Protein AF-A0A255TXW4-F1 (afdb_monomer_lite)

Secondary structure (DSSP, 8-state):
--------------PPPTT--GGGG------HHHHHHHHHHHHHTT-HHHHHHHHHHHHHHH-TT---TTS---HHHHHHHHHHHTTTSSHHHHHHHHHTPEEE----TT-TTTTT------SGGGTEEETTSGGGSPPPPHHHHHT-TT--------SEEEEEEE-TTS-EEEEEE-TTS-EEEEEES---TT-EEEEE-TTS--EEEEE-----PPPSEE---SEEEEEE--TT-HHHHHHHHHHTTSB-TTS-B-STT-EEEEES--SSSSS-HHHHHHHHHHHHHHHHHTT-EEEEE--HHHHHHHTT--TT--HHHHHHHHHHTS-TGGGGSTTBHHHHHHTT-BSEEEETTEEEESS---HHHHHTT--HHHHHHHHHHHTTS-HHHHHHH-HHHHHHTSTTSTTT--TTT--SGGG-PPPHHHHHHHHHHTT-SEEEE-SS-BSS-EEETTTTEEE--B-HHHHHHHT---EEEEETTEEEEEETTEEPP-

Sequence (498 aa):
MAQLFNFQLSIFTYQPQDGETAEYANIPLLRLSETYLNAEAAAKLGNNDNAIKYLDPIVRRANPQETVQGQDITVSTVSKQRQKELVGEGHRLYDAIRDGDYVYRRDKSGQKEISLTKHFVTQSQKTRFYWRYFRCALPIPQKATDSYENIEQIVKLSSDGPYIIYKPDETTQIISVDEKGNIKTELFERLLANYSFNVVSSDGKHRFPVTLHEIKRPDWNRDITAKTFVTSDPHSDFDSFVTMLQGNGVIDSNYKWTYGSNRLVVIGDIFDRGDDATQILWLLYKLEKEAEDAGGSADYLLGNHDIMVLYDNILYTENKYKLLIEKLNTRYCDLLARDTELGKWLSTRNSMMTIGRNLFVHAGISEEMARMQLSIPEINEEISKSLYIDKSELKVQNPLGYYLIASDGPLWYRGMVLNEEDYDPISEEGVTYVLDTYNADRIFVGHTIFDDITFLHNSRVIAVNVENLENRLKQKGRAALIENGTVYVVGNNGKIEN

Foldseek 3Di:
DDDDPPPPPVPPQPDADVPDDVVVSPDDDDDPLVLLVQLLVCQVVQNQVSNQVSVFVVQCVVPVVDGCPPHNDHNVNSLVVSCVVCPPVCVNLVVQQVVQHKDADDDDPPDPVCVVVPDPPLDPQVRIDTCVPVVVDDPCPVVNVVVDVDPDPPPAAAWDDQLWFQDPQRKIWTWIAYRRRDIDIDIGSHDDQQDKDWGAFRNRPDIAIFTHHDAAQDDQEAEADQKEWEFEQCAQVVVLVVLQCCLAQCAHPRLAGRPALEEYEYQANLHFPHGHSNVVLRSLSRHQVRNVVSNHGYAYAHALRNLCQQQQNCVRHDVSLVVVCVVVVHTSNVSLDCRISNVVNSLSHFQWHDHHQEIEHAAAAFLVNLVVLDASVRLRNLCSVSGNHHLVRCCVPPVPNSCCSDCNHRRHQHLPPDDDVSRVHADLVSLVSNSVSHVHQAYEYENDADCAFDAPSPNRYTYQYHPSVVCQVVQGFRIWMQGPNDIFGAGSNGGDDD

Radius of gyration: 28.26 Å; chains: 1; bounding box: 82×69×82 Å

pLDDT: mean 87.68, std 16.84, range [27.08, 98.94]

Structure (mmCIF, N/CA/C/O backbone):
data_AF-A0A255TXW4-F1
#
_entry.id   AF-A0A255TXW4-F1
#
loop_
_atom_site.group_PDB
_atom_site.id
_atom_site.type_symbol
_atom_site.label_atom_id
_atom_site.label_alt_id
_atom_site.label_comp_id
_atom_site.label_asym_id
_atom_site.label_entity_id
_atom_site.label_seq_id
_atom_site.pdbx_PDB_ins_code
_atom_site.Cartn_x
_atom_site.Cartn_y
_atom_site.Cartn_z
_atom_site.occupancy
_atom_site.B_iso_or_equiv
_atom_site.auth_seq_id
_atom_site.auth_comp_id
_atom_site.auth_asym_id
_atom_site.auth_atom_id
_atom_site.pdbx_PDB_model_num
ATOM 1 N N . MET A 1 1 ? 57.344 -7.700 9.733 1.00 36.69 1 MET A N 1
ATOM 2 C CA . MET A 1 1 ? 57.620 -7.833 11.179 1.00 36.69 1 MET A CA 1
ATOM 3 C C . MET A 1 1 ? 56.474 -7.214 11.962 1.00 36.69 1 MET A C 1
ATOM 5 O O . MET A 1 1 ? 56.509 -6.030 12.252 1.00 36.69 1 MET A O 1
ATOM 9 N N . ALA A 1 2 ? 55.447 -8.008 12.253 1.00 27.08 2 ALA A N 1
ATOM 10 C CA . ALA A 1 2 ? 54.410 -7.682 13.225 1.00 27.08 2 ALA A CA 1
ATOM 11 C C . ALA A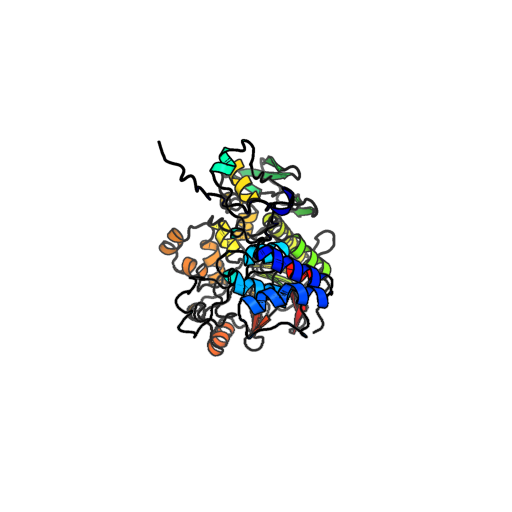 1 2 ? 54.227 -8.946 14.067 1.00 27.08 2 ALA A C 1
ATOM 13 O O . ALA A 1 2 ? 53.888 -10.004 13.539 1.00 27.08 2 ALA A O 1
ATOM 14 N N . GLN A 1 3 ? 54.617 -8.847 15.335 1.00 27.61 3 GLN A N 1
ATOM 15 C CA . GLN A 1 3 ? 54.605 -9.931 16.305 1.00 27.61 3 GLN A CA 1
ATOM 16 C C . GLN A 1 3 ? 53.163 -10.394 16.524 1.00 27.61 3 GLN A C 1
ATOM 18 O O . GLN A 1 3 ? 52.354 -9.688 17.121 1.00 27.61 3 GLN A O 1
ATOM 23 N N . LEU A 1 4 ? 52.853 -11.599 16.047 1.00 28.73 4 LEU A N 1
ATOM 24 C CA . LEU A 1 4 ? 51.771 -12.396 16.605 1.00 28.73 4 LEU A CA 1
ATOM 25 C C . LEU A 1 4 ? 52.115 -12.616 18.078 1.00 28.73 4 LEU A C 1
ATOM 27 O O . LEU A 1 4 ? 53.105 -13.280 18.392 1.00 28.73 4 LEU A O 1
ATOM 31 N N . PHE A 1 5 ? 51.324 -12.015 18.966 1.00 29.66 5 PHE A N 1
ATOM 32 C CA . PHE A 1 5 ? 51.287 -12.380 20.375 1.00 29.66 5 PHE A CA 1
ATOM 33 C C . PHE A 1 5 ? 50.925 -13.861 20.453 1.00 29.66 5 PHE A C 1
ATOM 35 O O . PHE A 1 5 ? 49.763 -14.255 20.389 1.00 29.66 5 PHE A O 1
ATOM 42 N N . ASN A 1 6 ? 51.965 -14.681 20.538 1.00 30.20 6 ASN A N 1
ATOM 43 C CA . ASN A 1 6 ? 51.882 -16.072 20.912 1.00 30.20 6 ASN A CA 1
ATOM 44 C C . ASN A 1 6 ? 51.414 -16.059 22.370 1.00 30.20 6 ASN A C 1
ATOM 46 O O . ASN A 1 6 ? 52.209 -15.816 23.279 1.00 30.20 6 ASN A O 1
ATOM 50 N N . PHE A 1 7 ? 50.112 -16.229 22.600 1.00 31.48 7 PHE A N 1
ATOM 51 C CA . PHE A 1 7 ? 49.614 -16.586 23.920 1.00 31.48 7 PHE A CA 1
ATOM 52 C C . PHE A 1 7 ? 50.204 -17.965 24.231 1.00 31.48 7 PHE A C 1
ATOM 54 O O . PHE A 1 7 ? 49.632 -19.000 23.898 1.00 31.48 7 PHE A O 1
ATOM 61 N N . GLN A 1 8 ? 51.384 -17.978 24.853 1.00 32.28 8 GLN A N 1
ATOM 62 C CA . GLN A 1 8 ? 51.808 -19.087 25.687 1.00 32.28 8 GLN A CA 1
ATOM 63 C C . GLN A 1 8 ? 50.798 -19.163 26.834 1.00 32.28 8 GLN A C 1
ATOM 65 O O . GLN A 1 8 ? 51.032 -18.671 27.933 1.00 32.28 8 GLN A O 1
ATOM 70 N N . LEU A 1 9 ? 49.669 -19.828 26.594 1.00 36.00 9 LEU A N 1
ATOM 71 C CA . LEU A 1 9 ? 49.148 -20.716 27.616 1.00 36.00 9 LEU A CA 1
ATOM 72 C C . LEU A 1 9 ? 50.249 -21.757 27.798 1.00 36.00 9 LEU A C 1
ATOM 74 O O . LEU A 1 9 ? 50.308 -22.761 27.095 1.00 36.00 9 LEU A O 1
ATOM 78 N N . SER A 1 10 ? 51.203 -21.448 28.680 1.00 37.84 10 SER A N 1
ATOM 79 C CA . SER A 1 10 ? 52.028 -22.450 29.325 1.00 37.84 10 SER A CA 1
ATOM 80 C C . SER A 1 10 ? 51.050 -23.349 30.059 1.00 37.84 10 SER A C 1
ATOM 82 O O . SER A 1 10 ? 50.602 -23.077 31.172 1.00 37.84 10 SER A O 1
ATOM 84 N N . ILE A 1 11 ? 50.641 -24.366 29.323 1.00 42.19 11 ILE A N 1
ATOM 85 C CA . ILE A 1 11 ? 49.924 -25.527 29.762 1.00 42.19 11 ILE A CA 1
ATOM 86 C C . ILE A 1 11 ? 50.764 -26.133 30.898 1.00 42.19 11 ILE A C 1
ATOM 88 O O . ILE A 1 11 ? 51.678 -26.919 30.678 1.00 42.19 11 ILE A O 1
ATOM 92 N N . PHE A 1 12 ? 50.459 -25.756 32.138 1.00 43.59 12 PHE A N 1
ATOM 93 C CA . PHE A 1 12 ? 50.483 -26.716 33.231 1.00 43.59 12 PHE A CA 1
ATOM 94 C C . PHE A 1 12 ? 49.255 -27.613 33.014 1.00 43.59 12 PHE A C 1
ATOM 96 O O . PHE A 1 12 ? 48.267 -27.506 33.736 1.00 43.59 12 PHE A O 1
ATOM 103 N N . THR A 1 13 ? 49.247 -28.431 31.952 1.00 50.12 13 THR A N 1
ATOM 104 C CA . THR A 1 13 ? 48.293 -29.542 31.882 1.00 50.12 13 THR A CA 1
ATOM 105 C C . THR A 1 13 ? 48.599 -30.401 33.085 1.00 50.12 13 THR A C 1
ATOM 107 O O . THR A 1 13 ? 49.767 -30.685 33.364 1.00 50.12 13 THR A O 1
ATOM 110 N N . TYR A 1 14 ? 47.549 -30.790 33.795 1.00 55.84 14 TYR A N 1
ATOM 111 C CA . TYR A 1 14 ? 47.625 -31.803 34.829 1.00 55.84 14 TYR A CA 1
ATOM 112 C C . TYR A 1 14 ? 48.397 -33.004 34.262 1.00 55.84 14 TYR A C 1
ATOM 114 O O . TYR A 1 14 ? 47.951 -33.630 33.303 1.00 55.84 14 TYR A O 1
ATOM 122 N N . GLN A 1 15 ? 49.612 -33.241 34.757 1.00 58.78 15 GLN A N 1
ATOM 123 C CA . GLN A 1 15 ? 50.387 -34.412 34.363 1.00 58.78 15 GLN A CA 1
ATOM 124 C C . GLN A 1 15 ? 49.793 -35.608 35.115 1.00 58.78 15 GLN A C 1
ATOM 126 O O . GLN A 1 15 ? 49.524 -35.462 36.315 1.00 58.78 15 GLN A O 1
ATOM 131 N N . PRO A 1 16 ? 49.570 -36.751 34.442 1.00 59.38 16 PRO A N 1
ATOM 132 C CA . PRO A 1 16 ? 49.060 -37.939 35.113 1.00 59.38 16 PRO A CA 1
ATOM 133 C C . PRO A 1 16 ? 50.020 -38.312 36.250 1.00 59.38 16 PRO A C 1
ATOM 135 O O . PRO A 1 16 ? 51.240 -38.282 36.067 1.00 59.38 16 PRO A O 1
ATOM 138 N N . GLN A 1 17 ? 49.481 -38.573 37.440 1.00 72.06 17 GLN A N 1
ATOM 139 C CA . GLN A 1 17 ? 50.279 -38.971 38.604 1.00 72.06 17 GLN A CA 1
ATOM 140 C C . GLN A 1 17 ? 50.752 -40.428 38.464 1.00 72.06 17 GLN A C 1
ATOM 142 O O . GLN A 1 17 ? 50.270 -41.168 37.603 1.00 72.06 17 GLN A O 1
ATOM 147 N N . ASP A 1 18 ? 51.693 -40.863 39.310 1.00 63.53 18 ASP A N 1
ATOM 148 C CA . ASP A 1 18 ? 52.187 -42.247 39.303 1.00 63.53 18 ASP A CA 1
ATOM 149 C C . ASP A 1 18 ? 51.024 -43.249 39.442 1.00 63.53 18 ASP A C 1
ATOM 151 O O . ASP A 1 18 ? 50.382 -43.347 40.489 1.00 63.53 18 ASP A O 1
ATOM 155 N N . GLY A 1 19 ? 50.760 -43.999 38.366 1.00 68.38 19 GLY A N 1
ATOM 156 C CA . GLY A 1 19 ? 49.663 -44.970 38.263 1.00 68.38 19 GLY A CA 1
ATOM 157 C C . GLY A 1 19 ? 48.497 -44.562 37.352 1.00 68.38 19 GLY A C 1
ATOM 158 O O . GLY A 1 19 ? 47.619 -45.388 37.111 1.00 68.38 19 GLY A O 1
ATOM 159 N N . GLU A 1 20 ? 48.486 -43.343 36.807 1.00 67.00 20 GLU A N 1
ATOM 160 C CA . GLU A 1 20 ? 47.440 -42.849 35.900 1.00 67.00 20 GLU A CA 1
ATOM 161 C C . GLU A 1 20 ? 47.859 -42.943 34.418 1.00 67.00 20 GLU A C 1
ATOM 163 O O . GLU A 1 20 ? 49.026 -42.779 34.061 1.00 67.00 20 GLU A O 1
ATOM 168 N N . THR A 1 21 ? 46.904 -43.212 33.519 1.00 65.44 21 THR A N 1
ATOM 169 C CA . THR A 1 21 ? 47.137 -43.206 32.060 1.00 65.44 21 THR A CA 1
ATOM 170 C C . THR A 1 21 ? 46.981 -41.796 31.476 1.00 65.44 21 THR A C 1
ATOM 172 O O . THR A 1 21 ? 46.364 -40.921 32.080 1.00 65.44 21 THR A O 1
ATOM 175 N N . ALA A 1 22 ? 47.487 -41.562 30.259 1.00 60.81 22 ALA A N 1
ATOM 176 C CA . ALA A 1 22 ? 47.369 -40.267 29.571 1.00 60.81 22 ALA A CA 1
ATOM 177 C C . ALA A 1 22 ? 45.911 -39.792 29.363 1.00 60.81 22 ALA A C 1
ATOM 179 O O . ALA A 1 22 ? 45.672 -38.601 29.181 1.00 60.81 22 ALA A O 1
ATOM 180 N N . GLU A 1 23 ? 44.930 -40.696 29.423 1.00 58.81 23 GLU A N 1
ATOM 181 C CA . GLU A 1 23 ? 43.502 -40.361 29.355 1.00 58.81 23 GLU A CA 1
ATOM 182 C C . GLU A 1 23 ? 43.019 -39.603 30.601 1.00 58.81 23 GLU A C 1
ATOM 184 O O . GLU A 1 23 ? 42.156 -38.737 30.478 1.00 58.81 23 GLU A O 1
ATOM 189 N N . TYR A 1 24 ? 43.627 -39.833 31.772 1.00 55.81 24 TYR A N 1
ATOM 190 C CA . TYR A 1 24 ? 43.325 -39.097 33.010 1.00 55.81 24 TYR A CA 1
ATOM 191 C C . TYR A 1 24 ? 43.844 -37.651 32.992 1.00 55.81 24 TYR A C 1
ATOM 193 O O . TYR A 1 24 ? 43.362 -36.809 33.747 1.00 55.81 24 TYR A O 1
ATOM 201 N N . ALA A 1 25 ? 44.783 -37.337 32.094 1.00 58.38 25 ALA A N 1
ATOM 202 C CA . ALA A 1 25 ? 45.282 -35.980 31.867 1.00 58.38 25 ALA A CA 1
ATOM 203 C C . ALA A 1 25 ? 44.405 -35.166 30.893 1.00 58.38 25 ALA A C 1
ATOM 205 O O . ALA A 1 25 ? 44.522 -33.941 30.821 1.00 58.38 25 ALA A O 1
ATOM 206 N N . ASN A 1 26 ? 43.499 -35.829 30.163 1.00 60.69 26 ASN A N 1
ATOM 207 C CA . ASN A 1 26 ? 42.550 -35.198 29.251 1.00 60.69 26 ASN A CA 1
ATOM 208 C C . ASN A 1 26 ? 41.251 -34.880 29.990 1.00 60.69 26 ASN A C 1
ATOM 210 O O . ASN A 1 26 ? 40.254 -35.584 29.851 1.00 60.69 26 ASN A O 1
ATOM 214 N N . ILE A 1 27 ? 41.251 -33.811 30.785 1.00 62.88 27 ILE A N 1
ATOM 215 C CA . ILE A 1 27 ? 40.039 -33.365 31.478 1.00 62.88 27 ILE A CA 1
ATOM 216 C C . ILE A 1 27 ? 39.063 -32.798 30.430 1.00 62.88 27 ILE A C 1
ATOM 218 O O . ILE A 1 27 ? 39.373 -31.770 29.820 1.00 62.88 27 ILE A O 1
ATOM 222 N N . PRO A 1 28 ? 37.885 -33.412 30.202 1.00 60.56 28 PRO A N 1
ATOM 223 C CA . PRO A 1 28 ? 36.882 -32.830 29.326 1.00 60.56 28 PRO A CA 1
ATOM 224 C C . PRO A 1 28 ? 36.339 -31.556 29.978 1.00 60.56 28 PRO A C 1
ATOM 226 O O . PRO A 1 28 ? 35.651 -31.594 30.998 1.00 60.56 28 PRO A O 1
ATOM 229 N N . LEU A 1 29 ? 36.671 -30.410 29.388 1.00 64.50 29 LEU A N 1
ATOM 230 C CA . LEU A 1 29 ? 36.154 -29.114 29.805 1.00 64.50 29 LEU A CA 1
ATOM 231 C C . LEU A 1 29 ? 34.926 -28.783 28.960 1.00 64.50 29 LEU A C 1
ATOM 233 O O . LEU A 1 29 ? 35.041 -28.541 27.761 1.00 64.50 29 LEU A O 1
ATOM 237 N N . LEU A 1 30 ? 33.757 -28.754 29.594 1.00 68.75 30 LEU A N 1
ATOM 238 C CA . LEU A 1 30 ? 32.554 -28.184 28.995 1.00 68.75 30 LEU A CA 1
ATOM 239 C C . LEU A 1 30 ? 32.512 -26.693 29.291 1.00 68.75 30 LEU A C 1
ATOM 241 O O . LEU A 1 30 ? 32.741 -26.266 30.429 1.00 68.75 30 LEU A O 1
ATOM 245 N N . ARG A 1 31 ? 32.193 -25.889 28.277 1.00 80.06 31 ARG A N 1
ATOM 246 C CA . ARG A 1 31 ? 31.960 -24.465 28.509 1.00 80.06 31 ARG A CA 1
ATOM 247 C C . ARG A 1 31 ? 30.691 -24.315 29.323 1.00 80.06 31 ARG A C 1
ATOM 249 O O . ARG A 1 31 ? 29.711 -25.028 29.129 1.00 80.06 31 ARG A O 1
ATOM 256 N N . LEU A 1 32 ? 30.673 -23.318 30.196 1.00 82.06 32 LEU A N 1
ATOM 257 C CA . LEU A 1 32 ? 29.493 -23.007 30.993 1.00 82.06 32 LEU A CA 1
ATOM 258 C C . LEU A 1 32 ? 28.242 -22.800 30.121 1.00 82.06 32 LEU A C 1
ATOM 260 O O . LEU A 1 32 ? 27.153 -23.259 30.462 1.00 82.06 32 LEU A O 1
ATOM 264 N N . SER A 1 33 ? 28.418 -22.163 28.961 1.00 83.19 33 SER A N 1
ATOM 265 C CA . SER A 1 33 ? 27.365 -21.969 27.970 1.00 83.19 33 SER A CA 1
ATOM 266 C C . SER A 1 33 ? 26.881 -23.275 27.323 1.00 83.19 33 SER A C 1
ATOM 268 O O . SER A 1 33 ? 25.769 -23.311 26.815 1.00 83.19 33 SER A O 1
ATOM 270 N N . GLU A 1 34 ? 27.620 -24.374 27.369 1.00 82.38 34 GLU A N 1
ATOM 271 C CA . GLU A 1 34 ? 27.142 -25.685 26.909 1.00 82.38 34 GLU A CA 1
ATOM 272 C C . GLU A 1 34 ? 26.386 -26.410 28.030 1.00 82.38 34 GLU A C 1
ATOM 274 O O . GLU A 1 34 ? 25.360 -27.041 27.781 1.00 82.38 34 GLU A O 1
ATOM 279 N N . THR A 1 35 ? 26.799 -26.236 29.289 1.00 86.06 35 THR A N 1
ATOM 280 C CA . THR A 1 35 ? 26.125 -26.849 30.447 1.00 86.06 35 THR A CA 1
ATOM 281 C C . THR A 1 35 ? 24.671 -26.386 30.594 1.00 86.06 35 THR A C 1
ATOM 283 O O . THR A 1 35 ? 23.790 -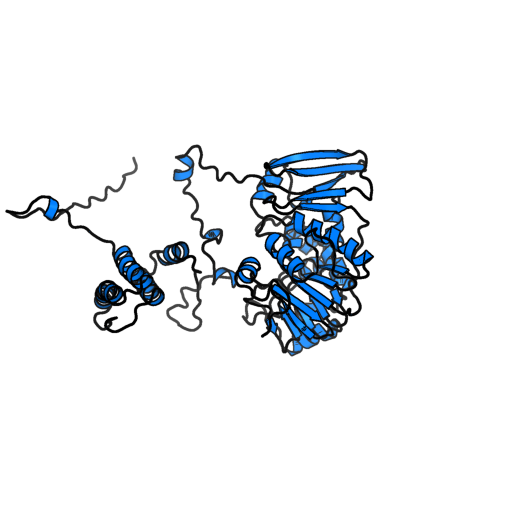27.197 30.872 1.00 86.06 35 THR A O 1
ATOM 286 N N . TYR A 1 36 ? 24.384 -25.107 30.328 1.00 90.56 36 TYR A N 1
ATOM 287 C CA . TYR A 1 36 ? 23.003 -24.602 30.268 1.00 90.56 36 TYR A CA 1
ATOM 288 C C . TYR A 1 36 ? 22.169 -25.260 29.155 1.00 90.56 36 TYR A C 1
ATOM 290 O O . TYR A 1 36 ? 20.969 -25.458 29.338 1.00 90.56 36 TYR A O 1
ATOM 298 N N . LEU A 1 37 ? 22.776 -25.627 28.020 1.00 90.00 37 LEU A N 1
ATOM 299 C CA . LEU A 1 37 ? 22.059 -26.286 26.921 1.00 90.00 37 LEU A CA 1
ATOM 300 C C . LEU A 1 37 ? 21.667 -27.724 27.278 1.00 90.00 37 LEU A C 1
ATOM 302 O O . LEU A 1 37 ? 20.634 -28.195 26.811 1.00 90.00 37 LEU A O 1
ATOM 306 N N . ASN A 1 38 ? 22.416 -28.393 28.161 1.00 90.56 38 ASN A N 1
ATOM 307 C CA . ASN A 1 38 ? 22.012 -29.694 28.705 1.00 90.56 38 ASN A CA 1
ATOM 308 C C . ASN A 1 38 ? 20.742 -29.579 29.564 1.00 90.56 38 ASN A C 1
ATOM 310 O O . ASN A 1 38 ? 19.831 -30.397 29.429 1.00 90.56 38 ASN A O 1
ATOM 314 N N . ALA A 1 39 ? 20.648 -28.543 30.409 1.00 92.12 39 ALA A N 1
ATOM 315 C CA . ALA A 1 39 ? 19.436 -28.261 31.182 1.00 92.12 39 ALA A CA 1
ATOM 316 C C . ALA A 1 39 ? 18.245 -27.930 30.270 1.00 92.12 39 ALA A C 1
ATOM 318 O O . ALA A 1 39 ? 17.132 -28.401 30.490 1.00 92.12 39 ALA A O 1
ATOM 319 N N . GLU A 1 40 ? 18.485 -27.156 29.213 1.00 92.50 40 GLU A N 1
ATOM 320 C CA . GLU A 1 40 ? 17.456 -26.801 28.241 1.00 92.50 40 GLU A CA 1
ATOM 321 C C . GLU A 1 40 ? 16.962 -28.009 27.436 1.00 92.50 40 GLU A C 1
ATOM 323 O O . GLU A 1 40 ? 15.758 -28.169 27.247 1.00 92.50 40 GLU A O 1
ATOM 328 N N . ALA A 1 41 ? 17.870 -28.879 26.987 1.00 92.00 41 ALA A N 1
ATOM 329 C CA . ALA A 1 41 ? 17.518 -30.108 26.287 1.00 92.00 41 ALA A CA 1
ATOM 330 C C . ALA A 1 41 ? 16.655 -31.020 27.172 1.00 92.00 41 ALA A C 1
ATOM 332 O O . ALA A 1 41 ? 15.644 -31.544 26.709 1.00 92.00 41 ALA A O 1
ATOM 333 N N . ALA A 1 42 ? 17.000 -31.153 28.457 1.00 92.50 42 ALA A N 1
ATOM 334 C CA . ALA A 1 42 ? 16.186 -31.891 29.419 1.00 92.50 42 ALA A CA 1
ATOM 335 C C . ALA A 1 42 ? 14.786 -31.272 29.589 1.00 92.50 42 ALA A C 1
ATOM 337 O O . ALA A 1 42 ? 13.795 -32.001 29.547 1.00 92.50 42 ALA A O 1
ATOM 338 N N . ALA A 1 43 ? 14.690 -29.940 29.683 1.00 92.00 43 ALA A N 1
ATOM 339 C CA . ALA A 1 43 ? 13.411 -29.230 29.749 1.00 92.00 43 ALA A CA 1
ATOM 340 C C . ALA A 1 43 ? 12.561 -29.421 28.475 1.00 92.00 43 ALA A C 1
ATOM 342 O O . ALA A 1 43 ? 11.363 -29.674 28.568 1.00 92.00 43 ALA A O 1
ATOM 343 N N . LYS A 1 44 ? 13.170 -29.375 27.279 1.00 90.31 44 LYS A N 1
ATOM 344 C CA . LYS A 1 44 ? 12.493 -29.640 25.989 1.00 90.31 44 LYS A CA 1
ATOM 345 C C . LYS A 1 44 ? 11.922 -31.057 25.900 1.00 90.31 44 LYS A C 1
ATOM 347 O O . LYS A 1 44 ? 10.895 -31.261 25.263 1.00 90.31 44 LYS A O 1
ATOM 352 N N . LEU A 1 45 ? 12.576 -32.023 26.543 1.00 94.50 45 LEU A N 1
ATOM 353 C CA . LEU A 1 45 ? 12.133 -33.417 26.619 1.00 94.50 45 LEU A CA 1
ATOM 354 C C . LEU A 1 45 ? 11.129 -33.676 27.757 1.00 94.50 45 LEU A C 1
ATOM 356 O O . LEU A 1 45 ? 10.739 -34.824 27.963 1.00 94.50 45 LEU A O 1
ATOM 360 N N . GLY A 1 46 ? 10.735 -32.649 28.520 1.00 91.88 46 GLY A N 1
ATOM 361 C CA . GLY A 1 46 ? 9.851 -32.792 29.681 1.00 91.88 46 GLY A CA 1
ATOM 362 C C . GLY A 1 46 ? 10.488 -33.530 30.866 1.00 91.88 46 GLY A C 1
ATOM 363 O O . GLY A 1 46 ? 9.780 -34.011 31.746 1.00 91.88 46 GLY A O 1
ATOM 364 N N . ASN A 1 47 ? 11.820 -33.654 30.902 1.00 95.19 47 ASN A N 1
ATOM 365 C CA . ASN A 1 47 ? 12.545 -34.341 31.969 1.00 95.19 47 ASN A CA 1
ATOM 366 C C . ASN A 1 47 ? 13.005 -33.339 33.037 1.00 95.19 47 ASN A C 1
ATOM 368 O O . ASN A 1 47 ? 14.151 -32.874 33.029 1.00 95.19 47 ASN A O 1
ATOM 372 N N . ASN A 1 48 ? 12.092 -33.009 33.951 1.00 94.75 48 ASN A N 1
ATOM 373 C CA . ASN A 1 48 ? 12.330 -31.993 34.972 1.00 94.75 48 ASN A CA 1
ATOM 374 C C . ASN A 1 48 ? 13.476 -32.360 35.933 1.00 94.75 48 ASN A C 1
ATOM 376 O O . ASN A 1 48 ? 14.305 -31.512 36.258 1.00 94.75 48 ASN A O 1
ATOM 380 N N . ASP A 1 49 ? 13.589 -33.631 36.324 1.00 94.69 49 ASP A N 1
ATOM 381 C CA . ASP A 1 49 ? 14.634 -34.097 37.245 1.00 94.69 49 ASP A CA 1
ATOM 382 C C . ASP A 1 49 ? 16.041 -33.839 36.686 1.00 94.69 49 ASP A C 1
ATOM 384 O O . ASP A 1 49 ? 16.920 -33.323 37.383 1.00 94.69 49 ASP A O 1
ATOM 388 N N . ASN A 1 50 ? 16.257 -34.135 35.399 1.00 94.94 50 ASN A N 1
ATOM 389 C CA . ASN A 1 50 ? 17.529 -33.838 34.742 1.00 94.94 50 ASN A CA 1
ATOM 390 C C . ASN A 1 50 ? 17.725 -32.335 34.508 1.00 94.94 50 ASN A C 1
ATOM 392 O O . ASN A 1 50 ? 18.847 -31.846 34.633 1.00 94.94 50 ASN A O 1
ATOM 396 N N . ALA A 1 51 ? 16.661 -31.585 34.214 1.00 95.12 51 ALA A N 1
ATOM 397 C CA . ALA A 1 51 ? 16.754 -30.136 34.065 1.00 95.12 51 ALA A CA 1
ATOM 398 C C . ALA A 1 51 ? 17.221 -29.465 35.373 1.00 95.12 51 ALA A C 1
ATOM 400 O O . ALA A 1 51 ? 18.159 -28.666 35.345 1.00 95.12 51 ALA A O 1
ATOM 401 N N . ILE A 1 52 ? 16.659 -29.859 36.524 1.00 95.50 52 ILE A N 1
ATOM 402 C CA . ILE A 1 52 ? 17.106 -29.419 37.857 1.00 95.50 52 ILE A CA 1
ATOM 403 C C . ILE A 1 52 ? 18.550 -29.857 38.107 1.00 95.50 52 ILE A C 1
ATOM 405 O O . ILE A 1 52 ? 19.378 -29.034 38.498 1.00 95.50 52 ILE A O 1
ATOM 409 N N . LYS A 1 53 ? 18.875 -31.131 37.848 1.00 94.56 53 LYS A N 1
ATOM 410 C CA . LYS A 1 53 ? 20.226 -31.684 38.039 1.00 94.56 53 LYS A CA 1
ATOM 411 C C . LYS A 1 53 ? 21.297 -30.869 37.314 1.00 94.56 53 LYS A C 1
ATOM 413 O O . LYS A 1 53 ? 22.390 -30.698 37.850 1.00 94.56 53 LYS A O 1
ATOM 418 N N . TYR A 1 54 ? 21.005 -30.388 36.107 1.00 93.50 54 TYR A N 1
ATOM 419 C CA . TYR A 1 54 ? 21.951 -29.604 35.316 1.00 93.50 54 TYR A CA 1
ATOM 420 C C . TYR A 1 54 ? 21.941 -28.110 35.658 1.00 93.50 54 TYR A C 1
ATOM 422 O O . TYR A 1 54 ? 22.997 -27.485 35.614 1.00 93.50 54 TYR A O 1
ATOM 430 N N . LEU A 1 55 ? 20.789 -27.531 36.010 1.00 93.94 55 LEU A N 1
ATOM 431 C CA . LEU A 1 55 ? 20.656 -26.089 36.241 1.00 93.94 55 LEU A CA 1
ATOM 432 C C . LEU A 1 55 ? 21.003 -25.661 37.676 1.00 93.94 55 LEU A C 1
ATOM 434 O O . LEU A 1 55 ? 21.662 -24.638 37.864 1.00 93.94 55 LEU A O 1
ATOM 438 N N . ASP A 1 56 ? 20.584 -26.424 38.687 1.00 94.19 56 ASP A N 1
ATOM 439 C CA . ASP A 1 56 ? 20.726 -26.054 40.104 1.00 94.19 56 ASP A CA 1
ATOM 440 C C . ASP A 1 56 ? 22.177 -25.831 40.550 1.00 94.19 56 ASP A C 1
ATOM 442 O O . ASP A 1 56 ? 22.435 -24.811 41.195 1.00 94.19 56 ASP A O 1
ATOM 446 N N . PRO A 1 57 ? 23.160 -26.670 40.159 1.00 91.75 57 PRO A N 1
ATOM 447 C CA . PRO A 1 57 ? 24.558 -26.412 40.497 1.00 91.75 57 PRO A CA 1
ATOM 448 C C . PRO A 1 57 ? 25.057 -25.075 39.942 1.00 91.75 57 PRO A C 1
ATOM 450 O O . PRO A 1 57 ? 25.847 -24.390 40.589 1.00 91.75 57 PRO A O 1
ATOM 453 N N . ILE A 1 58 ? 24.580 -24.685 38.756 1.00 90.81 58 ILE A N 1
ATOM 454 C CA . ILE A 1 58 ? 24.990 -23.442 38.107 1.00 90.81 58 ILE A CA 1
ATOM 455 C C . ILE A 1 58 ? 24.388 -22.237 38.833 1.00 90.81 58 ILE A C 1
ATOM 457 O O . ILE A 1 58 ? 25.112 -21.290 39.147 1.00 90.81 58 ILE A O 1
ATOM 461 N N . VAL A 1 59 ? 23.090 -22.304 39.150 1.00 90.81 59 VAL A N 1
ATOM 462 C CA . VAL A 1 59 ? 22.367 -21.256 39.885 1.00 90.81 59 VAL A CA 1
ATOM 463 C C . VAL A 1 59 ? 22.972 -21.054 41.273 1.00 90.81 59 VAL A C 1
ATOM 465 O O . VAL A 1 59 ? 23.301 -19.925 41.628 1.00 90.81 59 VAL A O 1
ATOM 468 N N . ARG A 1 60 ? 23.215 -22.138 42.021 1.00 90.50 60 ARG A N 1
ATOM 469 C CA . ARG A 1 60 ? 23.825 -22.084 43.360 1.00 90.50 60 ARG A CA 1
ATOM 470 C C . ARG A 1 60 ? 25.258 -21.569 43.338 1.00 90.50 60 ARG A C 1
ATOM 472 O O . ARG A 1 60 ? 25.681 -20.880 44.260 1.00 90.50 60 ARG A O 1
ATOM 479 N N . ARG A 1 61 ? 26.023 -21.882 42.290 1.00 89.75 61 ARG A N 1
ATOM 480 C CA . ARG A 1 61 ? 27.370 -21.328 42.105 1.00 89.75 61 ARG A CA 1
ATOM 481 C C . ARG A 1 61 ? 27.317 -19.817 41.849 1.00 89.75 61 ARG A C 1
ATOM 483 O O . ARG A 1 61 ? 28.147 -19.099 42.394 1.00 89.75 61 ARG A O 1
ATOM 490 N N . ALA A 1 62 ? 26.367 -19.340 41.041 1.00 85.19 62 ALA A N 1
ATOM 491 C CA . ALA A 1 62 ? 26.199 -17.912 40.763 1.00 85.19 62 ALA A CA 1
ATOM 492 C C . ALA A 1 62 ? 25.668 -17.134 41.983 1.00 85.19 62 ALA A C 1
ATOM 494 O O . ALA A 1 62 ? 26.111 -16.019 42.249 1.00 85.19 62 ALA A O 1
ATOM 495 N N . ASN A 1 63 ? 24.748 -17.729 42.748 1.00 87.62 63 ASN A N 1
ATOM 496 C CA . ASN A 1 63 ? 24.266 -17.205 44.022 1.00 87.62 63 ASN 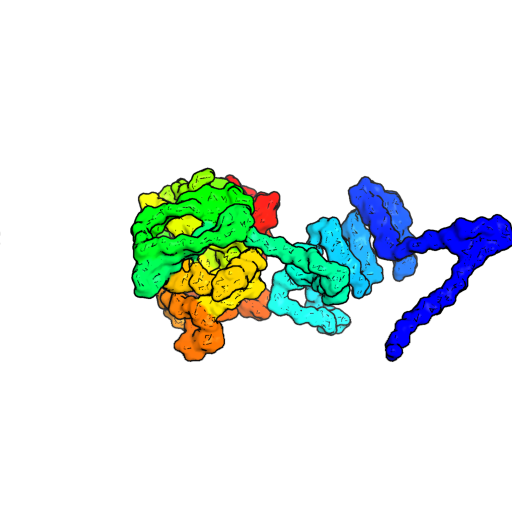A CA 1
ATOM 497 C C . ASN A 1 63 ? 23.964 -18.359 45.001 1.00 87.62 63 ASN A C 1
ATOM 499 O O . ASN A 1 63 ? 22.945 -19.034 44.841 1.00 87.62 63 ASN A O 1
ATOM 503 N N . PRO A 1 64 ? 24.779 -18.558 46.055 1.00 91.88 64 PRO A N 1
ATOM 504 C CA . PRO A 1 64 ? 24.608 -19.666 47.002 1.00 91.88 64 PRO A CA 1
ATOM 505 C C . PRO A 1 64 ? 23.274 -19.703 47.759 1.00 91.88 64 PRO A C 1
ATOM 507 O O . PRO A 1 64 ? 22.947 -20.740 48.335 1.00 91.88 64 PRO A O 1
ATOM 510 N N . GLN A 1 65 ? 22.528 -18.592 47.781 1.00 91.06 65 GLN A N 1
ATOM 511 C CA . GLN A 1 65 ? 21.220 -18.482 48.437 1.00 91.06 65 GLN A CA 1
ATOM 512 C C . GLN A 1 65 ? 20.043 -18.868 47.525 1.00 91.06 65 GLN A C 1
ATOM 514 O O . GLN A 1 65 ? 18.926 -19.022 48.008 1.00 91.06 65 GLN A O 1
ATOM 519 N N . GLU A 1 66 ? 20.275 -19.027 46.221 1.00 89.81 66 GLU A N 1
ATOM 520 C CA . GLU A 1 66 ? 19.245 -19.366 45.236 1.00 89.81 66 GLU A CA 1
ATOM 521 C C . GLU A 1 66 ? 19.293 -20.854 44.895 1.00 89.81 66 GLU A C 1
ATOM 523 O O . GLU A 1 66 ? 20.364 -21.448 44.826 1.00 89.81 66 GLU A O 1
ATOM 528 N N . THR A 1 67 ? 18.142 -21.469 44.633 1.00 92.94 67 THR A N 1
ATOM 529 C CA . THR A 1 67 ? 18.050 -22.867 44.191 1.00 92.94 67 THR A CA 1
ATOM 530 C C . THR A 1 67 ? 16.854 -23.050 43.270 1.00 92.94 67 THR A C 1
ATOM 532 O O . THR A 1 67 ? 15.849 -22.351 43.398 1.00 92.94 67 THR A O 1
ATOM 535 N N . VAL A 1 68 ? 16.962 -23.993 42.335 1.00 92.38 68 VAL A N 1
ATOM 536 C CA . VAL A 1 68 ? 15.850 -24.413 41.468 1.00 92.38 68 VAL A CA 1
ATOM 537 C C . VAL A 1 68 ? 15.312 -25.798 41.841 1.00 92.38 68 VAL A C 1
ATOM 539 O O . VAL A 1 68 ? 14.466 -26.344 41.136 1.00 92.38 68 VAL A O 1
ATOM 542 N N . GLN A 1 69 ? 15.775 -26.374 42.956 1.00 92.50 69 GLN A N 1
ATOM 543 C CA . GLN A 1 69 ? 15.237 -27.624 43.495 1.00 92.50 69 GLN A CA 1
ATOM 544 C C . GLN A 1 69 ? 13.735 -27.489 43.783 1.00 92.50 69 GLN A C 1
ATOM 546 O O . GLN A 1 69 ? 13.288 -26.493 44.352 1.00 92.50 69 GLN A O 1
ATOM 551 N N . GLY A 1 70 ? 12.956 -28.502 43.393 1.00 88.69 70 GLY A N 1
ATOM 552 C CA . GLY A 1 70 ? 11.502 -28.531 43.588 1.00 88.69 70 GLY A CA 1
ATOM 553 C C . GLY A 1 70 ? 10.699 -27.590 42.679 1.00 88.69 70 GLY A C 1
ATOM 554 O O . GLY A 1 70 ? 9.492 -27.467 42.872 1.00 88.69 70 GLY A O 1
ATOM 555 N N . GLN A 1 71 ? 11.337 -26.931 41.705 1.00 90.81 71 GLN A N 1
ATOM 556 C CA . GLN A 1 71 ? 10.659 -26.106 40.702 1.00 90.81 71 GLN A CA 1
ATOM 557 C C . GLN A 1 71 ? 10.386 -26.900 39.419 1.00 90.81 71 GLN A C 1
ATOM 559 O O . GLN A 1 71 ? 11.090 -27.859 39.109 1.00 90.81 71 GLN A O 1
ATOM 564 N N . ASP A 1 72 ? 9.387 -26.470 38.650 1.00 92.81 72 ASP A N 1
ATOM 565 C CA . ASP A 1 72 ? 9.158 -26.968 37.293 1.00 92.81 72 ASP A CA 1
ATOM 566 C C . ASP A 1 72 ? 9.992 -26.153 36.287 1.00 92.81 72 ASP A C 1
ATOM 568 O O . ASP A 1 72 ? 9.800 -24.944 36.102 1.00 92.81 72 ASP A O 1
ATOM 572 N N . ILE A 1 73 ? 10.997 -26.792 35.692 1.00 93.81 73 ILE A N 1
ATOM 573 C CA . ILE A 1 73 ? 12.008 -26.156 34.852 1.00 93.81 73 ILE A CA 1
ATOM 574 C C . ILE A 1 73 ? 11.560 -26.185 33.397 1.00 93.81 73 ILE A C 1
ATOM 576 O O . ILE A 1 73 ? 11.699 -27.173 32.680 1.00 93.81 73 ILE A O 1
ATOM 580 N N . THR A 1 74 ? 11.092 -25.032 32.931 1.00 91.50 74 THR A N 1
ATOM 581 C CA . THR A 1 74 ? 10.751 -24.811 31.524 1.00 91.50 74 THR A CA 1
ATOM 582 C C . THR A 1 74 ? 11.954 -24.318 30.715 1.00 91.50 74 THR A C 1
ATOM 584 O O . THR A 1 74 ? 12.927 -23.788 31.260 1.00 91.50 74 THR A O 1
ATOM 587 N N . VAL A 1 75 ? 11.858 -24.388 29.382 1.00 88.19 75 VAL A N 1
ATOM 588 C CA . VAL A 1 75 ? 12.831 -23.765 28.460 1.00 88.19 75 VAL A CA 1
ATOM 589 C C . VAL A 1 75 ? 13.001 -22.268 28.754 1.00 88.19 75 VAL A C 1
ATOM 591 O O . VAL A 1 75 ? 14.118 -21.755 28.743 1.00 88.19 75 VAL A O 1
ATOM 594 N N . SER A 1 76 ? 11.912 -21.572 29.103 1.00 84.81 76 SER A N 1
ATOM 595 C CA . SER A 1 76 ? 11.948 -20.155 29.486 1.00 84.81 76 SER A CA 1
ATOM 596 C C . SER A 1 76 ? 12.747 -19.925 30.774 1.00 84.81 76 SER A C 1
ATOM 598 O O . SER A 1 76 ? 13.543 -18.985 30.853 1.00 84.81 76 SER A O 1
ATOM 600 N N . THR A 1 77 ? 12.602 -20.816 31.762 1.00 88.44 77 THR A N 1
ATOM 601 C CA . THR A 1 77 ? 13.373 -20.779 33.013 1.00 88.44 77 THR A CA 1
ATOM 602 C C . THR A 1 77 ? 14.871 -20.885 32.731 1.00 88.44 77 THR A C 1
ATOM 604 O O . THR A 1 77 ? 15.647 -20.050 33.207 1.00 88.44 77 THR A O 1
ATOM 607 N N . VAL A 1 78 ? 15.279 -21.861 31.912 1.00 90.88 78 VAL A N 1
ATOM 608 C CA . VAL A 1 78 ? 16.689 -22.065 31.540 1.00 90.88 78 VAL A CA 1
ATOM 609 C C . VAL A 1 78 ? 17.224 -20.870 30.748 1.00 90.88 78 VAL A C 1
ATOM 611 O O . VAL A 1 78 ? 18.278 -20.332 31.092 1.00 90.88 78 VAL A O 1
ATOM 614 N N . SER A 1 79 ? 16.473 -20.397 29.748 1.00 86.75 79 SER A N 1
ATOM 615 C CA . SER A 1 79 ? 16.833 -19.239 28.920 1.00 86.75 79 SER A CA 1
ATOM 616 C C . SER A 1 79 ? 17.058 -17.977 29.762 1.00 86.75 79 SER A C 1
ATOM 618 O O . SER A 1 79 ? 18.047 -17.265 29.583 1.00 86.75 79 SER A O 1
ATOM 620 N N . LYS A 1 80 ? 16.206 -17.733 30.766 1.00 86.88 80 LYS A N 1
ATOM 621 C CA . LYS A 1 80 ? 16.348 -16.591 31.678 1.00 86.88 80 LYS A CA 1
ATOM 622 C C . LYS A 1 80 ? 17.605 -16.680 32.543 1.00 86.88 80 LYS A C 1
ATOM 624 O O . LYS A 1 80 ? 18.259 -15.661 32.754 1.00 86.88 80 LYS A O 1
ATOM 629 N N . GLN A 1 81 ? 17.950 -17.861 33.058 1.00 88.94 81 GLN A N 1
ATOM 630 C CA . GLN A 1 81 ? 19.179 -18.033 33.845 1.00 88.94 81 GLN A CA 1
ATOM 631 C C . GLN A 1 81 ? 20.426 -17.886 32.967 1.00 88.94 81 GLN A C 1
ATOM 633 O O . GLN A 1 81 ? 21.344 -17.151 33.320 1.00 88.94 81 GLN A O 1
ATOM 638 N N . ARG A 1 82 ? 20.404 -18.473 31.767 1.00 89.31 82 ARG A N 1
ATOM 639 C CA . ARG A 1 82 ? 21.455 -18.310 30.760 1.00 89.31 82 ARG A CA 1
ATOM 640 C C . ARG A 1 82 ? 21.673 -16.844 30.378 1.00 89.31 82 ARG A C 1
ATOM 642 O O . ARG A 1 82 ? 22.814 -16.408 30.280 1.00 89.31 82 ARG A O 1
ATOM 649 N N . GLN A 1 83 ? 20.595 -16.076 30.207 1.00 84.56 83 GLN A N 1
ATOM 650 C CA . GLN A 1 83 ? 20.668 -14.646 29.897 1.00 84.56 83 GLN A CA 1
ATOM 651 C C . GLN A 1 83 ? 21.331 -13.838 31.020 1.00 84.56 83 GLN A C 1
ATOM 653 O O . GLN A 1 83 ? 22.076 -12.906 30.728 1.00 84.56 83 GLN A O 1
ATOM 658 N N . LYS A 1 84 ? 21.046 -14.170 32.286 1.00 83.44 84 LYS A N 1
ATOM 659 C CA . LYS A 1 84 ? 21.672 -13.511 33.441 1.00 83.44 84 LYS A CA 1
ATOM 660 C C . LYS A 1 84 ? 23.164 -13.815 33.515 1.00 83.44 84 LYS A C 1
ATOM 662 O O . LYS A 1 84 ? 23.947 -12.905 33.749 1.00 83.44 84 LYS A O 1
ATOM 667 N N . GLU A 1 85 ? 23.529 -15.079 33.326 1.00 85.38 85 GLU A N 1
ATOM 668 C CA . GLU A 1 85 ? 24.913 -15.536 33.443 1.00 85.38 85 GLU A CA 1
ATOM 669 C C . GLU A 1 85 ? 25.800 -14.996 32.319 1.00 85.38 85 GLU A C 1
ATOM 671 O O . GLU A 1 85 ? 26.893 -14.513 32.575 1.00 85.38 85 GLU A O 1
ATOM 676 N N . LEU A 1 86 ? 25.323 -15.069 31.074 1.00 85.06 86 LEU A N 1
ATOM 677 C CA . LEU A 1 86 ? 26.114 -14.783 29.872 1.00 85.06 86 LEU A CA 1
ATOM 678 C C . LEU A 1 86 ? 25.816 -13.386 29.311 1.00 85.06 86 LEU A C 1
ATOM 680 O O . LEU A 1 86 ? 25.847 -13.151 28.095 1.00 85.06 86 LEU A O 1
ATOM 684 N N . VAL A 1 87 ? 25.443 -12.455 30.190 1.00 81.50 87 VAL A N 1
ATOM 685 C CA . VAL A 1 87 ? 25.137 -11.079 29.802 1.00 81.50 87 VAL A CA 1
ATOM 686 C C . VAL A 1 87 ? 26.374 -10.429 29.172 1.00 81.50 87 VAL A C 1
ATOM 688 O O . VAL A 1 87 ? 27.477 -10.508 29.697 1.00 81.50 87 VAL A O 1
ATOM 691 N N . GLY A 1 88 ? 26.197 -9.792 28.012 1.00 75.00 88 GLY A N 1
ATOM 692 C CA . GLY A 1 88 ? 27.291 -9.143 27.275 1.00 75.00 88 GLY A CA 1
ATOM 693 C C . GLY A 1 88 ? 28.105 -10.063 26.357 1.00 75.00 88 GLY A C 1
ATOM 694 O O . GLY A 1 88 ? 28.829 -9.557 25.506 1.00 75.00 88 GLY A O 1
ATOM 695 N N . GLU A 1 89 ? 27.929 -11.384 26.430 1.00 77.69 89 GLU A N 1
ATOM 696 C CA . GLU A 1 89 ? 28.674 -12.346 25.595 1.00 77.69 89 GLU A CA 1
ATOM 697 C C . GLU A 1 89 ? 27.999 -12.648 24.242 1.00 77.69 89 GLU A C 1
ATOM 699 O O . GLU A 1 89 ? 28.496 -13.429 23.435 1.00 77.69 89 GLU A O 1
ATOM 704 N N . GLY A 1 90 ? 26.837 -12.047 23.968 1.00 73.75 90 GLY A N 1
ATOM 705 C CA . GLY A 1 90 ? 26.122 -12.194 22.692 1.00 73.75 90 GLY A CA 1
ATOM 706 C C . GLY A 1 90 ? 25.320 -13.494 22.529 1.00 73.75 90 GLY A C 1
ATOM 707 O O . GLY A 1 90 ? 24.614 -13.646 21.534 1.00 73.75 90 GLY A O 1
ATOM 708 N N . HIS A 1 91 ? 25.342 -14.401 23.511 1.00 82.12 91 HIS A N 1
ATOM 709 C CA . HIS A 1 91 ? 24.662 -15.703 23.444 1.00 82.12 91 HIS A CA 1
ATOM 710 C C . HIS A 1 91 ? 23.144 -15.622 23.205 1.00 82.12 91 HIS A C 1
ATOM 712 O O . HIS A 1 91 ? 22.610 -16.425 22.444 1.00 82.12 91 HIS A O 1
ATOM 718 N N . ARG A 1 92 ? 22.455 -14.605 23.747 1.00 79.00 92 ARG A N 1
ATOM 719 C CA . ARG A 1 92 ? 20.992 -14.460 23.599 1.00 79.00 92 ARG A CA 1
ATOM 720 C C . ARG A 1 92 ? 20.532 -14.347 22.141 1.00 79.00 92 ARG A C 1
ATOM 722 O O . ARG A 1 92 ? 19.431 -14.801 21.832 1.00 79.00 92 ARG A O 1
ATOM 729 N N . LEU A 1 93 ? 21.347 -13.747 21.266 1.00 74.69 93 LEU A N 1
ATOM 730 C CA . LEU A 1 93 ? 21.046 -13.668 19.834 1.00 74.69 93 LEU A CA 1
ATOM 731 C C . LEU A 1 93 ? 21.047 -15.067 19.205 1.00 74.69 93 LEU A C 1
ATOM 733 O O . LEU A 1 93 ? 20.118 -15.412 18.486 1.00 74.69 93 LEU A O 1
ATOM 737 N N . TYR A 1 94 ? 22.055 -15.884 19.516 1.00 77.62 94 TYR A N 1
ATOM 738 C CA . TYR A 1 94 ? 22.164 -17.255 19.013 1.00 77.62 94 TYR A CA 1
ATOM 739 C C . TYR A 1 94 ? 21.064 -18.168 19.555 1.00 77.62 94 TYR A C 1
ATOM 741 O O . TYR A 1 94 ? 20.528 -18.979 18.803 1.00 77.62 94 TYR A O 1
ATOM 749 N N . ASP A 1 95 ? 20.686 -18.001 20.824 1.00 80.00 95 ASP A N 1
ATOM 750 C CA . ASP A 1 95 ? 19.554 -18.726 21.405 1.00 80.00 95 ASP A CA 1
ATOM 751 C C . ASP A 1 95 ? 18.256 -18.373 20.649 1.00 80.00 95 ASP A C 1
ATOM 753 O O . ASP A 1 95 ? 17.519 -19.265 20.238 1.00 80.00 95 ASP A O 1
ATOM 757 N N . ALA A 1 96 ? 18.028 -17.082 20.360 1.00 76.88 96 ALA A N 1
ATOM 758 C CA . ALA A 1 96 ? 16.872 -16.633 19.581 1.00 76.88 96 ALA A CA 1
ATOM 759 C C . ALA A 1 96 ? 16.856 -17.204 18.152 1.00 76.88 96 ALA A C 1
ATOM 761 O O . ALA A 1 96 ? 15.818 -17.663 17.688 1.00 76.88 96 ALA A O 1
ATOM 762 N N . ILE A 1 97 ? 18.009 -17.224 17.473 1.00 73.31 97 ILE A N 1
ATOM 763 C CA . ILE A 1 97 ? 18.149 -17.815 16.132 1.00 73.31 97 ILE A CA 1
ATOM 764 C C . ILE A 1 97 ? 17.790 -19.305 16.156 1.00 73.31 97 ILE A C 1
ATOM 766 O O . ILE A 1 97 ? 16.990 -19.761 15.343 1.00 73.31 97 ILE A O 1
ATOM 770 N N . ARG A 1 98 ? 18.380 -20.069 17.082 1.00 79.44 98 ARG A N 1
ATOM 771 C CA . ARG A 1 98 ? 18.210 -21.527 17.153 1.00 79.44 98 ARG A CA 1
ATOM 772 C C . ARG A 1 98 ? 16.772 -21.928 17.474 1.00 79.44 98 ARG A C 1
ATOM 774 O O . ARG A 1 98 ? 16.302 -22.934 16.953 1.00 79.44 98 ARG A O 1
ATOM 781 N N . ASP A 1 99 ? 16.101 -21.159 18.325 1.00 73.69 99 ASP A N 1
ATOM 782 C CA . ASP A 1 99 ? 14.744 -21.463 18.779 1.00 73.69 99 ASP A CA 1
ATOM 783 C C . ASP A 1 99 ? 13.655 -20.768 17.941 1.00 73.69 99 ASP A C 1
ATOM 785 O O . ASP A 1 99 ? 12.470 -20.944 18.217 1.00 73.69 99 ASP A O 1
ATOM 789 N N . GLY A 1 100 ? 14.030 -20.002 16.906 1.00 71.81 100 GLY A N 1
ATOM 790 C CA . GLY A 1 100 ? 13.078 -19.238 16.094 1.00 71.81 100 GLY A CA 1
ATOM 791 C C . GLY A 1 100 ? 12.328 -18.172 16.902 1.00 71.81 100 GLY A C 1
ATOM 792 O O . GLY A 1 100 ? 11.170 -17.885 16.61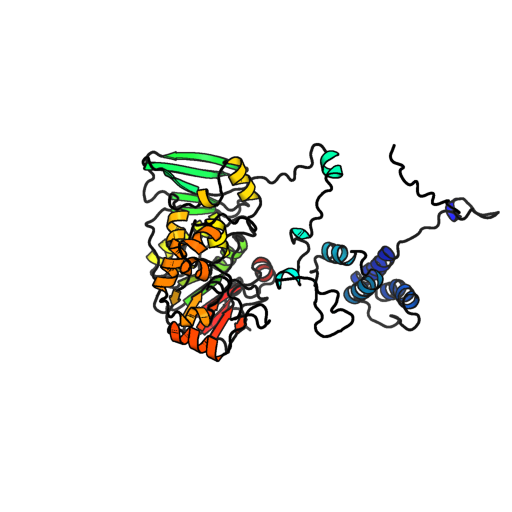8 1.00 71.81 100 GLY A O 1
ATOM 793 N N . ASP A 1 101 ? 12.970 -17.618 17.929 1.00 70.38 101 ASP A N 1
ATOM 794 C CA . ASP A 1 101 ? 12.389 -16.664 18.874 1.00 70.38 101 ASP A CA 1
ATOM 795 C C . ASP A 1 101 ? 12.744 -15.212 18.498 1.00 70.38 101 ASP A C 1
ATOM 797 O O . ASP A 1 101 ? 13.681 -14.937 17.739 1.00 70.38 101 ASP A O 1
ATOM 801 N N . TYR A 1 102 ? 11.993 -14.258 19.042 1.00 71.81 102 TYR A N 1
ATOM 802 C CA . TYR A 1 102 ? 12.258 -12.832 18.870 1.00 71.81 102 TYR A CA 1
ATOM 803 C C . TYR A 1 102 ? 13.301 -12.350 19.881 1.00 71.81 102 TYR A C 1
ATOM 805 O O . TYR A 1 102 ? 13.329 -12.753 21.048 1.00 71.81 102 TYR A O 1
ATOM 813 N N . VAL A 1 103 ? 14.138 -11.401 19.459 1.00 71.88 103 VAL A N 1
ATOM 814 C CA . VAL A 1 103 ? 14.985 -10.646 20.382 1.00 71.88 103 VAL A CA 1
ATOM 815 C C . VAL A 1 103 ? 14.246 -9.380 20.792 1.00 71.88 103 VAL A C 1
ATOM 817 O O . VAL A 1 103 ? 13.958 -8.512 19.967 1.00 71.88 103 VAL A O 1
ATOM 820 N N . TYR A 1 104 ? 13.978 -9.267 22.091 1.00 68.56 104 TYR A N 1
ATOM 821 C CA . TYR A 1 104 ? 13.372 -8.083 22.685 1.00 68.56 104 TYR A C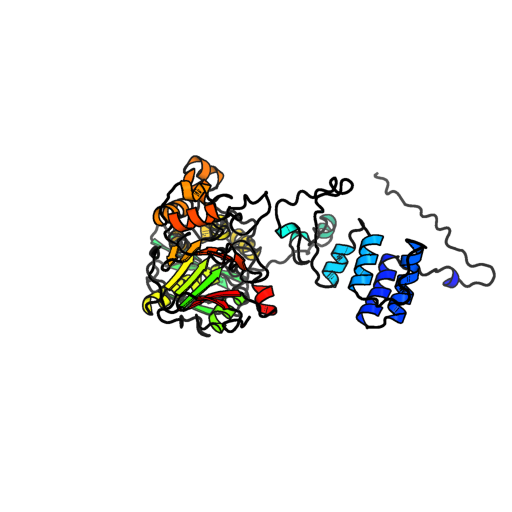A 1
ATOM 822 C C . TYR A 1 104 ? 14.449 -7.186 23.297 1.00 68.56 104 TYR A C 1
ATOM 824 O O . TYR A 1 104 ? 15.174 -7.601 24.205 1.00 68.56 104 TYR A O 1
ATOM 832 N N . ARG A 1 105 ? 14.521 -5.935 22.847 1.00 65.94 105 ARG A N 1
ATOM 833 C CA . ARG A 1 105 ? 15.235 -4.847 23.519 1.00 65.94 105 ARG A CA 1
ATOM 834 C C . ARG A 1 105 ? 14.203 -4.002 24.249 1.00 65.94 105 ARG A C 1
ATOM 836 O O . ARG A 1 105 ? 13.443 -3.276 23.623 1.00 65.94 105 ARG A O 1
ATOM 843 N N . ARG A 1 106 ? 14.144 -4.147 25.571 1.00 59.38 106 ARG A N 1
ATOM 844 C CA . ARG A 1 106 ? 13.246 -3.360 26.420 1.00 59.38 106 ARG A CA 1
ATOM 845 C C . ARG A 1 106 ? 14.039 -2.232 27.052 1.00 59.38 106 ARG A C 1
ATOM 847 O O . ARG A 1 106 ? 14.929 -2.506 27.856 1.00 59.38 106 ARG A O 1
ATOM 854 N N . ASP A 1 107 ? 13.682 -0.997 26.730 1.00 54.16 107 ASP A N 1
ATOM 855 C CA . ASP A 1 107 ? 14.138 0.143 27.510 1.00 54.16 107 ASP A CA 1
ATOM 856 C C . ASP A 1 107 ? 13.395 0.144 28.849 1.00 54.16 107 ASP A C 1
ATOM 858 O O . ASP A 1 107 ? 12.178 -0.033 28.912 1.00 54.16 107 ASP A O 1
ATOM 862 N N . LYS A 1 108 ? 14.130 0.301 29.950 1.00 51.12 108 LYS A N 1
ATOM 863 C CA . LYS A 1 108 ? 13.528 0.548 31.262 1.00 51.12 108 LYS A CA 1
ATOM 864 C C . LYS A 1 108 ? 13.573 2.043 31.544 1.00 51.12 108 LYS A C 1
ATOM 866 O O . LYS A 1 108 ? 14.630 2.575 31.882 1.00 51.12 108 LYS A O 1
ATOM 871 N N . SER A 1 109 ? 12.431 2.716 31.453 1.00 47.00 109 SER A N 1
ATOM 872 C CA . SER A 1 109 ? 12.277 4.065 31.997 1.00 47.00 109 SER A CA 1
ATOM 873 C C . SER A 1 109 ? 12.224 4.002 33.534 1.00 47.00 109 SER A C 1
ATOM 875 O O . SER A 1 109 ? 11.611 3.111 34.120 1.00 47.00 109 SER A O 1
ATOM 877 N N . GLY A 1 110 ? 12.926 4.915 34.215 1.00 52.53 110 GLY A N 1
ATOM 878 C CA . GLY A 1 110 ? 12.783 5.125 35.665 1.00 52.53 110 GLY A CA 1
ATOM 879 C C . GLY A 1 110 ? 13.764 4.410 36.611 1.00 52.53 110 GLY A C 1
ATOM 880 O O . GLY A 1 110 ? 13.688 4.642 37.815 1.00 52.53 110 GLY A O 1
ATOM 881 N N . GLN A 1 111 ? 14.720 3.602 36.132 1.00 50.66 111 GLN A N 1
ATOM 882 C CA . GLN A 1 111 ? 15.795 3.050 36.983 1.00 50.66 111 GLN A CA 1
ATOM 883 C C . GLN A 1 111 ? 17.133 3.757 36.699 1.00 50.66 111 GLN A C 1
ATOM 885 O O . GLN A 1 111 ? 17.747 3.549 35.654 1.00 50.66 111 GLN A O 1
ATOM 890 N N . LYS A 1 112 ? 17.578 4.598 37.650 1.00 49.91 112 LYS A N 1
ATOM 891 C CA . LYS A 1 112 ? 18.769 5.481 37.571 1.00 49.91 112 LYS A CA 1
ATOM 892 C C . LYS A 1 112 ? 20.081 4.771 37.200 1.00 49.91 112 LYS A C 1
ATOM 894 O O . LYS A 1 112 ? 20.998 5.411 36.701 1.00 49.91 112 LYS A O 1
ATOM 899 N N . GLU A 1 113 ? 20.172 3.469 37.449 1.00 51.97 113 GLU A N 1
ATOM 900 C CA . GLU A 1 113 ? 21.383 2.669 37.219 1.00 51.97 113 GLU A CA 1
ATOM 901 C C . GLU A 1 113 ? 21.471 2.106 35.789 1.00 51.97 113 GLU A C 1
ATOM 903 O O . GLU A 1 113 ? 22.553 1.760 35.329 1.00 51.97 113 GLU A O 1
ATOM 908 N N . ILE A 1 114 ? 20.351 2.071 35.056 1.00 51.00 114 ILE A N 1
ATOM 909 C CA . ILE A 1 114 ? 20.246 1.519 33.690 1.00 51.00 114 ILE A CA 1
ATOM 910 C C . ILE A 1 114 ? 19.940 2.618 32.657 1.00 51.00 114 ILE A C 1
ATOM 912 O O . ILE A 1 114 ? 20.003 2.395 31.453 1.00 51.00 114 ILE A O 1
ATOM 916 N N . SER A 1 115 ? 19.669 3.849 33.105 1.00 47.06 115 SER A N 1
ATOM 917 C CA . SER A 1 115 ? 19.433 5.011 32.236 1.00 47.06 115 SER A CA 1
ATOM 918 C C . SER A 1 115 ? 20.660 5.456 31.428 1.00 47.06 115 SER A C 1
ATOM 920 O O . SER A 1 115 ? 20.533 6.312 30.557 1.00 47.06 115 SER A O 1
ATOM 922 N N . LEU A 1 116 ? 21.843 4.896 31.707 1.00 47.94 116 LEU A N 1
ATOM 923 C CA . LEU A 1 116 ? 23.070 5.111 30.930 1.00 47.94 116 LEU A CA 1
ATOM 924 C C . LEU A 1 116 ? 23.184 4.166 29.726 1.00 47.94 116 LEU A C 1
ATOM 926 O O . LEU A 1 116 ? 23.896 4.481 28.778 1.00 47.94 116 LEU A O 1
ATOM 930 N N . THR A 1 117 ? 22.448 3.050 29.713 1.00 48.47 117 THR A N 1
ATOM 931 C CA . THR A 1 117 ? 22.302 2.182 28.535 1.00 48.47 117 THR A CA 1
ATOM 932 C C . THR A 1 117 ? 21.054 2.559 27.742 1.00 48.47 117 THR A C 1
ATOM 934 O O . THR A 1 117 ? 20.327 1.683 27.279 1.00 48.47 117 THR A O 1
ATOM 937 N N . LYS A 1 118 ? 20.769 3.862 27.600 1.00 48.53 118 LYS A N 1
ATOM 938 C CA . LYS A 1 118 ? 19.806 4.325 26.597 1.00 48.53 118 LYS A CA 1
ATOM 939 C C . LYS A 1 118 ? 20.337 3.884 25.243 1.00 48.53 118 LYS A C 1
ATOM 941 O O . LYS A 1 118 ? 21.310 4.436 24.730 1.00 48.53 118 LYS A O 1
ATOM 946 N N . HIS A 1 119 ? 19.732 2.853 24.678 1.00 51.03 119 HIS A N 1
ATOM 947 C CA . HIS A 1 119 ? 19.985 2.533 23.295 1.00 51.03 119 HIS A CA 1
ATOM 948 C C . HIS A 1 119 ? 19.283 3.625 22.480 1.00 51.03 119 HIS A C 1
ATOM 950 O O . HIS A 1 119 ? 18.095 3.862 22.666 1.00 51.03 119 HIS A O 1
ATOM 956 N N . PHE A 1 120 ? 20.006 4.330 21.605 1.00 46.16 120 PHE A N 1
ATOM 957 C CA . PHE A 1 120 ? 19.405 5.272 20.653 1.00 46.16 120 PHE A CA 1
ATOM 958 C C . PHE A 1 120 ? 18.600 4.478 19.620 1.00 46.16 120 PHE A C 1
ATOM 960 O O . PHE A 1 120 ? 19.052 4.198 18.508 1.00 46.16 120 PHE A O 1
ATOM 967 N N . VAL A 1 121 ? 17.431 4.011 20.034 1.00 48.72 121 VAL A N 1
ATOM 968 C CA . VAL A 1 121 ? 16.550 3.172 19.243 1.00 48.72 121 VAL A CA 1
ATOM 969 C C . VAL A 1 121 ? 15.355 4.025 18.874 1.00 48.72 121 VAL A C 1
ATOM 971 O O . VAL A 1 121 ? 14.299 3.949 19.475 1.00 48.72 121 VAL A O 1
ATOM 974 N N . THR A 1 122 ? 15.552 4.859 17.861 1.00 42.34 122 THR A N 1
ATOM 975 C CA . THR A 1 122 ? 14.590 5.859 17.375 1.00 42.34 122 THR A CA 1
ATOM 976 C C . THR A 1 122 ? 13.306 5.288 16.750 1.00 42.34 122 THR A C 1
ATOM 978 O O . THR A 1 122 ? 12.584 6.027 16.103 1.00 42.34 122 THR A O 1
ATOM 981 N N . GLN A 1 123 ? 13.037 3.979 16.856 1.00 49.16 123 GLN A N 1
ATOM 982 C CA . GLN A 1 123 ? 11.904 3.306 16.202 1.00 49.16 123 GLN A CA 1
ATOM 983 C C . GLN A 1 123 ? 11.501 2.037 16.965 1.00 49.16 123 GLN A C 1
ATOM 985 O O . GLN A 1 123 ? 12.349 1.179 17.233 1.00 49.16 123 GLN A O 1
ATOM 990 N N . SER A 1 124 ? 10.200 1.863 17.218 1.00 46.91 124 SER A N 1
ATOM 991 C CA . SER A 1 124 ? 9.612 0.674 17.864 1.00 46.91 124 SER A CA 1
ATOM 992 C C . SER A 1 124 ? 9.976 -0.648 17.164 1.00 46.91 124 SER A C 1
ATOM 994 O O . SER A 1 124 ? 10.177 -1.665 17.817 1.00 46.91 124 SER A O 1
ATOM 996 N N . GLN A 1 125 ? 10.212 -0.639 15.849 1.00 46.34 125 GLN A N 1
ATOM 997 C CA . GLN A 1 125 ? 10.646 -1.816 15.073 1.00 46.34 125 GLN A CA 1
ATOM 998 C C . GLN A 1 125 ? 12.009 -2.397 15.497 1.00 46.34 125 GLN A C 1
ATOM 1000 O O . GLN A 1 125 ? 12.361 -3.517 15.142 1.00 46.34 125 GLN A O 1
ATOM 1005 N N . LYS A 1 126 ? 12.813 -1.648 16.256 1.00 52.34 126 LYS A N 1
ATOM 1006 C CA . LYS A 1 126 ? 14.135 -2.081 16.732 1.00 52.34 126 LYS A CA 1
ATOM 1007 C C . LYS A 1 126 ? 14.107 -2.578 18.188 1.00 52.34 126 LYS A C 1
ATOM 1009 O O . LYS A 1 126 ? 15.148 -3.009 18.694 1.00 52.34 126 LYS A O 1
ATOM 1014 N N . THR A 1 127 ? 12.945 -2.540 18.853 1.00 55.66 127 THR A N 1
ATOM 1015 C CA . THR A 1 127 ? 12.726 -3.112 20.197 1.00 55.66 127 THR A CA 1
ATOM 1016 C C . THR A 1 127 ? 12.294 -4.580 20.141 1.00 55.66 127 THR A C 1
ATOM 1018 O O . THR A 1 127 ? 12.457 -5.303 21.123 1.00 55.66 127 THR A O 1
ATOM 1021 N N . ARG A 1 128 ? 11.820 -5.054 18.981 1.00 61.91 128 ARG A N 1
ATOM 1022 C CA . ARG A 1 128 ? 11.456 -6.449 18.697 1.00 61.91 128 ARG A CA 1
ATOM 1023 C C . ARG A 1 128 ? 11.916 -6.806 17.285 1.00 61.91 128 ARG A C 1
ATOM 1025 O O . ARG A 1 128 ? 11.360 -6.287 16.328 1.00 61.91 128 ARG A O 1
ATOM 1032 N N . PHE A 1 129 ? 12.900 -7.691 17.141 1.00 64.31 129 PHE A N 1
ATOM 1033 C CA . PHE A 1 129 ? 13.326 -8.170 15.821 1.00 64.31 129 PHE A CA 1
ATOM 1034 C C . PHE A 1 129 ? 13.452 -9.694 15.784 1.00 64.31 129 PHE A C 1
ATOM 1036 O O . PHE A 1 129 ? 13.920 -10.324 16.735 1.00 64.31 129 PHE A O 1
ATOM 1043 N N . TYR A 1 130 ? 12.993 -10.272 14.675 1.00 66.19 130 TYR A N 1
ATOM 1044 C CA . TYR A 1 130 ? 13.099 -11.696 14.373 1.00 66.19 130 TYR A CA 1
ATOM 1045 C C . TYR A 1 130 ? 14.492 -12.018 13.822 1.00 66.19 130 TYR A C 1
ATOM 1047 O O . TYR A 1 130 ? 15.150 -11.149 13.252 1.00 66.19 130 TYR A O 1
ATOM 1055 N N . TRP A 1 131 ? 14.958 -13.261 13.945 1.00 62.41 131 TRP A N 1
ATOM 1056 C CA . TRP A 1 131 ? 16.323 -13.630 13.544 1.00 62.41 131 TRP A CA 1
ATOM 1057 C C . TRP A 1 131 ? 16.626 -13.438 12.047 1.00 62.41 131 TRP A C 1
ATOM 1059 O O . TRP A 1 131 ? 17.791 -13.316 11.672 1.00 62.41 131 TRP A O 1
ATOM 1069 N N . ARG A 1 132 ? 15.593 -13.363 11.195 1.00 58.91 132 ARG A N 1
ATOM 1070 C CA . ARG A 1 132 ? 15.720 -13.030 9.762 1.00 58.91 132 ARG A CA 1
ATOM 1071 C C . ARG A 1 132 ? 15.884 -11.531 9.491 1.00 58.91 132 ARG A C 1
ATOM 1073 O O . ARG A 1 132 ? 15.996 -11.139 8.336 1.00 58.91 132 ARG A O 1
ATOM 1080 N N . TYR A 1 133 ? 15.890 -10.686 10.522 1.00 65.31 133 TYR A N 1
ATOM 1081 C CA . TYR A 1 133 ? 16.144 -9.257 10.376 1.00 65.31 133 TYR A CA 1
ATOM 1082 C C . TYR A 1 133 ? 17.499 -9.046 9.696 1.00 65.31 133 TYR A C 1
ATOM 1084 O O . TYR A 1 133 ? 18.512 -9.571 10.150 1.00 65.31 133 TYR A O 1
ATOM 1092 N N . PHE A 1 134 ? 17.537 -8.273 8.610 1.00 61.22 134 PHE A N 1
ATOM 1093 C CA . PHE A 1 134 ? 18.711 -8.168 7.732 1.00 61.22 134 PHE A CA 1
ATOM 1094 C C . PHE A 1 134 ? 20.001 -7.714 8.443 1.00 61.22 134 PHE A C 1
ATOM 1096 O O . PHE A 1 134 ? 21.098 -7.997 7.974 1.00 61.22 134 PHE A O 1
ATOM 1103 N N . ARG A 1 135 ? 19.896 -7.054 9.608 1.00 57.41 135 ARG A N 1
ATOM 1104 C CA . ARG A 1 135 ? 21.051 -6.665 10.443 1.00 57.41 135 ARG A CA 1
ATOM 1105 C C . ARG A 1 135 ? 21.535 -7.750 11.416 1.00 57.41 135 ARG A C 1
ATOM 1107 O O . ARG A 1 135 ? 22.507 -7.521 12.127 1.00 57.41 135 ARG A O 1
ATOM 1114 N N . CYS A 1 136 ? 20.849 -8.889 11.501 1.00 57.34 136 CYS A N 1
ATOM 1115 C CA . CYS A 1 136 ? 21.288 -10.071 12.250 1.00 57.34 136 CYS A CA 1
ATOM 1116 C C . CYS A 1 136 ? 22.248 -10.949 11.438 1.00 57.34 136 CYS A C 1
ATOM 1118 O O . CYS A 1 136 ? 22.943 -11.779 12.023 1.00 57.34 136 CYS A O 1
ATOM 1120 N N . ALA A 1 137 ? 22.328 -10.748 10.119 1.00 57.75 137 ALA A N 1
ATOM 1121 C CA . ALA A 1 137 ? 23.392 -11.314 9.308 1.00 57.75 137 ALA A CA 1
ATOM 1122 C C . ALA A 1 137 ? 24.711 -10.620 9.676 1.00 57.75 137 ALA A C 1
ATOM 1124 O O . ALA A 1 137 ? 24.874 -9.415 9.471 1.00 57.75 137 ALA A O 1
ATOM 1125 N N . LEU A 1 138 ? 25.649 -11.371 10.257 1.00 55.12 138 LEU A N 1
ATOM 1126 C CA . LEU A 1 138 ? 27.005 -10.870 10.447 1.00 55.12 138 LEU A CA 1
ATOM 1127 C C . LEU A 1 138 ? 27.618 -10.638 9.059 1.00 55.12 138 LEU A C 1
ATOM 1129 O O . LEU A 1 138 ? 27.521 -11.535 8.216 1.00 55.12 138 LEU A O 1
ATOM 1133 N N . PRO A 1 139 ? 28.245 -9.476 8.802 1.00 57.25 139 PRO A N 1
ATOM 1134 C CA . PRO A 1 139 ? 28.988 -9.293 7.568 1.00 57.25 139 PRO A CA 1
ATOM 1135 C C . PRO A 1 139 ? 30.041 -10.396 7.492 1.00 57.25 139 PRO A C 1
ATOM 1137 O O . PRO A 1 139 ? 30.753 -10.652 8.468 1.00 57.25 139 PRO A O 1
ATOM 1140 N N . ILE A 1 140 ? 30.124 -11.067 6.347 1.00 57.06 140 ILE A N 1
ATOM 1141 C CA . ILE A 1 140 ? 31.208 -12.011 6.095 1.00 57.06 140 ILE A CA 1
ATOM 1142 C C . ILE A 1 140 ? 32.499 -11.181 6.152 1.00 57.06 140 ILE A C 1
ATOM 1144 O O . ILE A 1 140 ? 32.601 -10.193 5.422 1.00 57.06 140 ILE A O 1
ATOM 1148 N N . PRO A 1 141 ? 33.459 -11.489 7.046 1.00 59.78 141 PRO A N 1
ATOM 1149 C CA . PRO A 1 141 ? 34.690 -10.715 7.137 1.00 59.78 141 PRO A CA 1
ATOM 1150 C C . PRO A 1 141 ? 35.370 -10.649 5.770 1.00 59.78 141 PRO A C 1
ATOM 1152 O O . PRO A 1 141 ? 35.471 -11.681 5.116 1.00 59.78 141 PRO A O 1
ATOM 1155 N N . GLN A 1 142 ? 35.903 -9.488 5.372 1.00 56.09 142 GLN A N 1
ATOM 1156 C CA . GLN A 1 142 ? 36.556 -9.331 4.062 1.00 56.09 142 GLN A CA 1
ATOM 1157 C C . GLN A 1 142 ? 37.630 -10.409 3.830 1.00 56.09 142 GLN A C 1
ATOM 1159 O O . GLN A 1 142 ? 37.694 -11.038 2.790 1.00 56.09 142 GLN A O 1
ATOM 1164 N N . LYS A 1 143 ? 38.396 -10.760 4.868 1.00 63.25 143 LYS A N 1
ATOM 1165 C CA . LYS A 1 143 ? 39.389 -11.844 4.806 1.00 63.25 143 LYS A CA 1
ATOM 1166 C C . LYS A 1 143 ? 38.784 -13.228 4.501 1.00 63.25 143 LYS A C 1
ATOM 1168 O O . LYS A 1 143 ? 39.468 -14.084 3.948 1.00 63.25 143 LYS A O 1
ATOM 1173 N N . ALA A 1 144 ? 37.534 -13.466 4.896 1.00 55.72 144 ALA A N 1
ATOM 1174 C CA . ALA A 1 144 ? 36.768 -14.671 4.588 1.00 55.72 144 ALA A CA 1
ATOM 1175 C C . ALA A 1 144 ? 36.103 -14.608 3.201 1.00 55.72 144 ALA A C 1
ATOM 1177 O O . ALA A 1 144 ? 35.919 -15.651 2.602 1.00 55.72 144 ALA A O 1
ATOM 1178 N N . THR A 1 145 ? 35.790 -13.435 2.647 1.00 54.28 145 THR A N 1
ATOM 1179 C CA . THR A 1 145 ? 35.420 -13.327 1.221 1.00 54.28 145 THR A CA 1
ATOM 1180 C C . THR A 1 145 ? 36.647 -13.443 0.313 1.00 54.28 145 THR A C 1
ATOM 1182 O O . THR A 1 145 ? 36.599 -14.134 -0.692 1.00 54.28 145 THR A O 1
ATOM 1185 N N . ASP A 1 146 ? 37.785 -12.871 0.709 1.00 61.75 146 ASP A N 1
ATOM 1186 C CA . ASP A 1 146 ? 39.035 -12.878 -0.066 1.00 61.75 146 ASP A CA 1
ATOM 1187 C C . ASP A 1 146 ? 39.693 -14.268 -0.138 1.00 61.75 146 ASP A C 1
ATOM 1189 O O . ASP A 1 146 ? 40.505 -14.531 -1.020 1.00 61.75 146 ASP A O 1
ATOM 1193 N N . SER A 1 147 ? 39.388 -15.159 0.815 1.00 57.12 147 SER A N 1
ATOM 1194 C CA . SER A 1 147 ? 39.948 -16.522 0.880 1.00 57.12 147 SER A CA 1
ATOM 1195 C C . SER A 1 147 ? 39.111 -17.575 0.157 1.00 57.12 147 SER A C 1
ATOM 1197 O O . SER A 1 147 ? 39.569 -18.705 -0.004 1.00 57.12 147 SER A O 1
ATOM 1199 N N . TYR A 1 148 ? 37.914 -17.215 -0.302 1.00 54.62 148 TYR A N 1
ATOM 1200 C CA . TYR A 1 148 ? 37.064 -18.080 -1.102 1.00 54.62 148 TYR A CA 1
ATOM 1201 C C . TYR A 1 148 ? 36.752 -17.348 -2.405 1.00 54.62 148 TYR A C 1
ATOM 1203 O O . TYR A 1 148 ? 35.864 -16.504 -2.436 1.00 54.62 148 TYR A O 1
ATOM 1211 N N . GLU A 1 149 ? 37.430 -17.716 -3.496 1.00 50.75 149 GLU A N 1
ATOM 1212 C CA . GLU A 1 149 ? 37.238 -17.134 -4.841 1.00 50.75 149 GLU A CA 1
ATOM 1213 C C . GLU A 1 149 ? 35.781 -17.193 -5.362 1.00 50.75 149 GLU A C 1
ATOM 1215 O O . GLU A 1 149 ? 35.494 -16.618 -6.403 1.00 50.75 149 GLU A O 1
ATOM 1220 N N . ASN A 1 150 ? 34.854 -17.859 -4.654 1.00 48.56 150 ASN A N 1
ATOM 1221 C CA . ASN A 1 150 ? 33.482 -18.126 -5.094 1.00 48.56 150 ASN A CA 1
ATOM 1222 C C . ASN A 1 150 ? 32.388 -17.909 -4.021 1.00 48.56 150 ASN A C 1
ATOM 1224 O O . ASN A 1 150 ? 31.312 -18.497 -4.142 1.00 48.56 150 ASN A O 1
ATOM 1228 N N . ILE A 1 151 ? 32.598 -17.108 -2.964 1.00 45.16 151 ILE A N 1
ATOM 1229 C CA . ILE A 1 151 ? 31.452 -16.660 -2.136 1.00 45.16 151 ILE A CA 1
ATOM 1230 C C . ILE A 1 151 ? 30.791 -15.471 -2.840 1.00 45.16 151 ILE A C 1
ATOM 1232 O O . ILE A 1 151 ? 30.914 -14.322 -2.431 1.00 45.16 151 ILE A O 1
ATOM 1236 N N . GLU A 1 152 ? 30.075 -15.758 -3.922 1.00 48.72 152 GLU A N 1
ATOM 1237 C CA . GLU A 1 152 ? 29.017 -14.876 -4.392 1.00 48.72 152 GLU A CA 1
ATOM 1238 C C . GLU A 1 152 ? 27.745 -15.273 -3.645 1.00 48.72 152 GLU A C 1
ATOM 1240 O O . GLU A 1 152 ? 27.285 -16.416 -3.719 1.00 48.72 152 GLU A O 1
ATOM 1245 N N . GLN A 1 153 ? 27.139 -14.335 -2.920 1.00 46.09 153 GLN A N 1
ATOM 1246 C CA . GLN A 1 153 ? 25.718 -14.460 -2.634 1.00 46.09 153 GLN A CA 1
ATOM 1247 C C . GLN A 1 153 ? 25.034 -14.331 -3.998 1.00 46.09 153 GLN A C 1
ATOM 1249 O O . GLN A 1 153 ? 24.835 -13.218 -4.476 1.00 46.09 153 GLN A O 1
ATOM 1254 N N . ILE A 1 154 ? 24.778 -15.457 -4.67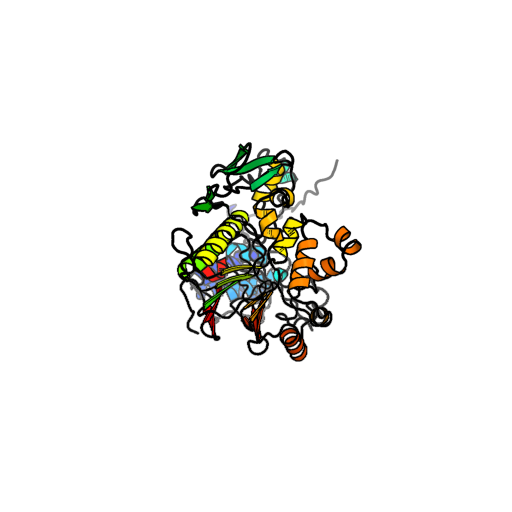6 1.00 56.09 154 ILE A N 1
ATOM 1255 C CA . ILE A 1 154 ? 24.169 -15.456 -6.010 1.00 56.09 154 ILE A CA 1
ATOM 1256 C C . ILE A 1 154 ? 22.706 -15.043 -5.840 1.00 56.09 154 ILE A C 1
ATOM 1258 O O . ILE A 1 154 ? 21.800 -15.877 -5.809 1.00 56.09 154 ILE A O 1
ATOM 1262 N N . VAL A 1 155 ? 22.470 -13.742 -5.689 1.00 65.94 155 VAL A N 1
ATOM 1263 C CA . VAL A 1 155 ? 21.161 -13.155 -5.928 1.00 65.94 155 VAL A CA 1
ATOM 1264 C C . VAL A 1 155 ? 20.880 -13.437 -7.396 1.00 65.94 155 VAL A C 1
ATOM 1266 O O . VAL A 1 155 ? 21.626 -13.020 -8.282 1.00 65.94 155 VAL A O 1
ATOM 1269 N N . LYS A 1 156 ? 19.858 -14.246 -7.654 1.00 84.75 156 LYS A N 1
ATOM 1270 C CA . LYS A 1 156 ? 19.386 -14.504 -9.009 1.00 84.75 156 LYS A CA 1
ATOM 1271 C C . LYS A 1 156 ? 18.176 -13.635 -9.249 1.00 84.75 156 LYS A C 1
ATOM 1273 O O . LYS A 1 156 ? 17.361 -13.438 -8.352 1.00 84.75 156 LYS A O 1
ATOM 1278 N N . LEU A 1 157 ? 18.065 -13.152 -10.476 1.00 92.50 157 LEU A N 1
ATOM 1279 C CA . LEU A 1 157 ? 16.798 -12.623 -10.926 1.00 92.50 157 LEU A CA 1
ATOM 1280 C C . LEU A 1 157 ? 15.754 -13.741 -10.911 1.00 92.50 157 LEU A C 1
ATOM 1282 O O . LEU A 1 157 ? 16.043 -14.886 -11.267 1.00 92.50 157 LEU A O 1
ATOM 1286 N N . SER A 1 158 ? 14.554 -13.376 -10.497 1.00 94.44 158 SER A N 1
ATOM 1287 C CA . SER A 1 158 ? 13.350 -14.185 -10.595 1.00 94.44 158 SER A CA 1
ATOM 1288 C C . SER A 1 158 ? 12.363 -13.498 -11.537 1.00 94.44 158 SER A C 1
ATOM 1290 O O . SER A 1 158 ? 12.646 -12.407 -12.035 1.00 94.44 158 SER A O 1
ATOM 1292 N N . SER A 1 159 ? 11.220 -14.134 -11.792 1.00 97.12 159 SER A N 1
ATOM 1293 C CA . SER A 1 159 ? 10.192 -13.558 -12.659 1.00 97.12 159 SER A CA 1
ATOM 1294 C C . SER A 1 159 ? 9.795 -12.149 -12.198 1.00 97.12 159 SER A C 1
ATOM 1296 O O . SER A 1 159 ? 9.597 -11.905 -11.003 1.00 97.12 159 SER A O 1
ATOM 1298 N N . ASP A 1 160 ? 9.696 -11.216 -13.145 1.00 97.94 160 ASP A N 1
ATOM 1299 C CA . ASP A 1 160 ? 9.358 -9.821 -12.864 1.00 97.94 160 ASP A CA 1
ATOM 1300 C C . ASP A 1 160 ? 8.836 -9.075 -14.098 1.00 97.94 160 ASP A C 1
ATOM 1302 O O . ASP A 1 160 ? 9.062 -9.479 -15.245 1.00 97.94 160 ASP A O 1
ATOM 1306 N N . GLY A 1 161 ? 8.161 -7.952 -13.860 1.00 96.44 161 GLY A N 1
ATOM 1307 C CA . GLY A 1 161 ? 7.542 -7.146 -14.905 1.00 96.44 161 GLY A CA 1
ATOM 1308 C C . GLY A 1 161 ? 6.142 -7.638 -15.325 1.00 96.44 161 GLY A C 1
ATOM 1309 O O . GLY A 1 161 ? 5.469 -8.348 -14.574 1.00 96.44 161 GLY A O 1
ATOM 1310 N N . PRO A 1 162 ? 5.683 -7.256 -16.532 1.00 98.25 162 PRO A N 1
ATOM 1311 C CA . PRO A 1 162 ? 6.399 -6.398 -17.472 1.00 98.25 162 PRO A CA 1
ATOM 1312 C C . PRO A 1 162 ? 6.459 -4.936 -17.011 1.00 98.25 162 PRO A C 1
ATOM 1314 O O . PRO A 1 162 ? 5.538 -4.437 -16.367 1.00 98.25 162 PRO A O 1
ATOM 1317 N N . TYR A 1 163 ? 7.523 -4.245 -17.409 1.00 98.62 163 TYR A N 1
ATOM 1318 C CA . TYR A 1 163 ? 7.648 -2.790 -17.391 1.00 98.62 163 TYR A CA 1
ATOM 1319 C C . TYR A 1 163 ? 7.395 -2.281 -18.811 1.00 98.62 163 TYR A C 1
ATOM 1321 O O . TYR A 1 163 ? 8.171 -2.579 -19.721 1.00 98.62 163 TYR A O 1
ATOM 1329 N N . ILE A 1 164 ? 6.287 -1.567 -19.012 1.00 98.50 164 ILE A N 1
ATOM 1330 C CA . ILE A 1 164 ? 5.863 -1.045 -20.319 1.00 98.50 164 ILE A CA 1
ATOM 1331 C C . ILE A 1 164 ? 6.235 0.435 -20.380 1.00 98.50 164 ILE A C 1
ATOM 1333 O O . ILE A 1 164 ? 5.667 1.234 -19.641 1.00 98.50 164 ILE A O 1
ATOM 1337 N N . ILE A 1 165 ? 7.185 0.785 -21.245 1.00 98.12 165 ILE A N 1
ATOM 1338 C CA . ILE A 1 165 ? 7.810 2.108 -21.341 1.00 98.12 165 ILE A CA 1
ATOM 1339 C C . ILE A 1 165 ? 7.480 2.718 -22.705 1.00 98.12 165 ILE A C 1
ATOM 1341 O O . ILE A 1 165 ? 7.827 2.154 -23.745 1.00 98.12 165 ILE A O 1
ATOM 1345 N N . TYR A 1 166 ? 6.847 3.886 -22.710 1.00 96.94 166 TYR A N 1
ATOM 1346 C CA . TYR A 1 166 ? 6.516 4.649 -23.910 1.00 96.94 166 TYR A CA 1
ATOM 1347 C C . TYR A 1 166 ? 7.646 5.619 -24.240 1.00 96.94 166 TYR A C 1
ATOM 1349 O O . TYR A 1 166 ? 7.985 6.488 -23.440 1.00 96.94 166 TYR A O 1
ATOM 1357 N N . LYS A 1 167 ? 8.240 5.483 -25.422 1.00 95.06 167 LYS A N 1
ATOM 1358 C CA . LYS A 1 167 ? 9.361 6.318 -25.851 1.00 95.06 167 LYS A CA 1
ATOM 1359 C C . LYS A 1 167 ? 8.874 7.599 -26.545 1.00 95.06 167 LYS A C 1
ATOM 1361 O O . LYS A 1 167 ? 7.763 7.633 -27.075 1.00 95.06 167 LYS A O 1
ATOM 1366 N N . PRO A 1 168 ? 9.705 8.661 -26.587 1.00 93.44 168 PRO A N 1
ATOM 1367 C CA . PRO A 1 168 ? 9.357 9.913 -27.268 1.00 93.44 168 PRO A CA 1
ATOM 1368 C C . PRO A 1 168 ? 9.120 9.783 -28.779 1.00 93.44 168 PRO A C 1
ATOM 1370 O O . PRO A 1 168 ? 8.473 10.645 -29.363 1.00 93.44 168 PRO A O 1
ATOM 1373 N N . ASP A 1 169 ? 9.646 8.733 -29.412 1.00 93.00 169 ASP A N 1
ATOM 1374 C CA . ASP A 1 169 ? 9.474 8.420 -30.836 1.00 93.00 169 ASP A CA 1
ATOM 1375 C C . ASP A 1 169 ? 8.224 7.563 -31.121 1.00 93.00 169 ASP A C 1
ATOM 1377 O O . ASP A 1 169 ? 8.128 6.945 -32.176 1.00 93.00 169 ASP A O 1
ATOM 1381 N N . GLU A 1 170 ? 7.281 7.525 -30.172 1.00 89.50 170 GLU A N 1
ATOM 1382 C CA . GLU A 1 170 ? 6.034 6.743 -30.185 1.00 89.50 170 GLU A CA 1
ATOM 1383 C C . GLU A 1 170 ? 6.210 5.218 -30.088 1.00 89.50 170 GLU A C 1
ATOM 1385 O O . GLU A 1 170 ? 5.219 4.501 -29.909 1.00 89.50 170 GLU A O 1
ATOM 1390 N N . THR A 1 171 ? 7.448 4.712 -30.099 1.00 96.12 171 THR A N 1
ATOM 1391 C CA . THR A 1 171 ? 7.710 3.287 -29.882 1.00 96.12 171 THR A CA 1
ATOM 1392 C C . THR A 1 171 ? 7.437 2.883 -28.434 1.00 96.12 171 THR A C 1
ATOM 1394 O O . THR A 1 171 ? 7.467 3.688 -27.499 1.00 96.12 171 THR A O 1
ATOM 1397 N N . THR A 1 172 ? 7.143 1.603 -28.219 1.00 97.75 172 THR A N 1
ATOM 1398 C CA . THR A 1 172 ? 6.936 1.035 -26.881 1.00 97.75 172 THR A CA 1
ATOM 1399 C C . THR A 1 172 ? 7.976 -0.041 -26.607 1.00 97.75 172 THR A C 1
ATOM 1401 O O . THR A 1 172 ? 8.140 -0.973 -27.392 1.00 97.75 172 THR A O 1
ATOM 1404 N N . GLN A 1 173 ? 8.664 0.074 -25.474 1.00 97.62 173 GLN A N 1
ATOM 1405 C CA . GLN A 1 173 ? 9.605 -0.918 -24.973 1.00 97.62 173 GLN A CA 1
ATOM 1406 C C . GLN A 1 173 ? 8.960 -1.699 -23.829 1.00 97.62 173 GLN A C 1
ATOM 1408 O O . GLN A 1 173 ? 8.482 -1.103 -22.868 1.00 97.62 173 GLN A O 1
ATOM 1413 N N . ILE A 1 174 ? 8.984 -3.026 -23.909 1.00 98.31 174 ILE A N 1
ATOM 1414 C CA . ILE A 1 174 ? 8.543 -3.907 -22.828 1.00 98.31 174 ILE A CA 1
ATOM 1415 C C . ILE A 1 174 ? 9.757 -4.643 -22.275 1.00 98.31 174 ILE A C 1
ATOM 1417 O O . ILE A 1 174 ? 10.449 -5.338 -23.018 1.00 98.31 174 ILE A O 1
ATOM 1421 N N . ILE A 1 175 ? 10.008 -4.495 -20.976 1.00 98.50 175 ILE A N 1
ATOM 1422 C CA . ILE A 1 175 ? 11.053 -5.226 -20.253 1.00 98.50 175 ILE A CA 1
ATOM 1423 C C . ILE A 1 175 ? 10.380 -6.226 -19.318 1.00 98.50 175 ILE A C 1
ATOM 1425 O O . ILE A 1 175 ? 9.494 -5.863 -18.551 1.00 98.50 175 ILE A O 1
ATOM 1429 N N . SER A 1 176 ? 10.800 -7.485 -19.355 1.00 98.12 176 SER A N 1
ATOM 1430 C CA . SER A 1 176 ? 10.342 -8.518 -18.422 1.00 98.12 176 SER A CA 1
ATOM 1431 C C . SER A 1 176 ? 11.492 -9.427 -18.019 1.00 98.12 176 SER A C 1
ATOM 1433 O O . SER A 1 176 ? 12.505 -9.516 -18.715 1.00 98.12 176 SER A O 1
ATOM 1435 N N . VAL A 1 177 ? 11.334 -10.115 -16.897 1.00 98.25 177 VAL A N 1
ATOM 1436 C CA . VAL A 1 177 ? 12.240 -11.176 -16.471 1.00 98.25 177 VAL A CA 1
ATOM 1437 C C . VAL A 1 177 ? 11.460 -12.480 -16.461 1.00 98.25 177 VAL A C 1
ATOM 1439 O O . VAL A 1 177 ? 10.388 -12.555 -15.867 1.00 98.25 177 VAL A O 1
ATOM 1442 N N . ASP A 1 178 ? 11.967 -13.504 -17.145 1.00 96.19 178 ASP A N 1
ATOM 1443 C CA . ASP A 1 178 ? 11.316 -14.814 -17.153 1.00 96.19 178 ASP A CA 1
ATOM 1444 C C . ASP A 1 178 ? 11.591 -15.625 -15.872 1.00 96.19 178 ASP A C 1
ATOM 1446 O O . ASP A 1 178 ? 12.447 -15.286 -15.058 1.00 96.19 178 ASP A O 1
ATOM 1450 N N . GLU A 1 179 ? 10.886 -16.745 -15.697 1.00 94.44 179 GLU A N 1
ATOM 1451 C CA . GLU A 1 179 ? 11.025 -17.639 -14.531 1.00 94.44 179 GLU A CA 1
ATOM 1452 C C . GLU A 1 179 ? 12.436 -18.236 -14.365 1.00 94.44 179 GLU A C 1
ATOM 1454 O O . GLU A 1 179 ? 12.760 -18.791 -13.317 1.00 94.44 179 GLU A O 1
ATOM 1459 N N . LYS A 1 180 ? 13.293 -18.139 -15.391 1.00 93.81 180 LYS A N 1
ATOM 1460 C CA . LYS A 1 180 ? 14.698 -18.565 -15.334 1.00 93.81 180 LYS A CA 1
ATOM 1461 C C . LYS A 1 180 ? 15.644 -17.407 -14.993 1.00 93.81 180 LYS A C 1
ATOM 1463 O O . LYS A 1 180 ? 16.852 -17.632 -14.927 1.00 93.81 180 LYS A O 1
ATOM 1468 N N . GLY A 1 181 ? 15.122 -16.197 -14.791 1.00 94.19 181 GLY A N 1
ATOM 1469 C CA . GLY A 1 181 ? 15.891 -14.994 -14.494 1.00 94.19 181 GLY A CA 1
ATOM 1470 C C . GLY A 1 181 ? 16.485 -14.308 -15.727 1.00 94.19 181 GLY A C 1
ATOM 1471 O O . GLY A 1 181 ? 17.380 -13.475 -15.579 1.00 94.19 181 GLY A O 1
ATOM 1472 N N . ASN A 1 182 ? 16.040 -14.649 -16.944 1.00 96.25 182 ASN A N 1
ATOM 1473 C CA . ASN A 1 182 ? 16.521 -13.978 -18.151 1.00 96.25 182 ASN A CA 1
ATOM 1474 C C . ASN A 1 182 ? 15.726 -12.698 -18.393 1.00 96.25 182 ASN A C 1
ATOM 1476 O O . ASN A 1 182 ? 14.498 -12.735 -18.488 1.00 96.25 182 ASN A O 1
ATOM 1480 N N . ILE A 1 183 ? 16.439 -11.589 -18.570 1.00 97.94 183 ILE A N 1
ATOM 1481 C CA . ILE A 1 183 ? 15.851 -10.319 -18.996 1.00 97.94 183 ILE A CA 1
ATOM 1482 C C . ILE A 1 183 ? 15.495 -10.419 -20.482 1.00 97.94 183 ILE A C 1
ATOM 1484 O O . ILE A 1 183 ? 16.335 -10.778 -21.311 1.00 97.94 183 ILE A O 1
ATOM 1488 N N . LYS A 1 184 ? 14.256 -10.073 -20.818 1.00 97.81 184 LYS A N 1
ATOM 1489 C CA . LYS A 1 184 ? 13.754 -9.939 -22.183 1.00 97.81 184 LYS A CA 1
ATOM 1490 C C . LYS A 1 184 ? 13.323 -8.503 -22.419 1.00 97.81 184 LYS A C 1
ATOM 1492 O O . LYS A 1 184 ? 12.609 -7.927 -21.601 1.00 97.81 184 LYS A O 1
ATOM 1497 N N . THR A 1 185 ? 13.730 -7.972 -23.563 1.00 97.62 185 THR A N 1
ATOM 1498 C CA . THR A 1 185 ? 13.365 -6.635 -24.022 1.00 97.62 185 THR A CA 1
ATOM 1499 C C . THR A 1 185 ? 12.741 -6.755 -25.401 1.00 97.62 185 THR A C 1
ATOM 1501 O O . THR A 1 185 ? 13.385 -7.242 -26.329 1.00 97.62 185 THR A O 1
ATOM 1504 N N . GLU A 1 186 ? 11.504 -6.298 -25.531 1.00 96.94 186 GLU A N 1
ATOM 1505 C CA . GLU A 1 186 ? 10.751 -6.286 -26.782 1.00 96.94 186 GLU A CA 1
ATOM 1506 C C . GLU A 1 186 ? 10.447 -4.839 -27.179 1.00 96.94 186 GLU A C 1
ATOM 1508 O O . GLU A 1 186 ? 10.174 -3.995 -26.324 1.00 96.94 186 GLU A O 1
ATOM 1513 N N . LEU A 1 187 ? 10.525 -4.546 -28.478 1.00 96.75 187 LEU A N 1
ATOM 1514 C CA . LEU A 1 187 ? 10.240 -3.230 -29.045 1.00 96.75 187 LEU A CA 1
ATOM 1515 C C . LEU A 1 187 ? 9.059 -3.341 -30.003 1.00 96.75 187 LEU A C 1
ATOM 1517 O O . LEU A 1 187 ? 9.044 -4.202 -30.882 1.00 96.75 187 LEU A O 1
ATOM 1521 N N . PHE A 1 188 ? 8.098 -2.442 -29.842 1.00 96.06 188 PHE A N 1
ATOM 1522 C CA . PHE A 1 188 ? 6.902 -2.345 -30.665 1.00 96.06 188 PHE A CA 1
ATOM 1523 C C . PHE A 1 188 ? 6.847 -0.959 -31.302 1.00 96.06 188 PHE A C 1
ATOM 1525 O O . PHE A 1 188 ? 7.093 0.036 -30.621 1.00 96.06 188 PHE A O 1
ATOM 1532 N N . GLU A 1 189 ? 6.470 -0.882 -32.581 1.00 93.56 189 GLU A N 1
ATOM 1533 C CA . GLU A 1 189 ? 6.207 0.410 -33.238 1.00 93.56 189 GLU A CA 1
ATOM 1534 C C . GLU A 1 189 ? 5.093 1.170 -32.517 1.00 93.56 189 GLU A C 1
ATOM 1536 O O . GLU A 1 189 ? 5.204 2.367 -32.290 1.00 93.56 189 GLU A O 1
ATOM 1541 N N . ARG A 1 190 ? 4.031 0.457 -32.121 1.00 88.56 190 ARG A N 1
ATOM 1542 C CA . ARG A 1 190 ? 2.937 0.980 -31.306 1.00 88.56 190 ARG A CA 1
ATOM 1543 C C . ARG A 1 190 ? 2.207 -0.164 -30.615 1.00 88.56 190 ARG A C 1
ATOM 1545 O O . ARG A 1 190 ? 1.879 -1.164 -31.254 1.00 88.56 190 ARG A O 1
ATOM 1552 N N . LEU A 1 191 ? 1.908 -0.004 -29.330 1.00 91.19 191 LEU A N 1
ATOM 1553 C CA . LEU A 1 191 ? 1.103 -0.966 -28.584 1.00 91.19 191 LEU A CA 1
ATOM 1554 C C . LEU A 1 191 ? -0.399 -0.710 -28.799 1.00 91.19 191 LEU A C 1
ATOM 1556 O O . LEU A 1 191 ? -0.847 0.438 -28.851 1.00 91.19 191 LEU A O 1
ATOM 1560 N N . LEU A 1 192 ? -1.191 -1.777 -28.932 1.00 90.50 192 LEU A N 1
ATOM 1561 C CA . LEU A 1 192 ? -2.651 -1.663 -28.986 1.00 90.50 192 LEU A CA 1
ATOM 1562 C C . LEU A 1 192 ? -3.200 -1.276 -27.607 1.00 90.50 192 LEU A C 1
ATOM 1564 O O . LEU A 1 192 ? -2.720 -1.766 -26.589 1.00 90.50 192 LEU A O 1
ATOM 1568 N N . ALA A 1 193 ? -4.252 -0.453 -27.575 1.00 88.06 193 ALA A N 1
ATOM 1569 C CA . ALA A 1 193 ? -4.865 0.003 -26.322 1.00 88.06 193 ALA A CA 1
ATOM 1570 C C . ALA A 1 193 ? -5.435 -1.143 -25.464 1.00 88.06 193 ALA A C 1
ATOM 1572 O O . ALA A 1 193 ? -5.552 -0.999 -24.258 1.00 88.06 193 ALA A O 1
ATOM 1573 N N . ASN A 1 194 ? -5.771 -2.277 -26.083 1.00 91.38 194 ASN A N 1
ATOM 1574 C CA . ASN A 1 194 ? -6.261 -3.492 -25.433 1.00 91.38 194 ASN A CA 1
ATOM 1575 C C . ASN A 1 194 ? -5.212 -4.617 -25.435 1.00 91.38 194 ASN A C 1
ATOM 1577 O O . ASN A 1 194 ? -5.568 -5.795 -25.479 1.00 91.38 194 ASN A O 1
ATOM 1581 N N . TYR A 1 195 ? -3.922 -4.275 -25.466 1.00 97.00 195 TYR A N 1
ATOM 1582 C CA . TYR A 1 195 ? -2.854 -5.263 -25.387 1.00 97.00 195 TYR A CA 1
ATOM 1583 C C . TYR A 1 195 ? -2.964 -6.068 -24.086 1.00 97.00 195 TYR A C 1
ATOM 1585 O O . TYR A 1 195 ? -3.138 -5.498 -23.007 1.00 97.00 195 TYR A O 1
ATOM 1593 N N . SER A 1 196 ? -2.855 -7.392 -24.199 1.00 97.69 196 SER A N 1
ATOM 1594 C CA . SER A 1 196 ? -2.935 -8.312 -23.065 1.00 97.69 196 SER A CA 1
ATOM 1595 C C . SER A 1 196 ? -1.633 -9.081 -22.886 1.00 97.69 196 SER A C 1
ATOM 1597 O O . SER A 1 196 ? -1.008 -9.508 -23.856 1.00 97.69 196 SER A O 1
ATOM 1599 N N . PHE A 1 197 ? -1.253 -9.316 -21.636 1.00 98.00 197 PHE A N 1
ATOM 1600 C CA . PHE A 1 197 ? -0.046 -10.050 -21.258 1.00 98.00 197 PHE A CA 1
ATOM 1601 C C . PHE A 1 197 ? -0.286 -10.847 -19.975 1.00 98.00 197 PHE A C 1
ATOM 1603 O O . PHE A 1 197 ? -1.252 -10.609 -19.255 1.00 98.00 197 PHE A O 1
ATOM 1610 N N . ASN A 1 198 ? 0.586 -11.815 -19.690 1.00 97.81 198 ASN A N 1
ATOM 1611 C CA . ASN A 1 198 ? 0.547 -12.554 -18.431 1.00 97.81 198 ASN A CA 1
ATOM 1612 C C . ASN A 1 198 ? 1.568 -11.984 -17.453 1.00 97.81 198 ASN A C 1
ATOM 1614 O O . ASN A 1 198 ? 2.724 -11.773 -17.816 1.00 97.81 198 ASN A O 1
ATOM 1618 N N . VAL A 1 199 ? 1.139 -11.820 -16.210 1.00 98.50 199 VAL A N 1
ATOM 1619 C CA . VAL A 1 199 ? 1.979 -11.455 -15.072 1.00 98.50 199 VAL A CA 1
ATOM 1620 C C . VAL A 1 199 ? 2.249 -12.710 -14.255 1.00 98.50 199 VAL A C 1
ATOM 1622 O O . VAL A 1 199 ? 1.359 -13.550 -14.107 1.00 98.50 199 VAL A O 1
ATOM 1625 N N . VAL A 1 200 ? 3.483 -12.864 -13.776 1.00 98.38 200 VAL A N 1
ATOM 1626 C CA . VAL A 1 200 ? 3.949 -14.055 -13.053 1.00 98.38 200 VAL A CA 1
ATOM 1627 C C . VAL A 1 200 ? 4.693 -13.628 -11.788 1.00 98.38 200 VAL A C 1
ATOM 1629 O O . VAL A 1 200 ? 5.555 -12.746 -11.866 1.00 98.38 200 VAL A O 1
ATOM 1632 N N . SER A 1 201 ? 4.359 -14.240 -10.646 1.00 98.12 201 SER A N 1
ATOM 1633 C CA . SER A 1 201 ? 5.054 -14.008 -9.368 1.00 98.12 201 SER A CA 1
ATOM 1634 C C . SER A 1 201 ? 6.509 -14.447 -9.413 1.00 98.12 201 SER A C 1
ATOM 1636 O O . SER A 1 201 ? 6.884 -15.330 -10.182 1.00 98.12 201 SER A O 1
ATOM 1638 N N . SER A 1 202 ? 7.319 -13.852 -8.546 1.00 96.62 202 SER A N 1
ATOM 1639 C CA . SER A 1 202 ? 8.737 -14.129 -8.338 1.00 96.62 202 SER A CA 1
ATOM 1640 C C . SER A 1 202 ? 9.010 -15.630 -8.215 1.00 96.62 202 SER A C 1
ATOM 1642 O O . SER A 1 202 ? 9.940 -16.155 -8.825 1.00 96.62 202 SER A O 1
ATOM 1644 N N . ASP A 1 203 ? 8.153 -16.353 -7.493 1.00 94.69 203 ASP A N 1
ATOM 1645 C CA . ASP A 1 203 ? 8.262 -17.799 -7.285 1.00 94.69 203 ASP A CA 1
ATOM 1646 C C . ASP A 1 203 ? 7.591 -18.667 -8.370 1.00 94.69 203 ASP A C 1
ATOM 1648 O O . ASP A 1 203 ? 7.595 -19.895 -8.265 1.00 94.69 203 ASP A O 1
ATOM 1652 N N . GLY A 1 204 ? 6.996 -18.049 -9.393 1.00 96.00 204 GLY A N 1
ATOM 1653 C CA . GLY A 1 204 ? 6.307 -18.712 -10.500 1.00 96.00 204 GLY A CA 1
ATOM 1654 C C . GLY A 1 204 ? 4.953 -19.342 -10.151 1.00 96.00 204 GLY A C 1
ATOM 1655 O O . GLY A 1 204 ? 4.306 -19.905 -11.038 1.00 96.00 204 GLY A O 1
ATOM 1656 N N . LYS A 1 205 ? 4.492 -19.274 -8.892 1.00 96.12 205 LYS A N 1
ATOM 1657 C CA . LYS A 1 205 ? 3.251 -19.943 -8.457 1.00 96.12 205 LYS A CA 1
ATOM 1658 C C . LYS A 1 205 ? 1.989 -19.247 -8.944 1.00 96.12 205 LYS A C 1
ATOM 1660 O O . LYS A 1 205 ? 0.977 -19.910 -9.177 1.00 96.12 205 LYS A O 1
ATOM 1665 N N . HIS A 1 206 ? 2.035 -17.929 -9.086 1.00 98.00 206 HIS A N 1
ATOM 1666 C CA . HIS A 1 206 ? 0.895 -17.132 -9.496 1.00 98.00 206 HIS A CA 1
ATOM 1667 C C . HIS A 1 206 ? 1.062 -16.670 -10.936 1.00 98.00 206 HIS A C 1
ATOM 1669 O O . HIS A 1 206 ? 2.123 -16.189 -11.329 1.00 98.00 206 HIS A O 1
ATOM 1675 N N . ARG A 1 207 ? -0.009 -16.804 -11.722 1.00 98.06 207 ARG A N 1
ATOM 1676 C CA . ARG A 1 207 ? -0.070 -16.341 -13.107 1.00 98.06 207 ARG A CA 1
ATOM 1677 C C . ARG A 1 207 ? -1.463 -15.833 -13.423 1.00 98.06 207 ARG A C 1
ATOM 1679 O O . ARG A 1 207 ? -2.433 -16.562 -13.227 1.00 98.06 207 ARG A O 1
ATOM 1686 N N . PHE A 1 208 ? -1.549 -14.624 -13.961 1.00 98.56 208 PHE A N 1
ATOM 1687 C CA . PHE A 1 208 ? -2.823 -14.031 -14.352 1.00 98.56 208 PHE A CA 1
ATOM 1688 C C . PHE A 1 208 ? -2.674 -13.112 -15.569 1.00 98.56 208 PHE A C 1
ATOM 1690 O O . PHE A 1 208 ? -1.627 -12.479 -15.737 1.00 98.56 208 PHE A O 1
ATOM 1697 N N . PRO A 1 209 ? -3.702 -13.038 -16.432 1.00 98.25 209 PRO A N 1
ATOM 1698 C CA . PRO A 1 209 ? -3.700 -12.133 -17.567 1.00 98.25 209 PRO A CA 1
ATOM 1699 C C . PRO A 1 209 ? -4.092 -10.721 -17.130 1.00 98.25 209 PRO A C 1
ATOM 1701 O O . PRO A 1 209 ? -5.022 -10.546 -16.345 1.00 98.25 209 PRO A O 1
ATOM 1704 N N . VAL A 1 210 ? -3.444 -9.718 -17.707 1.00 98.75 210 VAL A N 1
ATOM 1705 C CA . VAL A 1 210 ? -3.793 -8.299 -17.590 1.00 98.75 210 VAL A CA 1
ATOM 1706 C C . VAL A 1 210 ? -4.046 -7.762 -18.988 1.00 98.75 210 VAL A C 1
ATOM 1708 O O . VAL A 1 210 ? -3.388 -8.179 -19.939 1.00 98.75 210 VAL A O 1
ATOM 1711 N N . THR A 1 211 ? -5.021 -6.867 -19.119 1.00 98.50 211 THR A N 1
ATOM 1712 C CA . THR A 1 211 ? -5.296 -6.136 -20.360 1.00 98.50 211 THR A CA 1
ATOM 1713 C C . THR A 1 211 ? -5.215 -4.655 -20.058 1.00 98.50 211 THR A C 1
ATOM 1715 O O . THR A 1 211 ? -5.777 -4.215 -19.056 1.00 98.50 211 THR A O 1
ATOM 1718 N N . LEU A 1 212 ? -4.509 -3.915 -20.908 1.00 98.44 212 LEU A N 1
ATOM 1719 C CA . LEU A 1 212 ? -4.418 -2.467 -20.779 1.00 98.44 212 LEU A CA 1
ATOM 1720 C C . LEU A 1 212 ? -5.795 -1.815 -20.910 1.00 98.44 212 LEU A C 1
ATOM 1722 O O . LEU A 1 212 ? -6.664 -2.287 -21.650 1.00 98.44 212 LEU A O 1
ATOM 1726 N N . HIS A 1 213 ? -5.984 -0.730 -20.172 1.00 97.56 213 HIS A N 1
ATOM 1727 C CA . HIS A 1 213 ? -7.183 0.088 -20.218 1.00 97.56 213 HIS A CA 1
ATOM 1728 C C . HIS A 1 213 ? -6.841 1.565 -20.004 1.00 97.56 213 HIS A C 1
ATOM 1730 O O . HIS A 1 213 ? -5.709 1.940 -19.711 1.00 97.56 213 HIS A O 1
ATOM 1736 N N . GLU A 1 214 ? -7.837 2.432 -20.172 1.00 96.88 214 GLU A N 1
ATOM 1737 C CA . GLU A 1 214 ? -7.666 3.864 -19.947 1.00 96.88 214 GLU A CA 1
ATOM 1738 C C . GLU A 1 214 ? -7.306 4.154 -18.483 1.00 96.88 214 GLU A C 1
ATOM 1740 O O . GLU A 1 214 ? -7.953 3.651 -17.562 1.00 96.88 214 GLU A O 1
ATOM 1745 N N . ILE A 1 215 ? -6.282 4.984 -18.278 1.00 97.56 215 ILE A N 1
ATOM 1746 C CA . ILE A 1 215 ? -5.842 5.428 -16.956 1.00 97.56 215 ILE A CA 1
ATOM 1747 C C . ILE A 1 215 ? -6.511 6.764 -16.635 1.00 97.56 215 ILE A C 1
ATOM 1749 O O . ILE A 1 215 ? -6.290 7.765 -17.317 1.00 97.56 215 ILE A O 1
ATOM 1753 N N . LYS A 1 216 ? -7.266 6.792 -15.536 1.00 96.12 216 LYS A N 1
ATOM 1754 C CA . LYS A 1 216 ? -7.846 8.006 -14.951 1.00 96.12 216 LYS A CA 1
ATOM 1755 C C . LYS A 1 216 ? -7.673 7.997 -13.434 1.00 96.12 216 LYS A C 1
ATOM 1757 O O . LYS A 1 216 ? -7.620 6.929 -12.823 1.00 96.12 216 LYS A O 1
ATOM 1762 N N . ARG A 1 217 ? -7.606 9.184 -12.823 1.00 97.19 217 ARG A N 1
ATOM 1763 C CA . ARG A 1 217 ? -7.657 9.317 -11.359 1.00 97.19 217 ARG A CA 1
ATOM 1764 C C . ARG A 1 217 ? -9.012 8.794 -10.863 1.00 97.19 217 ARG A C 1
ATOM 1766 O O . ARG A 1 217 ? -10.033 9.283 -11.347 1.00 97.19 217 ARG A O 1
ATOM 1773 N N . PRO A 1 218 ? -9.046 7.831 -9.924 1.00 96.94 218 PRO A N 1
ATOM 1774 C CA . PRO A 1 218 ? -10.290 7.403 -9.297 1.00 96.94 218 PRO A CA 1
ATOM 1775 C C . PRO A 1 218 ? -10.902 8.527 -8.457 1.00 96.94 218 PRO A C 1
ATOM 1777 O O . PRO A 1 218 ? -10.177 9.348 -7.889 1.00 96.94 218 PRO A O 1
ATOM 1780 N N . ASP A 1 219 ? -12.227 8.533 -8.315 1.00 97.75 219 ASP A N 1
ATOM 1781 C CA . ASP A 1 219 ? -12.904 9.489 -7.437 1.00 97.75 219 ASP A CA 1
ATOM 1782 C C . ASP A 1 219 ? -12.396 9.365 -5.994 1.00 97.75 219 ASP A C 1
ATOM 1784 O O . ASP A 1 219 ? -12.242 8.271 -5.447 1.00 97.75 219 ASP A O 1
ATOM 1788 N N . TRP A 1 220 ? -12.141 10.509 -5.362 1.00 98.19 220 TRP A N 1
ATOM 1789 C CA . TRP A 1 220 ? -11.704 10.585 -3.967 1.00 98.19 220 TRP A CA 1
ATOM 1790 C C . TRP A 1 220 ? -12.872 10.424 -2.985 1.00 98.19 220 TRP A C 1
ATOM 1792 O O . TRP A 1 220 ? -12.640 10.190 -1.804 1.00 98.19 220 TRP A O 1
ATOM 1802 N N . ASN A 1 221 ? -14.116 10.564 -3.445 1.00 98.00 221 ASN A N 1
ATOM 1803 C CA . ASN A 1 221 ? -15.327 10.351 -2.664 1.00 98.00 221 ASN A CA 1
ATOM 1804 C C . ASN A 1 221 ? -16.235 9.338 -3.352 1.00 98.00 221 ASN A C 1
ATOM 1806 O O . ASN A 1 221 ? -16.413 9.342 -4.567 1.00 98.00 221 ASN A O 1
ATOM 1810 N N . ARG A 1 222 ? -16.844 8.458 -2.564 1.00 96.06 222 ARG A N 1
ATOM 1811 C CA . ARG A 1 222 ? -17.796 7.476 -3.079 1.00 96.06 222 ARG A CA 1
ATOM 1812 C C . ARG A 1 222 ? -18.903 7.195 -2.057 1.00 96.06 222 ARG A C 1
ATOM 1814 O O . ARG A 1 222 ? -18.664 7.230 -0.852 1.00 96.06 222 ARG A O 1
ATOM 1821 N N . ASP A 1 223 ? -20.099 6.827 -2.512 1.00 94.06 223 ASP A N 1
ATOM 1822 C CA . ASP A 1 223 ? -21.248 6.518 -1.628 1.00 94.06 223 ASP A CA 1
ATOM 1823 C C . ASP A 1 223 ? -21.069 5.219 -0.840 1.00 94.06 223 ASP A C 1
ATOM 1825 O O . ASP A 1 223 ? -20.214 4.435 -1.181 1.00 94.06 223 ASP A O 1
ATOM 1829 N N . ILE A 1 224 ? -21.837 4.890 0.193 1.00 91.88 224 ILE A N 1
ATOM 1830 C CA . ILE A 1 224 ? -21.687 3.561 0.823 1.00 91.88 224 ILE A CA 1
ATOM 1831 C C . ILE A 1 224 ? -22.209 2.431 -0.096 1.00 91.88 224 ILE A C 1
ATOM 1833 O O . ILE A 1 224 ? -23.131 2.640 -0.881 1.00 91.88 224 ILE A O 1
ATOM 1837 N N . THR A 1 225 ? -21.642 1.225 0.005 1.00 92.75 225 THR A N 1
ATOM 1838 C CA . THR A 1 225 ? -22.185 0.002 -0.626 1.00 92.75 225 THR A CA 1
ATOM 1839 C C . THR A 1 225 ? -22.477 -1.050 0.443 1.00 92.75 225 THR A C 1
ATOM 1841 O O . THR A 1 225 ? -22.220 -0.817 1.625 1.00 92.75 225 THR A O 1
ATOM 1844 N N . ALA A 1 226 ? -23.022 -2.207 0.054 1.00 94.44 226 ALA A N 1
ATOM 1845 C CA . ALA A 1 226 ? -23.305 -3.280 1.006 1.00 94.44 226 ALA A CA 1
ATOM 1846 C C . ALA A 1 226 ? -22.038 -3.731 1.748 1.00 94.44 226 ALA A C 1
ATOM 1848 O O . ALA A 1 226 ? -22.097 -3.958 2.959 1.00 94.44 226 ALA A O 1
ATOM 1849 N N . LYS A 1 227 ? -20.901 -3.826 1.038 1.00 97.75 227 LYS A N 1
ATOM 1850 C CA . LYS A 1 227 ? -19.618 -4.227 1.617 1.00 97.75 227 LYS A CA 1
ATOM 1851 C C . LYS A 1 227 ? -18.438 -3.390 1.117 1.00 97.75 227 LYS A C 1
ATOM 1853 O O . LYS A 1 227 ? -18.263 -3.202 -0.083 1.00 97.75 227 LYS A O 1
ATOM 1858 N N . THR A 1 228 ? -17.552 -3.017 2.034 1.00 98.50 228 THR A N 1
ATOM 1859 C CA . THR A 1 228 ? -16.216 -2.485 1.726 1.00 98.50 228 THR A CA 1
ATOM 1860 C C . THR A 1 228 ? -15.170 -3.337 2.436 1.00 98.50 228 THR A C 1
ATOM 1862 O O . THR A 1 228 ? -15.153 -3.400 3.663 1.00 98.50 228 THR A O 1
ATOM 1865 N N . PHE A 1 229 ? -14.314 -4.007 1.672 1.00 98.69 229 PHE A N 1
ATOM 1866 C CA . PHE A 1 229 ? -13.162 -4.757 2.162 1.00 98.69 229 PHE A CA 1
ATOM 1867 C C . PHE A 1 229 ? -11.945 -3.831 2.225 1.00 98.69 229 PHE A C 1
ATOM 1869 O O . PHE A 1 229 ? -11.647 -3.156 1.244 1.00 98.69 229 PHE A O 1
ATOM 1876 N N . VAL A 1 230 ? -11.258 -3.777 3.362 1.00 98.75 230 VAL A N 1
ATOM 1877 C CA . VAL A 1 230 ? -10.192 -2.805 3.639 1.00 98.75 230 VAL A CA 1
ATOM 1878 C C . VAL A 1 230 ? -8.952 -3.539 4.135 1.00 98.75 230 VAL A C 1
ATOM 1880 O O . VAL A 1 230 ? -9.017 -4.271 5.119 1.00 98.75 230 VAL A O 1
ATOM 1883 N N . THR A 1 231 ? -7.818 -3.329 3.478 1.00 98.62 231 THR A N 1
ATOM 1884 C CA . THR A 1 231 ? -6.515 -3.906 3.844 1.00 98.62 231 THR A CA 1
ATOM 1885 C C . THR A 1 231 ? -5.398 -2.897 3.573 1.00 98.62 231 THR A C 1
ATOM 1887 O O . THR A 1 231 ? -5.655 -1.854 2.972 1.00 98.62 231 THR A O 1
ATOM 1890 N N . SER A 1 232 ? -4.170 -3.164 4.008 1.00 98.50 232 SER A N 1
ATOM 1891 C CA . SER A 1 232 ? -3.037 -2.252 3.833 1.00 98.50 232 SER A CA 1
ATOM 1892 C C . SER A 1 232 ? -1.692 -2.981 3.841 1.00 98.50 232 SER A C 1
ATOM 1894 O O . SER A 1 232 ? -1.620 -4.159 4.196 1.00 98.50 232 SER A O 1
ATOM 1896 N N . ASP A 1 233 ? -0.640 -2.261 3.442 1.00 98.56 233 ASP A N 1
ATOM 1897 C CA . ASP A 1 233 ? 0.770 -2.627 3.621 1.00 98.56 233 ASP A CA 1
ATOM 1898 C C . ASP A 1 233 ? 1.129 -4.059 3.178 1.00 98.56 233 ASP A C 1
ATOM 1900 O O . ASP A 1 233 ? 1.769 -4.804 3.934 1.00 98.56 233 ASP A O 1
ATOM 1904 N N . PRO A 1 234 ? 0.733 -4.509 1.971 1.00 97.69 234 PRO A N 1
ATOM 1905 C CA . PRO A 1 234 ? 1.069 -5.858 1.551 1.00 97.69 234 PRO A CA 1
ATOM 1906 C C . PRO A 1 234 ? 2.581 -6.048 1.367 1.00 97.69 234 PRO A C 1
ATOM 1908 O O . PRO A 1 234 ? 3.017 -7.194 1.376 1.00 97.69 234 PRO A O 1
ATOM 1911 N N . HIS A 1 235 ? 3.377 -4.974 1.219 1.00 97.81 235 HIS A N 1
ATOM 1912 C CA . HIS A 1 235 ? 4.846 -5.013 1.196 1.00 97.81 235 HIS A CA 1
ATOM 1913 C C . HIS A 1 235 ? 5.400 -6.131 0.310 1.00 97.81 235 HIS A C 1
ATOM 1915 O O . HIS A 1 235 ? 6.217 -6.959 0.717 1.00 97.81 235 HIS A O 1
ATOM 1921 N N . SER A 1 236 ? 4.893 -6.179 -0.923 1.00 97.88 236 SER A N 1
ATOM 1922 C CA . SER A 1 236 ? 5.321 -7.141 -1.935 1.00 97.88 236 SER A CA 1
ATOM 1923 C C . SER A 1 236 ? 5.124 -8.624 -1.547 1.00 97.88 236 SER A C 1
ATOM 1925 O O . SER A 1 236 ? 5.682 -9.496 -2.211 1.00 97.88 236 SER A O 1
ATOM 1927 N N . ASP A 1 237 ? 4.320 -8.935 -0.519 1.00 96.88 237 ASP A N 1
ATOM 1928 C CA . ASP A 1 237 ? 3.893 -10.292 -0.143 1.00 96.88 237 ASP A CA 1
ATOM 1929 C C . ASP A 1 237 ? 2.621 -10.684 -0.915 1.00 96.88 237 ASP A C 1
ATOM 1931 O O . ASP A 1 237 ? 1.486 -10.624 -0.423 1.00 96.88 237 ASP A O 1
ATOM 1935 N N . PHE A 1 238 ? 2.820 -11.065 -2.178 1.00 97.94 238 PHE A N 1
ATOM 1936 C CA . PHE A 1 238 ? 1.733 -11.382 -3.103 1.00 97.94 238 PHE A CA 1
ATOM 1937 C C . PHE A 1 238 ? 0.914 -12.608 -2.677 1.00 97.94 238 PHE A C 1
ATOM 1939 O O . PHE A 1 238 ? -0.309 -12.599 -2.815 1.00 97.94 238 PHE A O 1
ATOM 1946 N N . ASP A 1 239 ? 1.549 -13.640 -2.115 1.00 96.62 239 ASP A N 1
ATOM 1947 C CA . ASP A 1 239 ? 0.858 -14.857 -1.665 1.00 96.62 239 ASP A CA 1
ATOM 1948 C C . ASP A 1 239 ? -0.080 -14.550 -0.488 1.00 96.62 239 ASP A C 1
ATOM 1950 O O . ASP A 1 239 ? -1.260 -14.927 -0.495 1.00 96.62 239 ASP A O 1
ATOM 1954 N N . SER A 1 240 ? 0.386 -13.788 0.507 1.00 96.69 240 SER A N 1
ATOM 1955 C CA . SER A 1 240 ? -0.493 -13.302 1.571 1.00 96.69 240 SER A CA 1
ATOM 1956 C C . SER A 1 240 ? -1.625 -12.450 0.998 1.00 96.69 240 SER A C 1
ATOM 1958 O O . SER A 1 240 ? -2.792 -12.711 1.314 1.00 96.69 240 SER A O 1
ATOM 1960 N N . PHE A 1 241 ? -1.322 -11.483 0.134 1.00 98.31 241 PHE A N 1
ATOM 1961 C CA . PHE A 1 241 ? -2.328 -10.593 -0.441 1.00 98.31 241 PHE A CA 1
ATOM 1962 C C . PHE A 1 241 ? -3.429 -11.361 -1.194 1.00 98.31 241 PHE A C 1
ATOM 1964 O O . PHE A 1 241 ? -4.612 -11.234 -0.873 1.00 98.31 241 PHE A O 1
ATOM 1971 N N . VAL A 1 242 ? -3.058 -12.235 -2.130 1.00 98.25 242 VAL A N 1
ATOM 1972 C CA . VAL A 1 242 ? -4.012 -12.996 -2.949 1.00 98.25 242 VAL A CA 1
ATOM 1973 C C . VAL A 1 242 ? -4.830 -13.973 -2.120 1.00 98.25 242 VAL A C 1
ATOM 1975 O O . VAL A 1 242 ? -6.048 -14.030 -2.287 1.00 98.25 242 VAL A O 1
ATOM 1978 N N . THR A 1 243 ? -4.203 -14.725 -1.212 1.00 97.50 243 THR A N 1
ATOM 1979 C CA . THR A 1 243 ? -4.940 -15.716 -0.410 1.00 97.50 243 THR A CA 1
ATOM 1980 C C . THR A 1 243 ? -5.996 -15.071 0.484 1.00 97.50 243 THR A C 1
ATOM 1982 O O . THR A 1 243 ? -7.072 -15.638 0.661 1.00 97.50 243 THR A O 1
ATOM 1985 N N . MET A 1 244 ? -5.737 -13.863 0.992 1.00 97.69 244 MET A N 1
ATOM 1986 C CA . MET A 1 244 ? -6.733 -13.077 1.723 1.00 97.69 244 MET A CA 1
ATOM 1987 C C . MET A 1 244 ? -7.900 -12.659 0.824 1.00 97.69 244 MET A C 1
ATOM 1989 O O . MET A 1 244 ? -9.055 -12.832 1.215 1.00 97.69 244 MET A O 1
ATOM 1993 N N . LEU A 1 245 ? -7.626 -12.126 -0.372 1.00 98.62 245 LEU A N 1
ATOM 1994 C CA . LEU A 1 245 ? -8.683 -11.701 -1.295 1.00 98.62 245 LEU A CA 1
ATOM 1995 C C . LEU A 1 245 ? -9.539 -12.885 -1.769 1.00 98.62 245 LEU A C 1
ATOM 1997 O O . LEU A 1 245 ? -10.764 -12.772 -1.822 1.00 98.62 245 LEU A O 1
ATOM 2001 N N . GLN A 1 246 ? -8.915 -14.028 -2.066 1.00 98.38 246 GLN A N 1
ATOM 2002 C CA . GLN A 1 246 ? -9.603 -15.249 -2.493 1.00 98.38 246 GLN A CA 1
ATOM 2003 C C . GLN A 1 246 ? -10.473 -15.840 -1.387 1.00 98.38 246 GLN A C 1
ATOM 2005 O O . GLN A 1 246 ? -11.652 -16.114 -1.606 1.00 98.38 246 GLN A O 1
ATOM 2010 N N . GLY A 1 247 ? -9.924 -15.999 -0.181 1.00 97.31 247 GLY A N 1
ATOM 2011 C CA . GLY A 1 247 ? -10.663 -16.584 0.937 1.00 97.31 247 GLY A CA 1
ATOM 2012 C C . GLY A 1 247 ? -11.822 -15.715 1.441 1.00 97.31 247 GLY A C 1
ATOM 2013 O O . GLY A 1 247 ? -12.724 -16.220 2.106 1.00 97.31 247 GLY A O 1
ATOM 2014 N N . ASN A 1 248 ? -11.853 -14.431 1.064 1.00 97.75 248 ASN A N 1
ATOM 2015 C CA . ASN A 1 248 ? -12.957 -13.509 1.341 1.00 97.75 248 ASN A CA 1
ATOM 2016 C C . ASN A 1 248 ? -13.859 -13.232 0.120 1.00 97.75 248 ASN A C 1
ATOM 2018 O O . ASN A 1 248 ? -14.761 -12.397 0.203 1.00 97.75 248 ASN A O 1
ATOM 2022 N N . GLY A 1 249 ? -13.649 -13.927 -1.005 1.00 97.94 249 GLY A N 1
ATOM 2023 C CA . GLY A 1 249 ? -14.490 -13.815 -2.203 1.00 97.94 249 GLY A CA 1
ATOM 2024 C C . GLY A 1 249 ? -14.395 -12.470 -2.927 1.00 97.94 249 GLY A C 1
ATOM 2025 O O . GLY A 1 249 ? -15.323 -12.096 -3.641 1.00 97.94 249 GLY A O 1
ATOM 2026 N N . VAL A 1 250 ? -13.303 -11.722 -2.733 1.00 98.69 250 VAL A N 1
ATOM 2027 C CA . VAL A 1 250 ? -13.044 -10.486 -3.490 1.00 98.69 250 VAL A CA 1
ATOM 2028 C C . VAL A 1 250 ? -12.618 -10.833 -4.918 1.00 98.69 250 VAL A C 1
ATOM 2030 O O . VAL A 1 250 ? -13.075 -10.218 -5.886 1.00 98.69 250 VAL A O 1
ATOM 2033 N N . ILE A 1 251 ? -11.782 -11.867 -5.050 1.00 98.81 251 ILE A N 1
ATOM 2034 C CA . ILE A 1 251 ? -11.340 -12.426 -6.330 1.00 98.81 251 ILE A CA 1
ATOM 2035 C C . ILE A 1 251 ? -11.524 -13.947 -6.361 1.00 98.81 251 ILE A C 1
ATOM 2037 O O . ILE A 1 251 ? -11.507 -14.595 -5.317 1.00 98.81 251 ILE A O 1
ATOM 2041 N N . ASP A 1 252 ? -11.673 -14.525 -7.553 1.00 98.56 252 ASP A N 1
ATOM 2042 C CA . ASP A 1 252 ? -11.702 -15.981 -7.731 1.00 98.56 252 ASP A CA 1
ATOM 2043 C C . ASP A 1 252 ? -10.291 -16.605 -7.831 1.00 98.56 252 ASP A C 1
ATOM 2045 O O . ASP A 1 252 ? -9.253 -15.936 -7.755 1.00 98.56 252 ASP A O 1
ATOM 2049 N N . SER A 1 253 ? -10.240 -17.925 -8.035 1.00 97.56 253 SER A N 1
ATOM 2050 C CA . SER A 1 253 ? -8.990 -18.668 -8.252 1.00 97.56 253 SER A CA 1
ATOM 2051 C C . SER A 1 253 ? -8.262 -18.307 -9.555 1.00 97.56 253 SER A C 1
ATOM 2053 O O . SER A 1 253 ? -7.094 -18.657 -9.709 1.00 97.56 253 SER A O 1
ATOM 2055 N N . ASN A 1 254 ? -8.921 -17.592 -10.474 1.00 97.81 254 ASN A N 1
ATOM 2056 C CA . ASN A 1 254 ? -8.356 -17.068 -11.717 1.00 97.81 254 ASN A CA 1
ATOM 2057 C C . ASN A 1 254 ? -8.010 -15.572 -11.616 1.00 97.81 254 ASN A C 1
ATOM 2059 O O . ASN A 1 254 ? -7.775 -14.935 -12.646 1.00 97.81 254 ASN A O 1
ATOM 2063 N N . TYR A 1 255 ? -7.960 -15.014 -10.400 1.00 98.62 255 TYR A N 1
ATOM 2064 C CA . TYR A 1 255 ? -7.641 -13.609 -10.130 1.00 98.62 255 TYR A CA 1
ATOM 2065 C C . TYR A 1 255 ? -8.635 -12.627 -10.768 1.00 98.62 255 TYR A C 1
ATOM 2067 O O . TYR A 1 255 ? -8.270 -11.500 -11.111 1.00 98.62 255 TYR A O 1
ATOM 2075 N N . LYS A 1 256 ? -9.886 -13.047 -10.982 1.00 98.75 256 LYS A N 1
ATOM 2076 C CA . LYS A 1 256 ? -10.960 -12.192 -11.498 1.00 98.75 256 LYS A CA 1
ATOM 2077 C C . LYS A 1 256 ? -11.768 -11.601 -10.363 1.00 98.75 256 LYS A C 1
ATOM 2079 O O . LYS A 1 256 ? -12.055 -12.292 -9.387 1.00 98.75 256 LYS A O 1
ATOM 2084 N N . TRP A 1 257 ? -12.182 -10.351 -10.527 1.00 98.88 257 TRP A N 1
ATOM 2085 C CA . TRP A 1 257 ? -13.126 -9.708 -9.624 1.00 98.88 257 TRP A CA 1
ATOM 2086 C C . TRP A 1 257 ? -14.412 -10.530 -9.479 1.00 98.88 257 TRP A C 1
ATOM 2088 O O . TRP A 1 257 ? -15.076 -10.859 -10.463 1.00 98.88 257 TRP A O 1
ATOM 2098 N N . THR A 1 258 ? -14.781 -10.846 -8.238 1.00 98.62 258 THR A N 1
ATOM 2099 C CA . THR A 1 258 ? -16.041 -11.541 -7.909 1.00 98.62 258 THR A CA 1
ATOM 2100 C C . THR A 1 258 ? -16.836 -10.844 -6.812 1.00 98.62 258 THR A C 1
ATOM 2102 O O . THR A 1 258 ? -17.888 -11.326 -6.396 1.00 98.62 258 THR A O 1
ATOM 2105 N N . TYR A 1 259 ? -16.402 -9.648 -6.410 1.00 98.25 259 TYR A N 1
ATOM 2106 C CA . TYR A 1 259 ? -17.026 -8.889 -5.334 1.00 98.25 259 TYR A CA 1
ATOM 2107 C C . TYR A 1 259 ? -18.236 -8.047 -5.783 1.00 98.25 259 TYR A C 1
ATOM 2109 O O . TYR A 1 259 ? -18.756 -7.249 -5.008 1.00 98.25 259 TYR A O 1
ATOM 2117 N N . GLY A 1 260 ? -18.742 -8.232 -7.008 1.00 98.00 260 GLY A N 1
ATOM 2118 C CA . GLY A 1 260 ? -19.932 -7.539 -7.518 1.00 98.00 260 GLY A CA 1
ATOM 2119 C C . GLY A 1 260 ? -19.794 -6.015 -7.464 1.00 98.00 260 GLY A C 1
ATOM 2120 O O . GLY A 1 260 ? -18.737 -5.480 -7.782 1.00 98.00 260 GLY A O 1
ATOM 2121 N N . SER A 1 261 ? -20.839 -5.321 -7.009 1.00 97.56 261 SER A N 1
ATOM 2122 C CA . SER A 1 261 ? -20.843 -3.859 -6.849 1.00 97.56 261 SER A CA 1
ATOM 2123 C C . SER A 1 261 ? -20.239 -3.371 -5.521 1.00 97.56 261 SER A C 1
ATOM 2125 O O . SER A 1 261 ? -20.478 -2.238 -5.103 1.00 97.56 261 SER A O 1
ATOM 2127 N N . ASN A 1 262 ? -19.544 -4.246 -4.792 1.00 98.12 262 ASN A N 1
ATOM 2128 C CA . ASN A 1 262 ? -18.900 -3.905 -3.525 1.00 98.12 262 ASN A CA 1
ATOM 2129 C C . ASN A 1 262 ? -17.524 -3.280 -3.774 1.00 98.12 262 ASN A C 1
ATOM 2131 O O . ASN A 1 262 ? -17.125 -3.036 -4.913 1.00 98.12 262 ASN A O 1
ATOM 2135 N N . ARG A 1 263 ? -16.797 -2.987 -2.695 1.00 98.12 263 ARG A N 1
ATOM 2136 C CA . ARG A 1 263 ? -15.547 -2.229 -2.783 1.00 98.12 263 ARG A CA 1
ATOM 2137 C C . ARG A 1 263 ? -14.381 -2.904 -2.105 1.00 98.12 263 ARG A C 1
ATOM 2139 O O . ARG A 1 263 ? -14.548 -3.500 -1.045 1.00 98.12 263 ARG A O 1
ATOM 2146 N N . LEU A 1 264 ? -13.209 -2.749 -2.701 1.00 98.81 264 LEU A N 1
ATOM 2147 C CA . LEU A 1 264 ? -11.910 -3.054 -2.121 1.00 98.81 264 LEU A CA 1
ATOM 2148 C C . LEU A 1 264 ? -11.148 -1.738 -1.934 1.00 98.81 264 LEU A C 1
ATOM 2150 O O . LEU A 1 264 ? -11.076 -0.943 -2.864 1.00 98.81 264 LEU A O 1
ATOM 2154 N N . VAL A 1 265 ? -10.564 -1.532 -0.756 1.00 98.88 265 VAL A N 1
ATOM 2155 C CA . VAL A 1 265 ? -9.630 -0.439 -0.471 1.00 98.88 265 VAL A CA 1
ATOM 2156 C C . VAL A 1 265 ? -8.311 -1.038 0.007 1.00 98.88 265 VAL A C 1
ATOM 2158 O O . VAL A 1 265 ? -8.286 -1.765 1.003 1.00 98.88 265 VAL A O 1
ATOM 2161 N N . VAL A 1 266 ? -7.222 -0.728 -0.695 1.00 98.94 266 VAL A N 1
ATOM 2162 C CA . VAL A 1 266 ? -5.848 -1.076 -0.306 1.00 98.94 266 VAL A CA 1
ATOM 2163 C C . VAL A 1 266 ? -5.118 0.198 0.104 1.00 98.94 266 VAL A C 1
ATOM 2165 O O . VAL A 1 266 ? -4.905 1.089 -0.720 1.00 98.94 266 VAL A O 1
ATOM 2168 N N . ILE A 1 267 ? -4.755 0.300 1.380 1.00 98.81 267 ILE A N 1
ATOM 2169 C CA . ILE A 1 267 ? -4.196 1.514 1.976 1.00 98.81 267 ILE A CA 1
ATOM 2170 C C . ILE A 1 267 ? -2.654 1.496 1.956 1.00 98.81 267 ILE A C 1
ATOM 2172 O O . ILE A 1 267 ? -2.011 1.337 2.991 1.00 98.81 267 ILE A O 1
ATOM 2176 N N . GLY A 1 268 ? -2.058 1.728 0.787 1.00 98.06 268 GLY A N 1
ATOM 2177 C CA . GLY A 1 268 ? -0.625 2.013 0.644 1.00 98.06 268 GLY A CA 1
ATOM 2178 C C . GLY A 1 268 ? 0.331 0.852 0.887 1.00 98.06 268 GLY A C 1
ATOM 2179 O O . GLY A 1 268 ? -0.067 -0.255 1.254 1.00 98.06 268 GLY A O 1
ATOM 2180 N N . ASP A 1 269 ? 1.608 1.162 0.673 1.00 98.56 269 ASP A N 1
ATOM 2181 C CA . ASP A 1 269 ? 2.777 0.342 0.990 1.00 98.56 269 ASP A CA 1
ATOM 2182 C C . ASP A 1 269 ? 2.774 -1.020 0.281 1.00 98.56 269 ASP A C 1
ATOM 2184 O O . ASP A 1 269 ? 2.974 -2.087 0.869 1.00 98.56 269 ASP A O 1
ATOM 2188 N N . ILE A 1 270 ? 2.571 -0.976 -1.038 1.00 98.62 270 ILE A N 1
ATOM 2189 C CA . ILE A 1 270 ? 2.766 -2.146 -1.901 1.00 98.62 270 ILE A CA 1
ATOM 2190 C C . ILE A 1 270 ? 4.250 -2.445 -2.075 1.00 98.62 270 ILE A C 1
ATOM 2192 O O . ILE A 1 270 ? 4.645 -3.612 -2.115 1.00 98.62 270 ILE A O 1
ATOM 2196 N N . PHE A 1 271 ? 5.066 -1.403 -2.189 1.00 98.25 271 PHE A N 1
ATOM 2197 C CA . PHE A 1 271 ? 6.496 -1.540 -2.422 1.00 98.25 271 PHE A CA 1
ATOM 2198 C C . PHE A 1 271 ? 7.274 -2.017 -1.183 1.00 98.25 271 PHE A C 1
ATOM 2200 O O . PHE A 1 271 ? 6.807 -1.938 -0.043 1.00 98.25 271 PHE A O 1
ATOM 2207 N N . ASP A 1 272 ? 8.512 -2.444 -1.454 1.00 91.06 272 ASP A N 1
ATOM 2208 C CA . ASP A 1 272 ? 9.556 -2.822 -0.496 1.00 91.06 272 ASP A CA 1
ATOM 2209 C C . ASP A 1 272 ? 9.280 -4.075 0.357 1.00 91.06 272 ASP A C 1
ATOM 2211 O O . ASP A 1 272 ? 8.154 -4.546 0.468 1.00 91.06 272 ASP A O 1
ATOM 2215 N N . ARG A 1 273 ? 10.351 -4.607 0.976 1.00 87.00 273 ARG A N 1
ATOM 2216 C CA . ARG A 1 273 ? 10.369 -5.742 1.932 1.00 87.00 273 ARG A CA 1
ATOM 2217 C C . ARG A 1 273 ? 9.931 -7.118 1.399 1.00 87.00 273 ARG A C 1
ATOM 2219 O O . ARG A 1 273 ? 9.933 -8.085 2.162 1.00 87.00 273 ARG A O 1
ATOM 2226 N N . GLY A 1 274 ? 9.595 -7.218 0.118 1.00 91.25 274 GLY A N 1
ATOM 2227 C CA . GLY A 1 274 ? 9.293 -8.471 -0.566 1.00 91.25 274 GLY A CA 1
ATOM 2228 C C . GLY A 1 274 ? 9.532 -8.377 -2.073 1.00 91.25 274 GLY A C 1
ATOM 2229 O O . GLY A 1 274 ? 10.024 -7.370 -2.586 1.00 91.25 274 GLY A O 1
ATOM 2230 N N . ASP A 1 275 ? 9.168 -9.440 -2.783 1.00 94.38 275 ASP A N 1
ATOM 2231 C CA . ASP A 1 275 ? 9.629 -9.688 -4.151 1.00 94.38 275 ASP A CA 1
ATOM 2232 C C . ASP A 1 275 ? 8.563 -9.470 -5.236 1.00 94.38 275 ASP A C 1
ATOM 2234 O O . ASP A 1 275 ? 8.875 -9.644 -6.409 1.00 94.38 275 ASP A O 1
ATOM 2238 N N . ASP A 1 276 ? 7.319 -9.132 -4.895 1.00 98.19 276 ASP A N 1
ATOM 2239 C CA . ASP A 1 276 ? 6.208 -9.102 -5.855 1.00 98.19 276 ASP A CA 1
ATOM 2240 C C . ASP A 1 276 ? 5.437 -7.764 -5.935 1.00 98.19 276 ASP A C 1
ATOM 2242 O O . ASP A 1 276 ? 4.238 -7.745 -6.222 1.00 98.19 276 ASP A O 1
ATOM 2246 N N . ALA A 1 277 ? 6.107 -6.621 -5.727 1.00 98.38 277 ALA A N 1
ATOM 2247 C CA . ALA A 1 277 ? 5.494 -5.290 -5.874 1.00 98.38 277 ALA A CA 1
ATOM 2248 C C . ALA A 1 277 ? 4.807 -5.130 -7.241 1.00 98.38 277 ALA A C 1
ATOM 2250 O O . ALA A 1 277 ? 3.611 -4.848 -7.315 1.00 98.38 277 ALA A O 1
ATOM 2251 N N . THR A 1 278 ? 5.550 -5.369 -8.329 1.00 98.50 278 THR A N 1
ATOM 2252 C CA . THR A 1 278 ? 5.078 -5.235 -9.716 1.00 98.50 278 THR A CA 1
ATOM 2253 C C . THR A 1 278 ? 3.811 -6.054 -9.974 1.00 98.50 278 THR A C 1
ATOM 2255 O O . THR A 1 278 ? 2.891 -5.607 -10.657 1.00 98.50 278 THR A O 1
ATOM 2258 N N . GLN A 1 279 ? 3.732 -7.248 -9.392 1.00 98.75 279 GLN A N 1
ATOM 2259 C CA . GLN A 1 279 ? 2.621 -8.174 -9.547 1.00 98.75 279 GLN A CA 1
ATOM 2260 C C . GLN A 1 279 ? 1.383 -7.694 -8.792 1.00 98.75 279 GLN A C 1
ATOM 2262 O O . GLN A 1 279 ? 0.285 -7.751 -9.345 1.00 98.75 279 GLN A O 1
ATOM 2267 N N . ILE A 1 280 ? 1.537 -7.180 -7.566 1.00 98.88 280 ILE A N 1
ATOM 2268 C CA . ILE A 1 280 ? 0.416 -6.578 -6.828 1.00 98.88 280 ILE A CA 1
ATOM 2269 C C . ILE A 1 280 ? -0.119 -5.358 -7.595 1.00 98.88 280 ILE A C 1
ATOM 2271 O O . ILE A 1 280 ? -1.333 -5.236 -7.758 1.00 98.88 280 ILE A O 1
ATOM 2275 N N . LEU A 1 281 ? 0.760 -4.494 -8.122 1.00 98.88 281 LEU A N 1
ATOM 2276 C CA . LEU A 1 281 ? 0.353 -3.325 -8.914 1.00 98.88 281 LEU A CA 1
ATOM 2277 C C . LEU A 1 281 ? -0.453 -3.736 -10.148 1.00 98.88 281 LEU A C 1
ATOM 2279 O O . LEU A 1 281 ? -1.538 -3.208 -10.376 1.00 98.88 281 LEU A O 1
ATOM 2283 N N . TRP A 1 282 ? 0.030 -4.719 -10.910 1.00 98.94 282 TRP A N 1
ATOM 2284 C CA . TRP A 1 282 ? -0.685 -5.225 -12.078 1.00 98.94 282 TRP A CA 1
ATOM 2285 C C . TRP A 1 282 ? -2.013 -5.902 -11.734 1.00 98.94 282 TRP A C 1
ATOM 2287 O O . TRP A 1 282 ? -2.980 -5.774 -12.488 1.00 98.94 282 TRP A O 1
ATOM 2297 N N . LEU A 1 283 ? -2.082 -6.611 -10.604 1.00 98.94 283 LEU A N 1
ATOM 2298 C CA . LEU A 1 283 ? -3.335 -7.183 -10.128 1.00 98.94 283 LEU A CA 1
ATOM 2299 C C . LEU A 1 283 ? -4.337 -6.073 -9.790 1.00 98.94 283 LEU A C 1
ATOM 2301 O O . LEU A 1 283 ? -5.484 -6.160 -10.205 1.00 98.94 283 LEU A O 1
ATOM 2305 N N . LEU A 1 284 ? -3.921 -5.011 -9.101 1.00 98.88 284 LEU A N 1
ATOM 2306 C CA . LEU A 1 284 ? -4.808 -3.891 -8.768 1.00 98.88 284 LEU A CA 1
ATOM 2307 C C . LEU A 1 284 ? -5.219 -3.066 -9.991 1.00 98.88 284 LEU A C 1
ATOM 2309 O O . LEU A 1 284 ? -6.392 -2.723 -10.094 1.00 98.88 284 LEU A O 1
ATOM 2313 N N . TYR A 1 285 ? -4.304 -2.825 -10.934 1.00 98.88 285 TYR A N 1
ATOM 2314 C CA . TYR A 1 285 ? -4.604 -2.240 -12.247 1.00 98.88 285 TYR A CA 1
ATOM 2315 C C . TYR A 1 285 ? -5.701 -3.051 -12.956 1.00 98.88 285 TYR A C 1
ATOM 2317 O O . TYR A 1 285 ? -6.730 -2.537 -13.372 1.00 98.88 285 TYR A O 1
ATOM 2325 N N . LYS A 1 286 ? -5.554 -4.378 -13.002 1.00 98.75 286 LYS A N 1
ATOM 2326 C CA . LYS A 1 286 ? -6.583 -5.258 -13.563 1.00 98.75 286 LYS A CA 1
ATOM 2327 C C . LYS A 1 286 ? -7.912 -5.173 -12.796 1.00 98.75 286 LYS A C 1
ATOM 2329 O O . LYS A 1 286 ? -8.976 -5.104 -13.413 1.00 98.75 286 LYS A O 1
ATOM 2334 N N . LEU A 1 287 ? -7.863 -5.233 -11.465 1.00 98.88 287 LEU A N 1
ATOM 2335 C CA . LEU A 1 287 ? -9.058 -5.291 -10.623 1.00 98.88 287 LEU A CA 1
ATOM 2336 C C . LEU A 1 287 ? -9.844 -3.981 -10.621 1.00 98.88 287 LEU A C 1
ATOM 2338 O O . LEU A 1 287 ? -11.062 -4.050 -10.503 1.00 98.88 287 LEU A O 1
ATOM 2342 N N . GLU A 1 288 ? -9.216 -2.812 -10.780 1.00 98.56 288 GLU A N 1
ATOM 2343 C CA . GLU A 1 288 ? -9.972 -1.554 -10.844 1.00 98.56 288 GLU A CA 1
ATOM 2344 C C . GLU A 1 288 ? -10.914 -1.510 -12.048 1.00 98.56 288 GLU A C 1
ATOM 2346 O O . GLU A 1 288 ? -12.069 -1.106 -11.903 1.00 98.56 288 GLU A O 1
ATOM 2351 N N . LYS A 1 289 ? -10.465 -2.005 -13.209 1.00 98.44 289 LYS A N 1
ATOM 2352 C CA . LYS A 1 289 ? -11.287 -2.059 -14.418 1.00 98.44 289 LYS A CA 1
ATOM 2353 C C . LYS A 1 289 ? -12.420 -3.069 -14.280 1.00 98.44 289 LYS A C 1
ATOM 2355 O O . LYS A 1 289 ? -13.559 -2.745 -14.616 1.00 98.44 289 LYS A O 1
ATOM 2360 N N . GLU A 1 290 ? -12.116 -4.270 -13.784 1.00 98.75 290 GLU A N 1
ATOM 2361 C CA . GLU A 1 290 ? -13.117 -5.328 -13.597 1.00 98.75 290 GLU A CA 1
ATOM 2362 C C . GLU A 1 290 ? -14.153 -4.966 -12.528 1.00 98.75 290 GLU A C 1
ATOM 2364 O O . GLU A 1 290 ? -15.336 -5.264 -12.690 1.00 98.75 290 GLU A O 1
ATOM 2369 N N . ALA A 1 291 ? -13.724 -4.306 -11.449 1.00 98.62 291 ALA A N 1
ATOM 2370 C CA . ALA A 1 291 ? -14.623 -3.811 -10.420 1.00 98.62 291 ALA A CA 1
ATOM 2371 C C . ALA A 1 291 ? -15.538 -2.717 -10.978 1.00 98.62 291 ALA A C 1
ATOM 2373 O O . ALA A 1 291 ? -16.747 -2.796 -10.777 1.00 98.62 291 ALA A O 1
ATOM 2374 N N . GLU A 1 292 ? -14.993 -1.751 -11.728 1.00 98.00 292 GLU A N 1
ATOM 2375 C CA . GLU A 1 292 ? -15.783 -0.705 -12.389 1.00 98.00 292 GLU A CA 1
ATOM 2376 C C . GLU A 1 292 ? -16.843 -1.306 -13.328 1.00 98.00 292 GLU A C 1
ATOM 2378 O O . GLU A 1 292 ? -18.012 -0.924 -13.255 1.00 98.00 292 GLU A O 1
ATOM 2383 N N . ASP A 1 293 ? -16.473 -2.294 -14.151 1.00 98.19 293 ASP A N 1
ATOM 2384 C CA . ASP A 1 293 ? -17.405 -2.975 -15.065 1.00 98.19 293 ASP A CA 1
ATOM 2385 C C . ASP A 1 293 ? -18.523 -3.730 -14.323 1.00 98.19 293 ASP A C 1
ATOM 2387 O O . ASP A 1 293 ? -19.631 -3.880 -14.842 1.00 98.19 293 ASP A O 1
ATOM 2391 N N . ALA A 1 294 ? -18.259 -4.180 -13.093 1.00 98.19 294 ALA A N 1
ATOM 2392 C CA . ALA A 1 294 ? -19.236 -4.818 -12.212 1.00 98.19 294 ALA A CA 1
ATOM 2393 C C . ALA A 1 294 ? -20.043 -3.821 -11.349 1.00 98.19 294 ALA A C 1
ATOM 2395 O O . ALA A 1 294 ? -20.880 -4.245 -10.545 1.00 98.19 294 ALA A O 1
ATOM 2396 N N . GLY A 1 295 ? -19.802 -2.512 -11.488 1.00 97.19 295 GLY A N 1
ATOM 2397 C CA . GLY A 1 295 ? -20.422 -1.457 -10.678 1.00 97.19 295 GLY A CA 1
ATOM 2398 C C . GLY A 1 295 ? -19.849 -1.321 -9.260 1.00 97.19 295 GLY A C 1
ATOM 2399 O O . GLY A 1 295 ? -20.500 -0.741 -8.391 1.00 97.19 295 GLY A O 1
ATOM 2400 N N . GLY A 1 296 ? -18.676 -1.899 -9.004 1.00 97.69 296 GLY A N 1
ATOM 2401 C CA . GLY A 1 296 ? -17.907 -1.803 -7.763 1.00 97.69 296 GLY A CA 1
ATOM 2402 C C . GLY A 1 296 ? -16.679 -0.899 -7.903 1.00 97.69 296 GLY A C 1
ATOM 2403 O O . GLY A 1 296 ? -16.578 -0.098 -8.832 1.00 97.69 296 GLY A O 1
ATOM 2404 N N . SER A 1 297 ? -15.730 -1.018 -6.972 1.00 98.44 297 SER A N 1
ATOM 2405 C CA . SER A 1 297 ? -14.420 -0.357 -7.086 1.00 98.44 297 SER A CA 1
ATOM 2406 C C . SER A 1 297 ? -13.301 -1.144 -6.402 1.00 98.44 297 SER A C 1
ATOM 2408 O O . SER A 1 297 ? -13.521 -1.805 -5.386 1.00 98.44 297 SER A O 1
ATOM 2410 N N . ALA A 1 298 ? -12.089 -1.049 -6.951 1.00 98.56 298 ALA A N 1
ATOM 2411 C CA . ALA A 1 298 ? -10.856 -1.475 -6.297 1.00 98.56 298 ALA A CA 1
ATOM 2412 C C . ALA A 1 298 ? -9.923 -0.262 -6.207 1.00 98.56 298 ALA A C 1
ATOM 2414 O O . ALA A 1 298 ? -9.260 0.106 -7.174 1.00 98.56 298 ALA A O 1
ATOM 2415 N N . ASP A 1 299 ? -9.939 0.403 -5.057 1.00 98.62 299 ASP A N 1
ATOM 2416 C CA . ASP A 1 299 ? -9.230 1.653 -4.825 1.00 98.62 299 ASP A CA 1
ATOM 2417 C C . ASP A 1 299 ? -7.893 1.374 -4.118 1.00 98.62 299 ASP A C 1
ATOM 2419 O O . ASP A 1 299 ? -7.842 0.755 -3.054 1.00 98.62 299 ASP A O 1
ATOM 2423 N N . TYR A 1 300 ? -6.801 1.843 -4.717 1.00 98.75 300 TYR A N 1
ATOM 2424 C CA . TYR A 1 300 ? -5.456 1.783 -4.150 1.00 98.75 300 TYR A CA 1
ATOM 2425 C C . TYR A 1 300 ? -4.995 3.192 -3.781 1.00 98.75 300 TYR A C 1
ATOM 2427 O O . TYR A 1 300 ? -4.961 4.077 -4.643 1.00 98.75 300 TYR A O 1
ATOM 2435 N N . LEU A 1 301 ? -4.660 3.385 -2.504 1.00 98.88 301 LEU A N 1
ATOM 2436 C CA . LEU A 1 301 ? -4.108 4.632 -1.988 1.00 98.88 301 LEU A CA 1
ATOM 2437 C C . LEU A 1 301 ? -2.589 4.556 -1.887 1.00 98.88 301 LEU A C 1
ATOM 2439 O O . LEU A 1 301 ? -2.079 3.516 -1.500 1.00 98.88 301 LEU A O 1
ATOM 2443 N N . LEU A 1 302 ? -1.878 5.648 -2.167 1.00 98.81 302 LEU A N 1
ATOM 2444 C CA . LEU A 1 302 ? -0.425 5.714 -1.980 1.00 98.81 302 LEU A CA 1
ATOM 2445 C C . LEU A 1 302 ? -0.061 5.826 -0.493 1.00 98.81 302 LEU A C 1
ATOM 2447 O O . LEU A 1 302 ? -0.613 6.664 0.221 1.00 98.81 302 LEU A O 1
ATOM 2451 N N . GLY A 1 303 ? 0.903 5.016 -0.069 1.00 98.62 303 GLY A N 1
ATOM 2452 C CA . GLY A 1 303 ? 1.605 5.048 1.209 1.00 98.62 303 GLY A CA 1
ATOM 2453 C C . GLY A 1 303 ? 3.014 5.623 1.096 1.00 98.62 303 GLY A C 1
ATOM 2454 O O . GLY A 1 303 ? 3.420 6.157 0.058 1.00 98.62 303 GLY A O 1
ATOM 2455 N N . ASN A 1 304 ? 3.779 5.561 2.186 1.00 98.31 304 ASN A N 1
ATOM 2456 C CA . ASN A 1 304 ? 5.102 6.169 2.195 1.00 98.31 304 ASN A CA 1
ATOM 2457 C C . ASN A 1 304 ? 6.127 5.383 1.381 1.00 98.31 304 ASN A C 1
ATOM 2459 O O . ASN A 1 304 ? 6.947 6.017 0.717 1.00 98.31 304 ASN A O 1
ATOM 2463 N N . HIS A 1 305 ? 6.103 4.049 1.415 1.00 98.00 305 HIS A N 1
ATOM 2464 C CA . HIS A 1 305 ? 7.040 3.226 0.647 1.00 98.00 305 HIS A CA 1
ATOM 2465 C C . HIS A 1 305 ? 6.826 3.397 -0.858 1.00 98.00 305 HIS A C 1
ATOM 2467 O O . HIS A 1 305 ? 7.790 3.441 -1.624 1.00 98.00 305 HIS A O 1
ATOM 2473 N N . ASP A 1 306 ? 5.577 3.603 -1.272 1.00 98.25 306 ASP A N 1
ATOM 2474 C CA . ASP A 1 306 ? 5.245 3.832 -2.674 1.00 98.25 306 ASP A CA 1
ATOM 2475 C C . ASP A 1 306 ? 5.893 5.122 -3.180 1.00 98.25 306 ASP A C 1
ATOM 2477 O O . ASP A 1 306 ? 6.574 5.128 -4.202 1.00 98.25 306 ASP A O 1
ATOM 2481 N N . ILE A 1 307 ? 5.780 6.211 -2.418 1.00 96.69 307 ILE A N 1
ATOM 2482 C CA . ILE A 1 307 ? 6.418 7.479 -2.783 1.00 96.69 307 ILE A CA 1
ATOM 2483 C C . ILE A 1 307 ? 7.942 7.390 -2.671 1.00 96.69 307 ILE A C 1
ATOM 2485 O O . ILE A 1 307 ? 8.636 7.919 -3.536 1.00 96.69 307 ILE A O 1
ATOM 2489 N N . MET A 1 308 ? 8.464 6.699 -1.650 1.00 95.88 308 MET A N 1
ATOM 2490 C CA . MET A 1 308 ? 9.901 6.463 -1.471 1.00 95.88 308 MET A CA 1
ATOM 2491 C C . MET A 1 308 ? 10.549 5.859 -2.706 1.00 95.88 308 MET A C 1
ATOM 2493 O O . MET A 1 308 ? 11.538 6.407 -3.191 1.00 95.88 308 MET A O 1
ATOM 2497 N N . VAL A 1 309 ? 9.973 4.782 -3.237 1.00 96.81 309 VAL A N 1
ATOM 2498 C CA . VAL A 1 309 ? 10.476 4.151 -4.458 1.00 96.81 309 VAL A CA 1
ATOM 2499 C C . VAL A 1 309 ? 10.402 5.111 -5.643 1.00 96.81 309 VAL A C 1
ATOM 2501 O O . VAL A 1 309 ? 11.357 5.201 -6.413 1.00 96.81 309 VAL A O 1
ATOM 2504 N N . LEU A 1 310 ? 9.318 5.880 -5.775 1.00 96.81 310 LEU A N 1
ATOM 2505 C CA . LEU A 1 310 ? 9.136 6.782 -6.914 1.00 96.81 310 LEU A CA 1
ATOM 2506 C C . LEU A 1 310 ? 10.093 7.984 -6.903 1.00 96.81 310 LEU A C 1
ATOM 2508 O O . LEU A 1 310 ? 10.427 8.462 -7.981 1.00 96.81 310 LEU A O 1
ATOM 2512 N N . TYR A 1 311 ? 10.599 8.434 -5.746 1.00 93.44 311 TYR A N 1
ATOM 2513 C CA . TYR A 1 311 ? 11.718 9.395 -5.678 1.00 93.44 311 TYR A CA 1
ATOM 2514 C C . TYR A 1 311 ? 13.108 8.739 -5.546 1.00 93.44 311 TYR A C 1
ATOM 2516 O O . TYR A 1 311 ? 14.080 9.419 -5.232 1.00 93.44 311 TYR A O 1
ATOM 2524 N N . ASP A 1 312 ? 13.221 7.438 -5.840 1.00 93.19 312 ASP A N 1
ATOM 2525 C CA . ASP A 1 312 ? 14.472 6.659 -5.884 1.00 93.19 312 ASP A CA 1
ATOM 2526 C C . ASP A 1 312 ? 15.122 6.350 -4.520 1.00 93.19 312 ASP A C 1
ATOM 2528 O O . ASP A 1 312 ? 16.313 6.049 -4.416 1.00 93.19 312 ASP A O 1
ATOM 2532 N N . ASN A 1 313 ? 14.346 6.362 -3.435 1.00 92.75 313 ASN A N 1
ATOM 2533 C CA . ASN A 1 313 ? 14.805 5.839 -2.151 1.00 92.75 313 ASN A CA 1
ATOM 2534 C C . ASN A 1 313 ? 14.551 4.333 -2.045 1.00 92.75 313 ASN A C 1
ATOM 2536 O O . ASN A 1 313 ? 13.519 3.885 -1.554 1.00 92.75 313 ASN A O 1
ATOM 2540 N N . ILE A 1 314 ? 15.563 3.565 -2.448 1.00 90.88 314 ILE A N 1
ATOM 2541 C CA . ILE A 1 314 ? 15.543 2.096 -2.499 1.00 90.88 314 ILE A CA 1
ATOM 2542 C C . ILE A 1 314 ? 16.091 1.410 -1.231 1.00 90.88 314 ILE A C 1
ATOM 2544 O O . ILE A 1 314 ? 16.593 0.278 -1.275 1.00 90.88 314 ILE A O 1
ATOM 2548 N N . LEU A 1 315 ? 16.061 2.094 -0.078 1.00 88.56 315 LEU A N 1
ATOM 2549 C CA . LEU A 1 315 ? 16.650 1.586 1.169 1.00 88.56 315 LEU A CA 1
ATOM 2550 C C . LEU A 1 315 ? 16.036 0.245 1.602 1.00 88.56 315 LEU A C 1
ATOM 2552 O O . LEU A 1 315 ? 16.762 -0.632 2.073 1.00 88.56 315 LEU A O 1
ATOM 2556 N N . TYR A 1 316 ? 14.724 0.088 1.421 1.00 85.38 316 TYR A N 1
ATOM 2557 C CA . TYR A 1 316 ? 13.959 -1.096 1.829 1.00 85.38 316 TYR A CA 1
ATOM 2558 C C . TYR A 1 316 ? 13.625 -2.038 0.666 1.00 85.38 316 TYR A C 1
ATOM 2560 O O . TYR A 1 316 ? 12.990 -3.072 0.870 1.00 85.38 316 TYR A O 1
ATOM 2568 N N . THR A 1 317 ? 14.068 -1.693 -0.541 1.00 89.06 317 THR A N 1
ATOM 2569 C CA . THR A 1 317 ? 13.819 -2.477 -1.747 1.00 89.06 317 THR A CA 1
ATOM 2570 C C . THR A 1 317 ? 14.642 -3.761 -1.731 1.00 89.06 317 THR A C 1
ATOM 2572 O O . THR A 1 317 ? 15.840 -3.738 -1.413 1.00 89.06 317 THR A O 1
ATOM 2575 N N . GLU A 1 318 ? 14.011 -4.874 -2.101 1.00 89.44 318 GLU A N 1
ATOM 2576 C CA . GLU A 1 318 ? 14.652 -6.186 -2.142 1.00 89.44 318 GLU A CA 1
ATOM 2577 C C . GLU A 1 318 ? 15.777 -6.282 -3.178 1.00 89.44 318 GLU A C 1
ATOM 2579 O O . GLU A 1 318 ? 15.825 -5.571 -4.189 1.00 89.44 318 GLU A O 1
ATOM 2584 N N . ASN A 1 319 ? 16.710 -7.202 -2.924 1.00 87.88 319 ASN A N 1
ATOM 2585 C CA . ASN A 1 319 ? 17.922 -7.343 -3.732 1.00 87.88 319 ASN A CA 1
ATOM 2586 C C . ASN A 1 319 ? 17.641 -7.754 -5.183 1.00 87.88 319 ASN A C 1
ATOM 2588 O O . ASN A 1 319 ? 18.449 -7.432 -6.055 1.00 87.88 319 ASN A O 1
ATOM 2592 N N . LYS A 1 320 ? 16.513 -8.420 -5.473 1.00 91.75 320 LYS A N 1
ATOM 2593 C CA . LYS A 1 320 ? 16.174 -8.796 -6.853 1.00 91.75 320 LYS A CA 1
ATOM 2594 C C . LYS A 1 320 ? 15.990 -7.570 -7.753 1.00 91.75 320 LYS A C 1
ATOM 2596 O O . LYS A 1 320 ? 16.491 -7.559 -8.873 1.00 91.75 320 LYS A O 1
ATOM 2601 N N . TYR A 1 321 ? 15.348 -6.517 -7.240 1.00 95.00 321 TYR A N 1
ATOM 2602 C CA . TYR A 1 321 ? 15.115 -5.280 -7.984 1.00 95.00 321 TYR A CA 1
ATOM 2603 C C . TYR A 1 321 ? 16.415 -4.495 -8.135 1.00 95.00 321 TYR A C 1
ATOM 2605 O O . TYR A 1 321 ? 16.700 -3.982 -9.211 1.00 95.00 321 TYR A O 1
ATOM 2613 N N . LYS A 1 322 ? 17.252 -4.474 -7.088 1.00 92.69 322 LYS A N 1
ATOM 2614 C CA . LYS A 1 322 ? 18.599 -3.879 -7.131 1.00 92.69 322 LYS A CA 1
ATOM 2615 C C . LYS A 1 322 ? 19.477 -4.540 -8.198 1.00 92.69 322 LYS A C 1
ATOM 2617 O O . LYS A 1 322 ? 20.118 -3.852 -8.984 1.00 92.69 322 LYS A O 1
ATOM 2622 N N . LEU A 1 323 ? 19.442 -5.869 -8.280 1.00 92.44 323 LEU A N 1
ATOM 2623 C CA . LEU A 1 323 ? 20.141 -6.618 -9.321 1.00 92.44 323 LEU A CA 1
ATOM 2624 C C . LEU A 1 323 ? 19.568 -6.343 -10.718 1.00 92.44 323 LEU A C 1
ATOM 2626 O O . LEU A 1 323 ? 20.319 -6.274 -11.692 1.00 92.44 323 LEU A O 1
ATOM 2630 N N . LEU A 1 324 ? 18.244 -6.205 -10.838 1.00 96.12 324 LEU A N 1
ATOM 2631 C CA . LEU A 1 324 ? 17.595 -5.890 -12.109 1.00 96.12 324 LEU A CA 1
ATOM 2632 C C . LEU A 1 324 ? 18.062 -4.530 -12.635 1.00 96.12 324 LEU A C 1
ATOM 2634 O O . LEU A 1 324 ? 18.500 -4.443 -13.781 1.00 96.12 324 LEU A O 1
ATOM 2638 N N . ILE A 1 325 ? 18.020 -3.490 -11.800 1.00 95.88 325 ILE A N 1
ATOM 2639 C CA . ILE A 1 325 ? 18.415 -2.135 -12.203 1.00 95.88 325 ILE A CA 1
ATOM 2640 C C . ILE A 1 325 ? 19.918 -2.033 -12.490 1.00 95.88 325 ILE A C 1
ATOM 2642 O O . ILE A 1 325 ? 20.305 -1.328 -13.419 1.00 95.88 325 ILE A O 1
ATOM 2646 N N . GLU A 1 326 ? 20.756 -2.802 -11.781 1.00 95.00 326 GLU A N 1
ATOM 2647 C CA . GLU A 1 326 ? 22.187 -2.937 -12.081 1.00 95.00 326 GLU A CA 1
ATOM 2648 C C . GLU A 1 326 ? 22.395 -3.530 -13.482 1.00 95.00 326 GLU A C 1
ATOM 2650 O O . GLU A 1 326 ? 23.111 -2.961 -14.305 1.00 95.00 326 GLU A O 1
ATOM 2655 N N . LYS A 1 327 ? 21.715 -4.642 -13.794 1.00 95.31 327 LYS A N 1
ATOM 2656 C CA . LYS A 1 327 ? 21.812 -5.304 -15.106 1.00 95.31 327 LYS A CA 1
ATOM 2657 C C . LYS A 1 327 ? 21.255 -4.464 -16.252 1.00 95.31 327 LYS A C 1
ATOM 2659 O O . LYS A 1 327 ? 21.733 -4.586 -17.377 1.00 95.31 327 LYS A O 1
ATOM 2664 N N . LEU A 1 328 ? 20.246 -3.642 -15.979 1.00 96.31 328 LEU A N 1
ATOM 2665 C CA . LEU A 1 328 ? 19.649 -2.724 -16.949 1.00 96.31 328 LEU A CA 1
ATOM 2666 C C . LEU A 1 328 ? 20.392 -1.384 -17.044 1.00 96.31 328 LEU A C 1
ATOM 2668 O O . LEU A 1 328 ? 20.091 -0.604 -17.946 1.00 96.31 328 LEU A O 1
ATOM 2672 N N . ASN A 1 329 ? 21.348 -1.118 -16.146 1.00 95.94 329 ASN A N 1
ATOM 2673 C CA . ASN A 1 329 ? 22.026 0.171 -16.007 1.00 95.94 329 ASN A CA 1
ATOM 2674 C C . ASN A 1 329 ? 21.027 1.345 -15.933 1.00 95.94 329 ASN A C 1
ATOM 2676 O O . ASN A 1 329 ? 21.094 2.302 -16.707 1.00 95.94 329 ASN A O 1
ATOM 2680 N N . THR A 1 330 ? 20.057 1.233 -15.026 1.00 96.00 330 THR A N 1
ATOM 2681 C CA . THR A 1 330 ? 18.970 2.204 -14.825 1.00 96.00 330 THR A CA 1
ATOM 2682 C C . THR A 1 330 ? 18.693 2.404 -13.332 1.00 96.00 330 THR A C 1
ATOM 2684 O O . THR A 1 330 ? 19.364 1.802 -12.493 1.00 96.00 330 THR A O 1
ATOM 2687 N N . ARG A 1 331 ? 17.729 3.259 -12.980 1.00 95.75 331 ARG A N 1
ATOM 2688 C CA . ARG A 1 331 ? 17.233 3.413 -11.604 1.00 95.75 331 ARG A CA 1
ATOM 2689 C C . ARG A 1 331 ? 15.900 2.703 -11.451 1.00 95.75 331 ARG A C 1
ATOM 2691 O O . ARG A 1 331 ? 15.195 2.475 -12.433 1.00 95.75 331 ARG A O 1
ATOM 2698 N N . TYR A 1 332 ? 15.516 2.372 -10.220 1.00 95.19 332 TYR A N 1
ATOM 2699 C CA . TYR A 1 332 ? 14.250 1.663 -10.028 1.00 95.19 332 TYR A CA 1
ATOM 2700 C C . TYR A 1 332 ? 13.049 2.553 -10.357 1.00 95.19 332 TYR A C 1
ATOM 2702 O O . TYR A 1 332 ? 12.116 2.109 -11.024 1.00 95.19 332 TYR A O 1
ATOM 2710 N N . CYS A 1 333 ? 13.121 3.834 -9.988 1.00 95.56 333 CYS A N 1
ATOM 2711 C CA . CYS A 1 333 ? 12.089 4.810 -10.324 1.00 95.56 333 CYS A CA 1
ATOM 2712 C C . CYS A 1 333 ? 11.919 5.021 -11.840 1.00 95.56 333 CYS A C 1
ATOM 2714 O O . CYS A 1 333 ? 10.810 5.313 -12.275 1.00 95.56 333 CYS A O 1
ATOM 2716 N N . ASP A 1 334 ? 12.962 4.814 -12.657 1.00 96.62 334 ASP A N 1
ATOM 2717 C CA . ASP A 1 334 ? 12.890 4.964 -14.121 1.00 96.62 334 ASP A CA 1
ATOM 2718 C C . ASP A 1 334 ? 12.039 3.858 -14.771 1.00 96.62 334 ASP A C 1
ATOM 2720 O O . ASP A 1 334 ? 11.358 4.097 -15.765 1.00 96.62 334 ASP A O 1
ATOM 2724 N N . LEU A 1 335 ? 12.003 2.657 -14.178 1.00 97.69 335 LEU A N 1
ATOM 2725 C CA . LEU A 1 335 ? 11.113 1.568 -14.611 1.00 97.69 335 LEU A CA 1
ATOM 2726 C C . LEU A 1 335 ? 9.634 1.834 -14.281 1.00 97.69 335 LEU A C 1
ATOM 2728 O O . LEU A 1 335 ? 8.752 1.119 -14.757 1.00 97.69 335 LEU A O 1
ATOM 2732 N N . LEU A 1 336 ? 9.373 2.856 -13.465 1.00 97.81 336 LEU A N 1
ATOM 2733 C CA . LEU A 1 336 ? 8.061 3.266 -12.972 1.00 97.81 336 LEU A CA 1
ATOM 2734 C C . LEU A 1 336 ? 7.802 4.752 -13.249 1.00 97.81 336 LEU A C 1
ATOM 2736 O O . LEU A 1 336 ? 6.932 5.346 -12.625 1.00 97.81 336 LEU A O 1
ATOM 2740 N N . ALA A 1 337 ? 8.553 5.376 -14.159 1.00 96.75 337 ALA A N 1
ATOM 2741 C CA . ALA A 1 337 ? 8.446 6.801 -14.448 1.00 96.75 337 ALA A CA 1
ATOM 2742 C C . ALA A 1 337 ? 7.138 7.149 -15.184 1.00 96.75 337 ALA A C 1
ATOM 2744 O O . ALA A 1 337 ? 6.412 6.277 -15.664 1.00 96.75 337 ALA A O 1
ATOM 2745 N N . ARG A 1 338 ? 6.812 8.445 -15.298 1.00 96.12 338 ARG A N 1
ATOM 2746 C CA . ARG A 1 338 ? 5.561 8.939 -15.925 1.00 96.12 338 ARG A CA 1
ATOM 2747 C C . ARG A 1 338 ? 5.407 8.597 -17.412 1.00 96.12 338 ARG A C 1
ATOM 2749 O O . ARG A 1 338 ? 4.330 8.778 -17.974 1.00 96.12 338 ARG A O 1
ATOM 2756 N N . ASP A 1 339 ? 6.460 8.136 -18.065 1.00 96.12 339 ASP A N 1
ATOM 2757 C CA . ASP A 1 339 ? 6.443 7.602 -19.424 1.00 96.12 339 ASP A CA 1
ATOM 2758 C C . ASP A 1 339 ? 6.230 6.079 -19.459 1.00 96.12 339 ASP A C 1
ATOM 2760 O O . ASP A 1 339 ? 6.197 5.494 -20.533 1.00 96.12 339 ASP A O 1
ATOM 2764 N N . THR A 1 340 ? 5.997 5.430 -18.320 1.00 98.12 340 THR A N 1
ATOM 2765 C CA . THR A 1 340 ? 5.640 4.008 -18.215 1.00 98.12 340 THR A CA 1
ATOM 2766 C C . THR A 1 340 ? 4.153 3.822 -17.922 1.00 98.12 340 THR A C 1
ATOM 2768 O O . THR A 1 340 ? 3.505 4.715 -17.379 1.00 98.12 340 THR A O 1
ATOM 2771 N N . GLU A 1 341 ? 3.582 2.666 -18.262 1.00 98.38 341 GLU A N 1
ATOM 2772 C CA . GLU A 1 341 ? 2.162 2.384 -17.998 1.00 98.38 341 GLU A CA 1
ATOM 2773 C C . GLU A 1 341 ? 1.837 2.417 -16.497 1.00 98.38 341 GLU A C 1
ATOM 2775 O O . GLU A 1 341 ? 0.964 3.170 -16.062 1.00 98.38 341 GLU A O 1
ATOM 2780 N N . LEU A 1 342 ? 2.592 1.668 -15.683 1.00 98.62 342 LEU A N 1
ATOM 2781 C CA . LEU A 1 342 ? 2.405 1.664 -14.230 1.00 98.62 342 LEU A CA 1
ATOM 2782 C C . LEU A 1 342 ? 2.754 3.013 -13.598 1.00 98.62 342 LEU A C 1
ATOM 2784 O O . LEU A 1 342 ? 2.074 3.426 -12.667 1.00 98.62 342 LEU A O 1
ATOM 2788 N N . GLY A 1 343 ? 3.753 3.738 -14.099 1.00 98.38 343 GLY A N 1
ATOM 2789 C CA . GLY A 1 343 ? 4.092 5.061 -13.576 1.00 98.38 343 GLY A CA 1
ATOM 2790 C C . GLY A 1 343 ? 3.034 6.122 -13.862 1.00 98.38 343 GLY A C 1
ATOM 2791 O O . GLY A 1 343 ? 2.711 6.933 -12.985 1.00 98.38 343 GLY A O 1
ATOM 2792 N N . LYS A 1 344 ? 2.419 6.092 -15.055 1.00 97.88 344 LYS A N 1
ATOM 2793 C CA . LYS A 1 344 ? 1.218 6.890 -15.362 1.00 97.88 344 LYS A CA 1
ATOM 2794 C C . LYS A 1 344 ? 0.092 6.540 -14.400 1.00 97.88 344 LYS A C 1
ATOM 2796 O O . LYS A 1 344 ? -0.485 7.436 -13.793 1.00 97.88 344 LYS A O 1
ATOM 2801 N N . TRP A 1 345 ? -0.174 5.249 -14.216 1.00 98.62 345 TRP A N 1
ATOM 2802 C CA . TRP A 1 345 ? -1.218 4.759 -13.323 1.00 98.62 345 TRP A CA 1
ATOM 2803 C C . TRP A 1 345 ? -1.007 5.194 -11.866 1.00 98.62 345 TRP A C 1
ATOM 2805 O O . TRP A 1 345 ? -1.894 5.816 -11.275 1.00 98.62 345 TRP A O 1
ATOM 2815 N N . LEU A 1 346 ? 0.194 4.974 -11.325 1.00 98.56 346 LEU A N 1
ATOM 2816 C CA . LEU A 1 346 ? 0.618 5.392 -9.986 1.00 98.56 346 LEU A CA 1
ATOM 2817 C C . LEU A 1 346 ? 0.457 6.900 -9.775 1.00 98.56 346 LEU A C 1
ATOM 2819 O O . LEU A 1 346 ? -0.028 7.326 -8.731 1.00 98.56 346 LEU A O 1
ATOM 2823 N N . SER A 1 347 ? 0.765 7.705 -10.795 1.00 97.69 347 SER A N 1
ATOM 2824 C CA . SER A 1 347 ? 0.624 9.169 -10.739 1.00 97.69 347 SER A CA 1
ATOM 2825 C C . SER A 1 347 ? -0.823 9.654 -10.605 1.00 97.69 347 SER A C 1
ATOM 2827 O O . SER A 1 347 ? -1.050 10.817 -10.280 1.00 97.69 347 SER A O 1
ATOM 2829 N N . THR A 1 348 ? -1.804 8.784 -10.862 1.00 97.56 348 THR A N 1
ATOM 2830 C CA . THR A 1 348 ? -3.235 9.091 -10.722 1.00 97.56 348 THR A CA 1
ATOM 2831 C C . THR A 1 348 ? -3.852 8.556 -9.435 1.00 97.56 348 THR A C 1
ATOM 2833 O O . THR A 1 348 ? -5.037 8.773 -9.196 1.00 97.56 348 THR A O 1
ATOM 2836 N N . ARG A 1 349 ? -3.096 7.827 -8.608 1.00 98.31 349 ARG A N 1
ATOM 2837 C CA . ARG A 1 349 ? -3.629 7.264 -7.365 1.00 98.31 349 ARG A CA 1
ATOM 2838 C C . ARG A 1 349 ? -3.880 8.370 -6.345 1.00 98.31 349 ARG A C 1
ATOM 2840 O O . ARG A 1 349 ? -3.191 9.390 -6.316 1.00 98.31 349 ARG A O 1
ATOM 2847 N N . ASN A 1 350 ? -4.907 8.176 -5.528 1.00 98.75 350 ASN A N 1
ATOM 2848 C CA . ASN A 1 350 ? -5.183 9.056 -4.398 1.00 98.75 350 ASN A CA 1
ATOM 2849 C C . ASN A 1 350 ? -4.287 8.657 -3.217 1.00 98.75 350 ASN A C 1
ATOM 2851 O O . ASN A 1 350 ? -3.801 7.536 -3.155 1.00 98.75 350 ASN A O 1
ATOM 2855 N N . SER A 1 351 ? -4.079 9.555 -2.266 1.00 98.62 351 SER A N 1
ATOM 2856 C CA . SER A 1 351 ? -3.458 9.253 -0.965 1.00 98.62 351 SER A CA 1
ATOM 2857 C C . SER A 1 351 ? -4.476 9.283 0.167 1.00 98.62 351 SER A C 1
ATOM 2859 O O . SER A 1 351 ? -4.245 8.725 1.237 1.00 98.62 351 SER A O 1
ATOM 2861 N N . MET A 1 352 ? -5.616 9.927 -0.078 1.00 98.62 352 MET A N 1
ATOM 2862 C CA . MET A 1 352 ? -6.711 10.045 0.861 1.00 98.62 352 MET A CA 1
ATOM 2863 C C . MET A 1 352 ? -8.045 9.970 0.117 1.00 98.62 352 MET A C 1
ATOM 2865 O O . MET A 1 352 ? -8.185 10.508 -0.986 1.00 98.62 352 MET A O 1
ATOM 2869 N N . MET A 1 353 ? -9.028 9.284 0.696 1.00 98.75 353 MET A N 1
ATOM 2870 C CA . MET A 1 353 ? -10.365 9.164 0.107 1.00 98.75 353 MET A CA 1
ATOM 2871 C C . MET A 1 353 ? -11.446 8.946 1.166 1.00 98.75 353 MET A C 1
ATOM 2873 O O . MET A 1 353 ? -11.146 8.567 2.299 1.00 98.75 353 MET A O 1
ATOM 2877 N N . THR A 1 354 ? -12.711 9.111 0.780 1.00 98.69 354 THR A N 1
ATOM 2878 C CA . THR A 1 354 ? -13.871 8.777 1.608 1.00 98.69 354 THR A CA 1
ATOM 2879 C C . THR A 1 354 ? -14.825 7.800 0.928 1.00 98.69 354 THR A C 1
ATOM 2881 O O . THR A 1 354 ? -15.083 7.861 -0.275 1.00 98.69 354 THR A O 1
ATOM 2884 N N . ILE A 1 355 ? -15.393 6.900 1.733 1.00 98.12 355 ILE A N 1
ATOM 2885 C CA . ILE A 1 355 ? -16.539 6.062 1.363 1.00 98.12 355 ILE A CA 1
ATOM 2886 C C . ILE A 1 355 ? -17.652 6.295 2.384 1.00 98.12 355 ILE A C 1
ATOM 2888 O O . ILE A 1 355 ? -17.580 5.820 3.524 1.00 98.12 355 ILE A O 1
ATOM 2892 N N . GLY A 1 356 ? -18.680 7.046 1.990 1.00 96.19 356 GLY A N 1
ATOM 2893 C CA . GLY A 1 356 ? -19.642 7.616 2.930 1.00 96.19 356 GLY A CA 1
ATOM 2894 C C . GLY A 1 356 ? -18.916 8.460 3.982 1.00 96.19 356 GLY A C 1
ATOM 2895 O O . GLY A 1 356 ? -18.139 9.345 3.640 1.00 96.19 356 GLY A O 1
ATOM 2896 N N . ARG A 1 357 ? -19.124 8.145 5.266 1.00 96.81 357 ARG A N 1
ATOM 2897 C CA . ARG A 1 357 ? -18.446 8.799 6.401 1.00 96.81 357 ARG A CA 1
ATOM 2898 C C . ARG A 1 357 ? -17.209 8.046 6.912 1.00 96.81 357 ARG A C 1
ATOM 2900 O O . ARG A 1 357 ? -16.807 8.219 8.058 1.00 96.81 357 ARG A O 1
ATOM 2907 N N . ASN A 1 358 ? -16.609 7.193 6.086 1.00 98.50 358 ASN A N 1
ATOM 2908 C CA . ASN A 1 358 ? -15.349 6.521 6.404 1.00 98.50 358 ASN A CA 1
ATOM 2909 C C . ASN A 1 358 ? -14.218 7.196 5.632 1.00 98.50 358 ASN A C 1
ATOM 2911 O O . ASN A 1 358 ? -14.291 7.263 4.405 1.00 98.50 358 ASN A O 1
ATOM 2915 N N . LEU A 1 359 ? -13.203 7.678 6.341 1.00 98.88 359 LEU A N 1
ATOM 2916 C CA . LEU A 1 359 ? -11.987 8.263 5.782 1.00 98.88 359 LEU A CA 1
ATOM 2917 C C . LEU A 1 359 ? -10.889 7.199 5.694 1.00 98.88 359 LEU A C 1
ATOM 2919 O O . LEU A 1 359 ? -10.759 6.372 6.593 1.00 98.88 359 LEU A O 1
ATOM 2923 N N . PHE A 1 360 ? -10.094 7.222 4.631 1.00 98.94 360 PHE A N 1
ATOM 2924 C CA . PHE A 1 360 ? -8.995 6.282 4.407 1.00 98.94 360 PHE A CA 1
ATOM 2925 C C . PHE A 1 360 ? -7.730 7.059 4.070 1.00 98.94 360 PHE A C 1
ATOM 2927 O O . PHE A 1 360 ? -7.762 7.924 3.192 1.00 98.94 360 PHE A O 1
ATOM 2934 N N . VAL A 1 361 ? -6.637 6.750 4.763 1.00 98.81 361 VAL A N 1
ATOM 2935 C CA . VAL A 1 361 ? -5.318 7.364 4.572 1.00 98.81 361 VAL A CA 1
ATOM 2936 C C . VAL A 1 361 ? -4.240 6.404 5.068 1.00 98.81 361 VAL A C 1
ATOM 2938 O O . VAL A 1 361 ? -4.518 5.575 5.928 1.00 98.81 361 VAL A O 1
ATOM 2941 N N . HIS A 1 362 ? -3.015 6.491 4.554 1.00 98.81 362 HIS A N 1
ATOM 2942 C CA . HIS A 1 362 ? -1.989 5.501 4.880 1.00 98.81 362 HIS A CA 1
ATOM 2943 C C . HIS A 1 362 ? -1.546 5.468 6.350 1.00 98.81 362 HIS A C 1
ATOM 2945 O O . HIS A 1 362 ? -1.576 4.389 6.928 1.00 98.81 362 HIS A O 1
ATOM 2951 N N . ALA A 1 363 ? -1.180 6.585 6.986 1.00 98.31 363 ALA A N 1
ATOM 2952 C CA . ALA A 1 363 ? -0.663 6.548 8.363 1.00 98.31 363 ALA A CA 1
ATOM 2953 C C . ALA A 1 363 ? -1.589 7.212 9.393 1.00 98.31 363 ALA A C 1
ATOM 2955 O O . ALA A 1 363 ? -1.836 6.651 10.460 1.00 98.31 363 ALA A O 1
ATOM 2956 N N . GLY A 1 364 ? -2.135 8.380 9.061 1.00 98.12 364 GLY A N 1
ATOM 2957 C CA . GLY A 1 364 ? -2.987 9.165 9.954 1.00 98.12 364 GLY A CA 1
ATOM 2958 C C . GLY A 1 364 ? -2.891 10.649 9.633 1.00 98.12 364 GLY A C 1
ATOM 2959 O O . GLY A 1 364 ? -2.037 11.051 8.860 1.00 98.12 364 GLY A O 1
ATOM 2960 N N . ILE A 1 365 ? -3.756 11.476 10.213 1.00 98.56 365 ILE A N 1
ATOM 2961 C CA . ILE A 1 365 ? -3.775 12.925 9.974 1.00 98.56 365 ILE A CA 1
ATOM 2962 C C . ILE A 1 365 ? -3.456 13.630 11.285 1.00 98.56 365 ILE A C 1
ATOM 2964 O O . ILE A 1 365 ? -4.171 13.454 12.273 1.00 98.56 365 ILE A O 1
ATOM 2968 N N . SER A 1 366 ? -2.386 14.420 11.291 1.00 97.31 366 SER A N 1
ATOM 2969 C CA . SER A 1 366 ? -2.028 15.247 12.439 1.00 97.31 366 SER A CA 1
ATOM 2970 C C . SER A 1 366 ? -3.020 16.398 12.606 1.00 97.31 366 SER A C 1
ATOM 2972 O O . SER A 1 366 ? -3.614 16.893 11.643 1.00 97.31 366 SER A O 1
ATOM 2974 N N . GLU A 1 367 ? -3.203 16.858 13.844 1.00 95.62 367 GLU A N 1
ATOM 2975 C CA . GLU A 1 367 ? -4.059 18.017 14.110 1.00 95.62 367 GLU A CA 1
ATOM 2976 C C . GLU A 1 367 ? -3.531 19.274 13.393 1.00 95.62 367 GLU A C 1
ATOM 2978 O O . GLU A 1 367 ? -4.313 20.062 12.862 1.00 95.62 367 GLU A O 1
ATOM 2983 N N . GLU A 1 368 ? -2.206 19.430 13.306 1.00 95.06 368 GLU A N 1
ATOM 2984 C CA . GLU A 1 368 ? -1.561 20.512 12.555 1.00 95.06 368 GLU A CA 1
ATOM 2985 C C . GLU A 1 368 ? -1.924 20.481 11.068 1.00 95.06 368 GLU A C 1
ATOM 2987 O O . GLU A 1 368 ? -2.304 21.515 10.514 1.00 95.06 368 GLU A O 1
ATOM 2992 N N . MET A 1 369 ? -1.881 19.304 10.435 1.00 96.75 369 MET A N 1
ATOM 2993 C CA . MET A 1 369 ? -2.304 19.145 9.045 1.00 96.75 369 MET A CA 1
ATOM 2994 C C . MET A 1 369 ? -3.785 19.493 8.875 1.00 96.75 369 MET A C 1
ATOM 2996 O O . MET A 1 369 ? -4.136 20.243 7.964 1.00 96.75 369 MET A O 1
ATOM 3000 N N . ALA A 1 370 ? -4.664 18.994 9.749 1.00 97.50 370 ALA A N 1
ATOM 3001 C CA . ALA A 1 370 ? -6.095 19.290 9.663 1.00 97.50 370 ALA A CA 1
ATOM 3002 C C . ALA A 1 370 ? -6.379 20.799 9.782 1.00 97.50 370 ALA A C 1
ATOM 3004 O O . ALA A 1 370 ? -7.251 21.329 9.092 1.00 97.50 370 ALA A O 1
ATOM 3005 N N . ARG A 1 371 ? -5.592 21.527 10.589 1.00 97.25 371 ARG A N 1
ATOM 3006 C CA . ARG A 1 371 ? -5.691 22.991 10.729 1.00 97.25 371 ARG A CA 1
ATOM 3007 C C . ARG A 1 371 ? -5.305 23.756 9.463 1.00 97.25 371 ARG A C 1
ATOM 3009 O O . ARG A 1 371 ? -5.689 24.918 9.341 1.00 97.25 371 ARG A O 1
ATOM 3016 N N . MET A 1 372 ? -4.614 23.125 8.511 1.00 97.44 372 MET A N 1
ATOM 3017 C CA . MET A 1 372 ? -4.363 23.705 7.186 1.00 97.44 372 MET A CA 1
ATOM 3018 C C . MET A 1 372 ? -5.631 23.766 6.321 1.00 97.44 372 MET A C 1
ATOM 3020 O O . MET A 1 372 ? -5.634 24.483 5.325 1.00 97.44 372 MET A O 1
ATOM 3024 N N . GLN A 1 373 ? -6.699 23.042 6.694 1.00 97.12 373 GLN A N 1
ATOM 3025 C CA . GLN A 1 373 ? -8.001 23.018 6.007 1.00 97.12 373 GLN A CA 1
ATOM 3026 C C . GLN A 1 373 ? -7.920 22.673 4.511 1.00 97.12 373 GLN A C 1
ATOM 3028 O O . GLN A 1 373 ? -8.740 23.123 3.713 1.00 97.12 373 GLN A O 1
ATOM 3033 N N . LEU A 1 374 ? -6.935 21.857 4.129 1.00 98.25 374 LEU A N 1
ATOM 3034 C CA . LEU A 1 374 ? -6.793 21.365 2.761 1.00 98.25 374 LEU A CA 1
ATOM 3035 C C . LEU A 1 374 ? -7.882 20.337 2.463 1.00 98.25 374 LEU A C 1
ATOM 3037 O O . LEU A 1 374 ? -8.094 19.402 3.240 1.00 98.25 374 LEU A O 1
ATOM 3041 N N . SER A 1 375 ? -8.535 20.473 1.313 1.00 98.62 375 SER A N 1
ATOM 3042 C CA . SER A 1 375 ? -9.492 19.481 0.834 1.00 98.62 375 SER A CA 1
ATOM 3043 C C . SER A 1 375 ? -8.790 18.192 0.385 1.00 98.62 375 SER A C 1
ATOM 3045 O O . SER A 1 375 ? -7.616 18.186 0.011 1.00 98.62 375 SER A O 1
ATOM 3047 N N . ILE A 1 376 ? -9.523 17.074 0.386 1.00 98.75 376 ILE A N 1
ATOM 3048 C CA . ILE A 1 376 ? -9.005 15.772 -0.073 1.00 98.75 376 ILE A CA 1
ATOM 3049 C C . ILE A 1 376 ? -8.441 15.844 -1.509 1.00 98.75 376 ILE A C 1
ATOM 3051 O O . ILE A 1 376 ? -7.336 15.341 -1.728 1.00 98.75 376 ILE A O 1
ATOM 3055 N N . PRO A 1 377 ? -9.119 16.489 -2.483 1.00 98.62 377 PRO A N 1
ATOM 3056 C CA . PRO A 1 377 ? -8.565 16.668 -3.825 1.00 98.62 377 PRO A CA 1
ATOM 3057 C C . PRO A 1 377 ? -7.251 17.446 -3.844 1.00 98.62 377 PRO A C 1
ATOM 3059 O O . PRO A 1 377 ? -6.331 17.043 -4.547 1.00 98.62 377 PRO A O 1
ATOM 3062 N N . GLU A 1 378 ? -7.141 18.527 -3.065 1.00 98.56 378 GLU A N 1
ATOM 3063 C CA . GLU A 1 378 ? -5.909 19.322 -2.993 1.00 98.56 378 GLU A CA 1
ATOM 3064 C C . GLU A 1 378 ? -4.748 18.484 -2.457 1.00 98.56 378 GLU A C 1
ATOM 3066 O O . GLU A 1 378 ? -3.676 18.489 -3.053 1.00 98.56 378 GLU A O 1
ATOM 3071 N N . ILE A 1 379 ? -4.975 17.701 -1.398 1.00 98.69 379 ILE A N 1
ATOM 3072 C CA . ILE A 1 379 ? -3.964 16.796 -0.832 1.00 98.69 379 ILE A CA 1
ATOM 3073 C C . ILE A 1 379 ? -3.521 15.753 -1.867 1.00 98.69 379 ILE A C 1
ATOM 3075 O O . ILE A 1 379 ? -2.322 15.555 -2.069 1.00 98.69 379 ILE A O 1
ATOM 3079 N N . ASN A 1 380 ? -4.472 15.106 -2.549 1.00 98.75 380 ASN A N 1
ATOM 3080 C CA . ASN A 1 380 ? -4.177 14.083 -3.556 1.00 98.75 380 ASN A CA 1
ATOM 3081 C C . ASN A 1 380 ? -3.381 14.646 -4.741 1.00 98.75 380 ASN A C 1
ATOM 3083 O O . ASN A 1 380 ? -2.405 14.031 -5.181 1.00 98.75 380 ASN A O 1
ATOM 3087 N N . GLU A 1 381 ? -3.772 15.814 -5.252 1.00 98.25 381 GLU A N 1
ATOM 3088 C CA . GLU A 1 381 ? -3.056 16.490 -6.335 1.00 98.25 381 GLU A CA 1
ATOM 3089 C C . GLU A 1 381 ? -1.653 16.920 -5.901 1.00 98.25 381 GLU A C 1
ATOM 3091 O O . GLU A 1 381 ? -0.688 16.737 -6.644 1.00 98.25 381 GLU A O 1
ATOM 3096 N N . GLU A 1 382 ? -1.503 17.438 -4.685 1.00 98.06 382 GLU A N 1
ATOM 3097 C CA . GLU A 1 382 ? -0.218 17.934 -4.203 1.00 98.06 382 GLU A CA 1
ATOM 3098 C C . GLU A 1 382 ? 0.803 16.819 -3.959 1.00 98.06 382 GLU A C 1
ATOM 3100 O O . GLU A 1 382 ? 1.976 16.930 -4.336 1.00 98.06 382 GLU A O 1
ATOM 3105 N N . ILE A 1 383 ? 0.342 15.691 -3.418 1.00 98.12 383 ILE A N 1
ATOM 3106 C CA . ILE A 1 383 ? 1.160 14.484 -3.298 1.00 98.12 383 ILE A CA 1
ATOM 3107 C C . ILE A 1 383 ? 1.527 13.942 -4.689 1.00 98.12 383 ILE A C 1
ATOM 3109 O O . ILE A 1 383 ? 2.686 13.608 -4.929 1.00 98.12 383 ILE A O 1
ATOM 3113 N N . SER A 1 384 ? 0.594 13.938 -5.648 1.00 96.69 384 SER A N 1
ATOM 3114 C CA . SER A 1 384 ? 0.858 13.462 -7.018 1.00 96.69 384 SER A CA 1
ATOM 3115 C C . SER A 1 384 ? 1.910 14.305 -7.752 1.00 96.69 384 SER A C 1
ATOM 3117 O O . SER A 1 384 ? 2.738 13.774 -8.503 1.00 96.69 384 SER A O 1
ATOM 3119 N N . LYS A 1 385 ? 1.926 15.623 -7.513 1.00 96.12 385 LYS A N 1
ATOM 3120 C CA . LYS A 1 385 ? 2.969 16.526 -8.030 1.00 96.12 385 LYS A CA 1
ATOM 3121 C C . LYS A 1 385 ? 4.337 16.257 -7.412 1.00 96.12 385 LYS A C 1
ATOM 3123 O O . LYS A 1 385 ? 5.336 16.492 -8.082 1.00 96.12 385 LYS A O 1
ATOM 3128 N N . SER A 1 386 ? 4.368 15.762 -6.178 1.00 96.44 386 SER A N 1
ATOM 3129 C CA . SER A 1 386 ? 5.593 15.473 -5.427 1.00 96.44 386 SER A CA 1
ATOM 3130 C C . SER A 1 386 ? 6.270 14.162 -5.833 1.00 96.44 386 SER A C 1
ATOM 3132 O O . SER A 1 386 ? 7.439 13.951 -5.515 1.00 96.44 386 SER A O 1
ATOM 3134 N N . LEU A 1 387 ? 5.559 13.283 -6.544 1.00 95.62 387 LEU A N 1
ATOM 3135 C CA . LEU A 1 387 ? 6.130 12.041 -7.061 1.00 95.62 387 LEU A CA 1
ATOM 3136 C C . LEU A 1 387 ? 7.305 12.331 -8.003 1.00 95.62 387 LEU A C 1
ATOM 3138 O O . LEU A 1 387 ? 7.246 13.262 -8.809 1.00 95.62 387 LEU A O 1
ATOM 3142 N N . TYR A 1 388 ? 8.329 11.477 -7.951 1.00 95.00 388 TYR A N 1
ATOM 3143 C CA . TYR A 1 388 ? 9.533 11.542 -8.793 1.00 95.00 388 TYR A CA 1
ATOM 3144 C C . TYR A 1 388 ? 10.462 12.743 -8.556 1.00 95.00 388 TYR A C 1
ATOM 3146 O O . TYR A 1 388 ? 11.392 12.943 -9.335 1.00 95.00 388 TYR A O 1
ATOM 3154 N N . ILE A 1 389 ? 10.252 13.521 -7.488 1.00 94.44 389 ILE A N 1
ATOM 3155 C CA . ILE A 1 389 ? 11.125 14.638 -7.098 1.00 94.44 389 ILE A CA 1
ATOM 3156 C C . ILE A 1 389 ? 11.881 14.247 -5.826 1.00 94.44 389 ILE A C 1
ATOM 3158 O O . ILE A 1 389 ? 11.271 13.805 -4.851 1.00 94.44 389 ILE A O 1
ATOM 3162 N N . ASP A 1 390 ? 13.206 14.421 -5.817 1.00 90.50 390 ASP A N 1
ATOM 3163 C CA . ASP A 1 390 ? 14.015 14.175 -4.620 1.00 90.50 390 ASP A CA 1
ATOM 3164 C C . ASP A 1 390 ? 13.538 15.045 -3.445 1.00 90.50 390 ASP A C 1
ATOM 3166 O O . ASP A 1 390 ? 13.172 16.208 -3.615 1.00 90.50 390 ASP A O 1
ATOM 3170 N N . LYS A 1 391 ? 13.585 14.515 -2.219 1.00 90.50 391 LYS A N 1
ATOM 3171 C CA . LYS A 1 391 ? 13.077 15.223 -1.033 1.00 90.50 391 LYS A CA 1
ATOM 3172 C C . LYS A 1 391 ? 13.763 16.566 -0.779 1.00 90.50 391 LYS A C 1
ATOM 3174 O O . LYS A 1 391 ? 13.107 17.488 -0.292 1.00 90.50 391 LYS A O 1
ATOM 3179 N N . SER A 1 392 ? 15.061 16.689 -1.061 1.00 91.06 392 SER A N 1
ATOM 3180 C CA . SER A 1 392 ? 15.791 17.944 -0.852 1.00 91.06 392 SER A CA 1
ATOM 3181 C C . SER A 1 392 ? 15.377 19.014 -1.861 1.00 91.06 392 SER A C 1
ATOM 3183 O O . SER A 1 392 ? 15.196 20.172 -1.484 1.00 91.06 392 SER A O 1
ATOM 3185 N N . GLU A 1 393 ? 15.140 18.611 -3.108 1.00 94.56 393 GLU A N 1
ATOM 3186 C CA . GLU A 1 393 ? 14.629 19.469 -4.174 1.00 94.56 393 GLU A CA 1
ATOM 3187 C C . GLU A 1 393 ? 13.167 19.857 -3.921 1.00 94.56 393 GLU A C 1
ATOM 3189 O O . GLU A 1 393 ? 12.818 21.042 -3.948 1.00 94.56 393 GLU A O 1
ATOM 3194 N N . LEU A 1 394 ? 12.331 18.878 -3.567 1.00 95.25 394 LEU A N 1
ATOM 3195 C CA . LEU A 1 394 ? 10.918 19.071 -3.263 1.00 95.25 394 LEU A CA 1
ATOM 3196 C C . LEU A 1 394 ? 10.722 20.070 -2.124 1.00 95.25 394 LEU A C 1
ATOM 3198 O O . LEU A 1 394 ? 9.868 20.944 -2.216 1.00 95.25 394 LEU A O 1
ATOM 3202 N N . LYS A 1 395 ? 11.553 20.005 -1.079 1.00 95.62 395 LYS A N 1
ATOM 3203 C CA . LYS A 1 395 ? 11.498 20.949 0.046 1.00 95.62 395 LYS A CA 1
ATOM 3204 C C . LYS A 1 395 ? 11.644 22.410 -0.390 1.00 95.62 395 LYS A C 1
ATOM 3206 O O . LYS A 1 395 ? 11.082 23.291 0.256 1.00 95.62 395 LYS A O 1
ATOM 3211 N N . VAL A 1 396 ? 12.406 22.669 -1.453 1.00 96.44 396 VAL A N 1
ATOM 3212 C CA . VAL A 1 396 ? 12.626 24.019 -1.991 1.00 96.44 396 VAL A CA 1
ATOM 3213 C C . VAL A 1 396 ? 11.511 24.412 -2.957 1.00 96.44 396 VAL A C 1
ATOM 3215 O O . VAL A 1 396 ? 10.994 25.523 -2.871 1.00 96.44 396 VAL A O 1
ATOM 3218 N N . GLN A 1 397 ? 11.144 23.518 -3.876 1.00 96.38 397 GLN A N 1
ATOM 3219 C CA . GLN A 1 397 ? 10.193 23.812 -4.954 1.00 96.38 397 GLN A CA 1
ATOM 3220 C C . GLN A 1 397 ? 8.736 23.794 -4.491 1.00 96.38 397 GLN A C 1
ATOM 3222 O O . GLN A 1 397 ? 7.906 24.536 -5.012 1.00 96.38 397 GLN A O 1
ATOM 3227 N N . ASN A 1 398 ? 8.431 22.933 -3.524 1.00 96.75 398 ASN A N 1
ATOM 3228 C CA . ASN A 1 398 ? 7.088 22.657 -3.053 1.00 96.75 398 ASN A CA 1
ATOM 3229 C C . ASN A 1 398 ? 7.082 22.280 -1.555 1.00 96.75 398 ASN A C 1
ATOM 3231 O O . ASN A 1 398 ? 6.982 21.101 -1.194 1.00 96.75 398 ASN A O 1
ATOM 3235 N N . PRO A 1 399 ? 7.165 23.277 -0.654 1.00 96.56 399 PRO A N 1
ATOM 3236 C CA . PRO A 1 399 ? 7.173 23.035 0.788 1.00 96.56 399 PRO A CA 1
ATOM 3237 C C . PRO A 1 399 ? 5.933 22.292 1.305 1.00 96.56 399 PRO A C 1
ATOM 3239 O O . PRO A 1 399 ? 6.052 21.507 2.245 1.00 96.56 399 PRO A O 1
ATOM 3242 N N . LEU A 1 400 ? 4.761 22.515 0.694 1.00 97.50 400 LEU A N 1
ATOM 3243 C CA . LEU A 1 400 ? 3.531 21.821 1.077 1.00 97.50 400 LEU A CA 1
ATOM 3244 C C . LEU A 1 400 ? 3.593 20.341 0.686 1.00 97.50 400 LEU A C 1
ATOM 3246 O O . LEU A 1 400 ? 3.369 19.480 1.532 1.00 97.50 400 LEU A O 1
ATOM 3250 N N . GLY A 1 401 ? 3.959 20.037 -0.560 1.00 97.31 401 GLY A N 1
ATOM 3251 C CA . GLY A 1 401 ? 4.177 18.664 -1.011 1.00 97.31 401 GLY A CA 1
ATOM 3252 C C . GLY A 1 401 ? 5.209 17.931 -0.153 1.00 97.31 401 GLY A C 1
ATOM 3253 O O . GLY A 1 401 ? 4.963 16.806 0.278 1.00 97.31 401 GLY A O 1
ATOM 3254 N N . TYR A 1 402 ? 6.315 18.599 0.197 1.00 97.44 402 TYR A N 1
ATOM 3255 C CA . TYR A 1 402 ? 7.304 18.063 1.135 1.00 97.44 402 TYR A CA 1
ATOM 3256 C C . TYR A 1 402 ? 6.697 17.738 2.506 1.00 97.44 402 TYR A C 1
ATOM 3258 O O . TYR A 1 402 ? 6.941 16.646 3.015 1.00 97.44 402 TYR A O 1
ATOM 3266 N N . TYR A 1 403 ? 5.908 18.647 3.094 1.00 97.50 403 TYR A N 1
ATOM 3267 C CA . TYR A 1 403 ? 5.230 18.407 4.373 1.00 97.50 403 TYR A CA 1
ATOM 3268 C C . TYR A 1 403 ? 4.318 17.175 4.302 1.00 97.50 403 TYR A C 1
ATOM 3270 O O . TYR A 1 403 ? 4.406 16.293 5.154 1.00 97.50 403 TYR A O 1
ATOM 3278 N N . LEU A 1 404 ? 3.511 17.060 3.241 1.00 97.81 404 LEU A N 1
ATOM 3279 C CA . LEU A 1 404 ? 2.564 15.955 3.067 1.00 97.81 404 LEU A CA 1
ATOM 3280 C C . LEU A 1 404 ? 3.242 14.575 2.922 1.00 97.81 404 LEU A C 1
ATOM 3282 O O . LEU A 1 404 ? 2.635 13.554 3.239 1.00 97.81 404 LEU A O 1
ATOM 3286 N N . ILE A 1 405 ? 4.501 14.514 2.478 1.00 96.19 405 ILE A N 1
ATOM 3287 C CA . ILE A 1 405 ? 5.257 13.250 2.357 1.00 96.19 405 ILE A CA 1
ATOM 3288 C C . ILE A 1 405 ? 6.336 13.065 3.445 1.00 96.19 405 ILE A C 1
ATOM 3290 O O . ILE A 1 405 ? 7.176 12.153 3.354 1.00 96.19 405 ILE A O 1
ATOM 3294 N N . ALA A 1 406 ? 6.356 13.950 4.444 1.00 91.88 406 ALA A N 1
ATOM 3295 C CA . ALA A 1 406 ? 7.249 13.918 5.601 1.00 91.88 406 ALA A CA 1
ATOM 3296 C C . ALA A 1 406 ? 6.548 13.338 6.843 1.00 91.88 406 ALA A C 1
ATOM 3298 O O . ALA A 1 406 ? 5.391 12.931 6.769 1.00 91.88 406 ALA A O 1
ATOM 3299 N N . SER A 1 407 ? 7.271 13.276 7.969 1.00 88.56 407 SER A N 1
ATOM 3300 C CA . SER A 1 407 ? 6.866 12.579 9.202 1.00 88.56 407 SER A CA 1
ATOM 3301 C C . SER A 1 407 ? 5.502 12.998 9.761 1.00 88.56 407 SER A C 1
ATOM 3303 O O . SER A 1 407 ? 4.761 12.139 10.227 1.00 88.56 407 SER A O 1
ATOM 3305 N N . ASP A 1 408 ? 5.161 14.284 9.669 1.00 87.44 408 ASP A N 1
ATOM 3306 C CA . ASP A 1 408 ? 3.908 14.842 10.212 1.00 87.44 408 ASP A CA 1
ATOM 3307 C C . ASP A 1 408 ? 2.757 14.818 9.195 1.00 87.44 408 ASP A C 1
ATOM 3309 O O . ASP A 1 408 ? 1.620 15.189 9.504 1.00 87.44 408 ASP A O 1
ATOM 3313 N N . GLY A 1 409 ? 3.068 14.399 7.966 1.00 96.25 409 GLY A N 1
ATOM 3314 C CA . GLY A 1 409 ? 2.134 14.278 6.863 1.00 96.25 409 GLY A CA 1
ATOM 3315 C C . GLY A 1 409 ? 1.327 12.974 6.895 1.00 96.25 409 GLY A C 1
ATOM 3316 O O . GLY A 1 409 ? 1.646 12.035 7.635 1.00 96.25 409 GLY A O 1
ATOM 3317 N N . PRO A 1 410 ? 0.304 12.873 6.026 1.00 98.31 410 PRO A N 1
ATOM 3318 C CA . PRO A 1 410 ? -0.693 11.805 6.047 1.00 98.31 410 PRO A CA 1
ATOM 3319 C C . PRO A 1 410 ? -0.137 10.390 5.835 1.00 98.31 410 PRO A C 1
ATOM 3321 O O . PRO A 1 410 ? -0.795 9.391 6.135 1.00 98.31 410 PRO A O 1
ATOM 3324 N N . LEU A 1 411 ? 1.073 10.299 5.284 1.00 98.25 411 LEU A N 1
ATOM 3325 C CA . LEU A 1 411 ? 1.727 9.047 4.913 1.00 98.25 411 LEU A CA 1
ATOM 3326 C C . LEU A 1 411 ? 2.704 8.535 5.974 1.00 98.25 411 LEU A C 1
ATOM 3328 O O . LEU A 1 411 ? 3.221 7.438 5.825 1.00 98.25 411 LEU A O 1
ATOM 3332 N N . TRP A 1 412 ? 2.975 9.302 7.029 1.00 97.88 412 TRP A N 1
ATOM 3333 C CA . TRP A 1 412 ? 3.926 8.898 8.072 1.00 97.88 412 TRP A CA 1
ATOM 3334 C C . TRP A 1 412 ? 3.416 9.091 9.493 1.00 97.88 412 TRP A C 1
ATOM 3336 O O . TRP A 1 412 ? 3.922 8.425 10.394 1.00 97.88 412 TRP A O 1
ATOM 3346 N N . TYR A 1 413 ? 2.447 9.980 9.713 1.00 98.06 413 TYR A N 1
ATOM 3347 C CA . TYR A 1 413 ? 2.038 10.361 11.057 1.00 98.06 413 TYR A CA 1
ATOM 3348 C C . TYR A 1 413 ? 1.446 9.185 11.848 1.00 98.06 413 TYR A C 1
ATOM 3350 O O . TYR A 1 413 ? 0.453 8.583 11.445 1.00 98.06 413 TYR A O 1
ATOM 3358 N N . ARG A 1 414 ? 2.052 8.869 13.003 1.00 97.81 414 ARG A N 1
ATOM 3359 C CA . ARG A 1 414 ? 1.672 7.730 13.866 1.00 97.81 414 ARG A CA 1
ATOM 3360 C C . ARG A 1 414 ? 0.939 8.131 15.143 1.00 97.81 414 ARG A C 1
ATOM 3362 O O . ARG A 1 414 ? 0.456 7.247 15.848 1.00 97.81 414 ARG A O 1
ATOM 3369 N N . GLY A 1 415 ? 0.817 9.423 15.439 1.00 97.06 415 GLY A N 1
ATOM 3370 C CA . GLY A 1 415 ? 0.231 9.895 16.695 1.00 97.06 415 GLY A CA 1
ATOM 3371 C C . GLY A 1 415 ? -1.261 9.589 16.865 1.00 97.06 415 GLY A C 1
ATOM 3372 O O . GLY A 1 415 ? -1.766 9.690 17.974 1.00 97.06 415 GLY A O 1
ATOM 3373 N N . MET A 1 416 ? -1.971 9.151 15.813 1.00 97.31 416 MET A N 1
ATOM 3374 C CA . MET A 1 416 ? -3.344 8.624 15.938 1.00 97.31 416 MET A CA 1
ATOM 3375 C C . MET A 1 416 ? -3.418 7.193 16.489 1.00 97.31 416 MET A C 1
ATOM 3377 O O . MET A 1 416 ? -4.508 6.719 16.804 1.00 97.31 416 MET A O 1
ATOM 3381 N N . VAL A 1 417 ? -2.300 6.462 16.513 1.00 97.50 417 VAL A N 1
ATOM 3382 C CA . VAL A 1 417 ? -2.289 5.035 16.877 1.00 97.50 417 VAL A CA 1
ATOM 3383 C C . VAL A 1 417 ? -1.229 4.659 17.907 1.00 97.50 417 VAL A C 1
ATOM 3385 O O . VAL A 1 417 ? -1.308 3.580 18.495 1.00 97.50 417 VAL A O 1
ATOM 3388 N N . LEU A 1 418 ? -0.255 5.537 18.143 1.00 94.25 418 LEU A N 1
ATOM 3389 C CA . LEU A 1 418 ? 0.803 5.396 19.137 1.00 94.25 418 LEU A CA 1
ATOM 3390 C C . LEU A 1 418 ? 0.683 6.497 20.193 1.00 94.25 418 LEU A C 1
ATOM 3392 O O . LEU A 1 418 ? 0.295 7.617 19.880 1.00 94.25 418 LEU A O 1
ATOM 3396 N N . ASN A 1 419 ? 1.030 6.164 21.438 1.00 91.44 419 ASN A N 1
ATOM 3397 C CA . ASN A 1 419 ? 0.880 7.044 22.606 1.00 91.44 419 ASN A CA 1
ATOM 3398 C C . ASN A 1 419 ? 2.227 7.507 23.182 1.00 91.44 419 ASN A C 1
ATOM 3400 O O . ASN A 1 419 ? 2.258 8.220 24.186 1.00 91.44 419 ASN A O 1
ATOM 3404 N N . GLU A 1 420 ? 3.350 7.062 22.615 1.00 89.44 420 GLU A N 1
ATOM 3405 C CA . GLU A 1 420 ? 4.672 7.508 23.035 1.00 89.44 420 GLU A CA 1
ATOM 3406 C C . GLU A 1 420 ? 4.948 8.942 22.558 1.00 89.44 420 GLU A C 1
ATOM 3408 O O . GLU A 1 420 ? 4.628 9.297 21.428 1.00 89.44 420 GLU A O 1
ATOM 3413 N N . GLU A 1 421 ? 5.583 9.747 23.417 1.00 82.19 421 GLU A N 1
ATOM 3414 C CA . GLU A 1 421 ? 5.857 11.178 23.190 1.00 82.19 421 GLU A CA 1
ATOM 3415 C C . GLU A 1 421 ? 6.595 11.446 21.867 1.00 82.19 421 GLU A C 1
ATOM 3417 O O . GLU A 1 421 ? 6.274 12.405 21.180 1.00 82.19 421 GLU A O 1
ATOM 3422 N N . ASP A 1 422 ? 7.501 10.549 21.459 1.00 86.06 422 ASP A N 1
ATOM 3423 C CA . ASP A 1 422 ? 8.267 10.651 20.206 1.00 86.06 422 ASP A CA 1
ATOM 3424 C C . ASP A 1 422 ? 7.403 10.575 18.922 1.00 86.06 422 ASP A C 1
ATOM 3426 O O . ASP A 1 422 ? 7.928 10.789 17.829 1.00 86.06 422 ASP A O 1
ATOM 3430 N N . TYR A 1 423 ? 6.114 10.221 19.025 1.00 88.56 423 TYR A N 1
ATOM 3431 C CA . TYR A 1 423 ? 5.181 10.128 17.893 1.00 88.56 423 TYR A CA 1
ATOM 3432 C C . TYR A 1 423 ? 4.104 11.221 17.886 1.00 88.56 423 TYR A C 1
ATOM 3434 O O . TYR A 1 423 ? 3.163 11.113 17.097 1.00 88.56 423 TYR A O 1
ATOM 3442 N N . ASP A 1 424 ? 4.222 12.232 18.754 1.00 90.94 424 ASP A N 1
ATOM 3443 C CA . ASP A 1 424 ? 3.285 13.356 18.866 1.00 90.94 424 ASP A CA 1
ATOM 3444 C C . ASP A 1 424 ? 1.814 12.893 18.947 1.00 90.94 424 ASP A C 1
ATOM 3446 O O . ASP A 1 424 ? 1.018 13.138 18.029 1.00 90.94 424 ASP A O 1
ATOM 3450 N N . PRO A 1 425 ? 1.442 12.162 20.019 1.00 96.00 425 PRO A N 1
ATOM 3451 C CA . PRO A 1 425 ? 0.138 11.521 20.135 1.00 96.00 425 PRO A CA 1
ATOM 3452 C C . PRO A 1 425 ? -1.009 12.532 20.116 1.00 96.00 425 PRO A C 1
ATOM 3454 O O . PRO A 1 425 ? -0.974 13.561 20.794 1.00 96.00 425 PRO A O 1
ATOM 3457 N N . ILE A 1 426 ? -2.054 12.215 19.355 1.00 96.81 426 ILE A N 1
ATOM 3458 C CA . ILE A 1 426 ? -3.227 13.074 19.199 1.00 96.81 426 ILE A CA 1
ATOM 3459 C C . ILE A 1 426 ? -4.183 12.929 20.393 1.00 96.81 426 ILE A C 1
ATOM 3461 O O . ILE A 1 426 ? -4.374 11.845 20.948 1.00 96.81 426 ILE A O 1
ATOM 3465 N N . SER A 1 427 ? -4.834 14.027 20.778 1.00 97.19 427 SER A N 1
ATOM 3466 C CA . SER A 1 427 ? -5.899 14.025 21.788 1.00 97.19 427 SER A CA 1
ATOM 3467 C C . SER A 1 427 ? -7.240 13.541 21.214 1.00 97.19 427 SER A C 1
ATOM 3469 O O . SER A 1 427 ? -7.454 13.529 20.001 1.00 97.19 427 SER A O 1
ATOM 3471 N N . GLU A 1 428 ? -8.198 13.189 22.080 1.00 97.44 428 GLU A N 1
ATOM 3472 C CA . GLU A 1 428 ? -9.564 12.845 21.647 1.00 97.44 428 GLU A CA 1
ATOM 3473 C C . GLU A 1 428 ? -10.276 14.032 20.972 1.00 97.44 428 GLU A C 1
ATOM 3475 O O . GLU A 1 428 ? -11.066 13.837 20.038 1.00 97.44 428 GLU A O 1
ATOM 3480 N N . GLU A 1 429 ? -9.998 15.262 21.417 1.00 98.00 429 GLU A N 1
ATOM 3481 C CA . GLU A 1 429 ? -10.453 16.490 20.764 1.00 98.00 429 GLU A CA 1
ATOM 3482 C C . GLU A 1 429 ? -9.804 16.663 19.386 1.00 98.00 429 GLU A C 1
ATOM 3484 O O . GLU A 1 429 ? -10.502 17.006 18.432 1.00 98.00 429 GLU A O 1
ATOM 3489 N N . GLY A 1 430 ? -8.509 16.360 19.256 1.00 98.12 430 GLY A N 1
ATOM 3490 C CA . GLY A 1 430 ? -7.785 16.393 17.985 1.00 98.12 430 GLY A CA 1
ATOM 3491 C C . GLY A 1 430 ? -8.349 15.393 16.974 1.00 98.12 430 GLY A C 1
ATOM 3492 O O . GLY A 1 430 ? -8.623 15.764 15.833 1.00 98.12 430 GLY A O 1
ATOM 3493 N N . VAL A 1 431 ? -8.641 14.154 17.394 1.00 98.56 431 VAL A N 1
ATOM 3494 C CA . VAL A 1 431 ? -9.334 13.161 16.544 1.00 98.56 431 VAL A CA 1
ATOM 3495 C C . VAL A 1 431 ? -10.693 13.686 16.089 1.00 98.56 431 VAL A C 1
ATOM 3497 O O . VAL A 1 431 ? -11.050 13.550 14.921 1.00 98.56 431 VAL A O 1
ATOM 3500 N N . THR A 1 432 ? -11.450 14.307 16.996 1.00 98.56 432 THR A N 1
ATOM 3501 C CA . THR A 1 432 ? -12.754 14.901 16.667 1.00 98.56 432 THR A CA 1
ATOM 3502 C C . THR A 1 432 ? -12.597 16.006 15.624 1.00 98.56 432 THR A C 1
ATOM 3504 O O . THR A 1 432 ? -13.285 15.987 14.609 1.00 98.56 432 THR A O 1
ATOM 3507 N N . TYR A 1 433 ? -11.626 16.901 15.813 1.00 98.56 433 TYR A N 1
ATOM 3508 C CA . TYR A 1 433 ? -11.331 17.981 14.877 1.00 98.56 433 TYR A CA 1
ATOM 3509 C C . TYR A 1 433 ? -10.955 17.466 13.480 1.00 98.56 433 TYR A C 1
ATOM 3511 O O . TYR A 1 433 ? -11.459 17.975 12.477 1.00 98.56 433 TYR A O 1
ATOM 3519 N N . VAL A 1 434 ? -10.109 16.434 13.399 1.00 98.62 434 VAL A N 1
ATOM 3520 C CA . VAL A 1 434 ? -9.734 15.785 12.132 1.00 98.62 434 VAL A CA 1
ATOM 3521 C C . VAL A 1 434 ? -10.968 15.214 11.430 1.00 98.62 434 VAL A C 1
ATOM 3523 O O . VAL A 1 434 ? -11.193 15.490 10.252 1.00 98.62 434 VAL A O 1
ATOM 3526 N N . LEU A 1 435 ? -11.785 14.431 12.139 1.00 98.75 435 LEU A N 1
ATOM 3527 C CA . LEU A 1 435 ? -12.963 13.789 11.555 1.00 98.75 435 LEU A CA 1
ATOM 3528 C C . LEU A 1 435 ? -14.008 14.815 11.099 1.00 98.75 435 LEU A C 1
ATOM 3530 O O . LEU A 1 435 ? -14.544 14.672 10.001 1.00 98.75 435 LEU A O 1
ATOM 3534 N N . ASP A 1 436 ? -14.232 15.876 11.874 1.00 98.50 436 ASP A N 1
ATOM 3535 C CA . ASP A 1 436 ? -15.136 16.969 11.506 1.00 98.50 436 ASP A CA 1
ATOM 3536 C C . ASP A 1 436 ? -14.634 17.726 10.267 1.00 98.50 436 ASP A C 1
ATOM 3538 O O . ASP A 1 436 ? -15.419 18.009 9.360 1.00 98.50 436 ASP A O 1
ATOM 3542 N N . THR A 1 437 ? -13.323 17.985 10.180 1.00 98.62 437 THR A N 1
ATOM 3543 C CA . THR A 1 437 ? -12.690 18.661 9.030 1.00 98.62 437 THR A CA 1
ATOM 3544 C C . THR A 1 437 ? -12.972 17.929 7.716 1.00 98.62 437 THR A C 1
ATOM 3546 O O . THR A 1 437 ? -13.226 18.563 6.692 1.00 98.62 437 THR A O 1
ATOM 3549 N N . TYR A 1 438 ? -12.985 16.593 7.746 1.00 98.44 438 TYR A N 1
ATOM 3550 C CA . TYR A 1 438 ? -13.212 15.750 6.568 1.00 98.44 438 TYR A CA 1
ATOM 3551 C C . TYR A 1 438 ? -14.613 15.123 6.507 1.00 98.44 438 TYR A C 1
ATOM 3553 O O . TYR A 1 438 ? -14.853 14.241 5.680 1.00 98.44 438 TYR A O 1
ATOM 3561 N N . ASN A 1 439 ? -15.550 15.582 7.348 1.00 97.88 439 ASN A N 1
ATOM 3562 C CA . ASN A 1 439 ? -16.928 15.083 7.436 1.00 97.88 439 ASN A CA 1
ATOM 3563 C C . ASN A 1 439 ? -17.027 13.544 7.586 1.00 97.88 439 ASN A C 1
ATOM 3565 O O . ASN A 1 439 ? -17.890 12.875 7.006 1.00 97.88 439 ASN A O 1
ATOM 3569 N N . ALA A 1 440 ? -16.130 12.964 8.377 1.00 98.31 440 ALA A N 1
ATOM 3570 C CA . ALA A 1 440 ? -16.038 11.533 8.637 1.00 98.31 440 ALA A CA 1
ATOM 3571 C C . ALA A 1 440 ? -16.563 11.185 10.040 1.00 98.31 440 ALA A C 1
ATOM 3573 O O . ALA A 1 440 ? -16.662 12.039 10.912 1.00 98.31 440 ALA A O 1
ATOM 3574 N N . ASP A 1 441 ? -16.947 9.928 10.248 1.00 97.94 441 ASP A N 1
ATOM 3575 C CA . ASP A 1 441 ? -17.251 9.347 11.565 1.00 97.94 441 ASP A CA 1
ATOM 3576 C C . ASP A 1 441 ? -16.079 8.504 12.080 1.00 97.94 441 ASP A C 1
ATOM 3578 O O . ASP A 1 441 ? -15.927 8.295 13.284 1.00 97.94 441 ASP A O 1
ATOM 3582 N N . ARG A 1 442 ? -15.276 7.967 11.155 1.00 97.56 442 ARG A N 1
ATOM 3583 C CA . ARG A 1 442 ? -14.117 7.128 11.451 1.00 97.56 442 ARG A CA 1
ATOM 3584 C C . ARG A 1 442 ? -13.064 7.209 10.353 1.00 97.56 442 ARG A C 1
ATOM 3586 O O . ARG A 1 442 ? -13.393 7.497 9.200 1.00 97.56 442 ARG A O 1
ATOM 3593 N N . ILE A 1 443 ? -11.828 6.893 10.714 1.00 98.81 443 ILE A N 1
ATOM 3594 C CA . ILE A 1 443 ? -10.666 6.838 9.830 1.00 98.81 443 ILE A CA 1
ATOM 3595 C C . ILE A 1 443 ? -10.016 5.451 9.878 1.00 98.81 443 ILE A C 1
ATOM 3597 O O . ILE A 1 443 ? -9.887 4.852 10.946 1.00 98.81 443 ILE A O 1
ATOM 3601 N N . PHE A 1 444 ? -9.616 4.943 8.716 1.00 98.88 444 PHE A N 1
ATOM 3602 C CA . PHE A 1 444 ? -8.864 3.704 8.548 1.00 98.88 444 PHE A CA 1
ATOM 3603 C C . PHE A 1 444 ? -7.428 4.031 8.151 1.00 98.88 444 PHE A C 1
ATOM 3605 O O . PHE A 1 444 ? -7.219 4.821 7.226 1.00 98.88 444 PHE A O 1
ATOM 3612 N N . VAL A 1 445 ? -6.471 3.413 8.844 1.00 98.88 445 VAL A N 1
ATOM 3613 C CA . VAL A 1 445 ? -5.033 3.659 8.675 1.00 98.88 445 VAL A CA 1
ATOM 3614 C C . VAL A 1 445 ? -4.234 2.359 8.603 1.00 98.88 445 VAL A C 1
ATOM 3616 O O . VAL A 1 445 ? -4.584 1.373 9.247 1.00 98.88 445 VAL A O 1
ATOM 3619 N N . GLY A 1 446 ? -3.170 2.357 7.809 1.00 98.50 446 GLY A N 1
ATOM 3620 C CA . GLY A 1 446 ? -2.158 1.304 7.718 1.00 98.50 446 GLY A CA 1
ATOM 3621 C C . GLY A 1 446 ? -0.884 1.664 8.498 1.00 98.50 446 GLY A C 1
ATOM 3622 O O . GLY A 1 446 ? -0.970 2.095 9.650 1.00 98.50 446 GLY A O 1
ATOM 3623 N N . HIS A 1 447 ? 0.292 1.495 7.873 1.00 98.25 447 HIS A N 1
ATOM 3624 C CA . HIS A 1 447 ? 1.630 2.002 8.261 1.00 98.25 447 HIS A CA 1
ATOM 3625 C C . HIS A 1 447 ? 2.268 1.461 9.559 1.00 98.25 447 HIS A C 1
ATOM 3627 O O . HIS A 1 447 ? 3.482 1.211 9.650 1.00 98.25 447 HIS A O 1
ATOM 3633 N N . THR A 1 448 ? 1.475 1.317 10.618 1.00 96.94 448 THR A N 1
ATOM 3634 C CA . THR A 1 448 ? 1.903 0.818 11.924 1.00 96.94 448 THR A CA 1
ATOM 3635 C C . THR A 1 448 ? 1.375 -0.591 12.123 1.00 96.94 448 THR A C 1
ATOM 3637 O O . THR A 1 448 ? 0.171 -0.798 12.182 1.00 96.94 448 THR A O 1
ATOM 3640 N N . ILE A 1 449 ? 2.294 -1.549 12.244 1.00 94.81 449 ILE A N 1
ATOM 3641 C CA . ILE A 1 449 ? 1.977 -2.968 12.409 1.00 94.81 449 ILE A CA 1
ATOM 3642 C C . ILE A 1 449 ? 1.431 -3.225 13.817 1.00 94.81 449 ILE A C 1
ATOM 3644 O O . ILE A 1 449 ? 2.125 -2.970 14.806 1.00 94.81 449 ILE A O 1
ATOM 3648 N N . PHE A 1 450 ? 0.235 -3.805 13.891 1.00 94.31 450 PHE A N 1
ATOM 3649 C CA . PHE A 1 450 ? -0.362 -4.352 15.109 1.00 94.31 450 PHE A CA 1
ATOM 3650 C C . PHE A 1 450 ? -0.440 -5.886 15.053 1.00 94.31 450 PHE A C 1
ATOM 3652 O O . PHE A 1 450 ? -0.329 -6.501 13.993 1.00 94.31 450 PHE A O 1
ATOM 3659 N N . ASP A 1 451 ? -0.630 -6.526 16.212 1.00 92.88 451 ASP A N 1
ATOM 3660 C CA . ASP A 1 451 ? -0.808 -7.985 16.284 1.00 92.88 451 ASP A CA 1
ATOM 3661 C C . ASP A 1 451 ? -2.168 -8.435 15.687 1.00 92.88 451 ASP A C 1
ATOM 3663 O O . ASP A 1 451 ? -2.316 -9.605 15.321 1.00 92.88 451 ASP A O 1
ATOM 3667 N N . ASP A 1 452 ? -3.150 -7.527 15.606 1.00 95.00 452 ASP A N 1
ATOM 3668 C CA . ASP A 1 452 ? -4.470 -7.706 14.981 1.00 95.00 452 ASP A CA 1
ATOM 3669 C C . ASP A 1 452 ? -5.061 -6.344 14.550 1.00 95.00 452 ASP A C 1
ATOM 3671 O O . ASP A 1 452 ? -4.533 -5.289 14.917 1.00 95.00 452 ASP A O 1
ATOM 3675 N N . ILE A 1 453 ? -6.173 -6.352 13.808 1.00 97.00 453 ILE A N 1
ATOM 3676 C CA . ILE A 1 453 ? -6.933 -5.145 13.459 1.00 97.00 453 ILE A CA 1
ATOM 3677 C C . ILE A 1 453 ? -7.357 -4.445 14.750 1.00 97.00 453 ILE A C 1
ATOM 3679 O O . ILE A 1 453 ? -8.047 -5.020 15.595 1.00 97.00 453 ILE A O 1
ATOM 3683 N N . THR A 1 454 ? -6.928 -3.197 14.912 1.00 97.44 454 THR A N 1
ATOM 3684 C CA . THR A 1 454 ? -6.983 -2.507 16.203 1.00 97.44 454 THR A CA 1
ATOM 3685 C C . THR A 1 454 ? -7.927 -1.309 16.145 1.00 97.44 454 THR A C 1
ATOM 3687 O O . THR A 1 454 ? -7.816 -0.448 15.273 1.00 97.44 454 THR A O 1
ATOM 3690 N N . PHE A 1 455 ? -8.858 -1.250 17.100 1.00 97.88 455 PHE A N 1
ATOM 3691 C CA . PHE A 1 455 ? -9.847 -0.182 17.242 1.00 97.88 455 PHE A CA 1
ATOM 3692 C C . PHE A 1 455 ? -9.424 0.779 18.354 1.00 97.88 455 PHE A C 1
ATOM 3694 O O . PHE A 1 455 ? -9.282 0.385 19.510 1.00 97.88 455 PHE A O 1
ATOM 3701 N N . LEU A 1 456 ? -9.247 2.048 18.005 1.00 98.06 456 LEU A N 1
ATOM 3702 C CA . LEU A 1 456 ? -8.715 3.102 18.869 1.00 98.06 456 LEU A CA 1
ATOM 3703 C C . LEU A 1 456 ? -9.703 4.270 18.938 1.00 98.06 456 LEU A C 1
ATOM 3705 O O . LEU A 1 456 ? -10.617 4.379 18.113 1.00 98.06 456 LEU A O 1
ATOM 3709 N N . HIS A 1 457 ? -9.539 5.138 19.940 1.00 97.38 457 HIS A N 1
ATOM 3710 C CA . HIS A 1 457 ? -10.333 6.366 20.097 1.00 97.38 457 HIS A CA 1
ATOM 3711 C C . HIS A 1 457 ? -11.850 6.121 20.022 1.00 97.38 457 HIS A C 1
ATOM 3713 O O . HIS A 1 457 ? -12.569 6.760 19.251 1.00 97.38 457 HIS A O 1
ATOM 3719 N N . ASN A 1 458 ? -12.339 5.138 20.789 1.00 95.06 458 ASN A N 1
ATOM 3720 C CA . ASN A 1 458 ? -13.730 4.666 20.762 1.00 95.06 458 ASN A CA 1
ATOM 3721 C C . ASN A 1 458 ? -14.178 4.147 19.379 1.00 95.06 458 ASN A C 1
ATOM 3723 O O . ASN A 1 458 ? -15.281 4.437 18.923 1.00 95.06 458 ASN A O 1
ATOM 3727 N N . SER A 1 459 ? -13.322 3.357 18.718 1.00 95.94 459 SER A N 1
ATOM 3728 C CA . SER A 1 459 ? -13.538 2.796 17.367 1.00 95.94 459 SER A CA 1
ATOM 3729 C C . SER A 1 459 ? -13.654 3.838 16.248 1.00 95.94 459 SER A C 1
ATOM 3731 O O . SER A 1 459 ? -14.190 3.544 15.177 1.00 95.94 459 SER A O 1
ATOM 3733 N N . ARG A 1 460 ? -13.147 5.054 16.481 1.00 97.94 460 ARG A N 1
ATOM 3734 C CA . ARG A 1 460 ? -13.086 6.119 15.473 1.00 97.94 460 ARG A CA 1
ATOM 3735 C C . ARG A 1 460 ? -11.809 6.065 14.639 1.00 97.94 460 ARG A C 1
ATOM 3737 O O . ARG A 1 460 ? -11.815 6.554 13.517 1.00 97.94 460 ARG A O 1
ATOM 3744 N N . VAL A 1 461 ? -10.744 5.451 15.150 1.00 98.69 461 VAL A N 1
ATOM 3745 C CA . VAL A 1 461 ? -9.508 5.177 14.403 1.00 98.69 461 VAL A CA 1
ATOM 3746 C C . VAL A 1 461 ? -9.332 3.666 14.322 1.00 98.69 461 VAL A C 1
ATOM 3748 O O . VAL A 1 461 ? -9.371 2.983 15.345 1.00 98.69 461 VAL A O 1
ATOM 3751 N N . ILE A 1 462 ? -9.186 3.133 13.112 1.00 98.75 462 ILE A N 1
ATOM 3752 C CA . ILE A 1 462 ? -9.102 1.693 12.861 1.00 98.75 462 ILE A CA 1
ATOM 3753 C C . ILE A 1 462 ? -7.789 1.414 12.139 1.00 98.75 462 ILE A C 1
ATOM 3755 O O . ILE A 1 462 ? -7.642 1.729 10.958 1.00 98.75 462 ILE A O 1
ATOM 3759 N N . ALA A 1 463 ? -6.836 0.827 12.859 1.00 98.56 463 ALA A N 1
ATOM 3760 C CA . ALA A 1 463 ? -5.565 0.406 12.293 1.00 98.56 463 ALA A CA 1
ATOM 3761 C C . ALA A 1 463 ? -5.725 -0.974 11.642 1.00 98.56 463 ALA A C 1
ATOM 3763 O O . ALA A 1 463 ? -6.107 -1.939 12.310 1.00 98.56 463 ALA A O 1
ATOM 3764 N N . VAL A 1 464 ? -5.456 -1.055 10.337 1.00 98.25 464 VAL A N 1
ATOM 3765 C CA . VAL A 1 464 ? -5.635 -2.267 9.522 1.00 98.25 464 VAL A CA 1
ATOM 3766 C C . VAL A 1 464 ? -4.325 -2.945 9.112 1.00 98.25 464 VAL A C 1
ATOM 3768 O O . VAL A 1 464 ? -4.375 -4.027 8.532 1.00 98.25 464 VAL A O 1
ATOM 3771 N N . ASN A 1 465 ? -3.170 -2.355 9.441 1.00 98.31 465 ASN A N 1
ATOM 3772 C CA . ASN A 1 465 ? -1.868 -2.960 9.170 1.00 98.31 465 ASN A CA 1
ATOM 3773 C C . ASN A 1 465 ? -1.500 -3.994 10.247 1.00 98.31 465 ASN A C 1
ATOM 3775 O O . ASN A 1 465 ? -1.458 -3.696 11.445 1.00 98.31 465 ASN A O 1
ATOM 3779 N N . VAL A 1 466 ? -1.186 -5.206 9.799 1.00 95.88 466 VAL A N 1
ATOM 3780 C CA . VAL A 1 466 ? -0.750 -6.332 10.626 1.00 95.88 466 VAL A CA 1
ATOM 3781 C C . VAL A 1 466 ? 0.470 -7.012 10.010 1.00 95.88 466 VAL A C 1
ATOM 3783 O O . VAL A 1 466 ? 0.808 -6.796 8.850 1.00 95.88 466 VAL A O 1
ATOM 3786 N N . GLU A 1 467 ? 1.113 -7.906 10.760 1.00 93.75 467 GLU A N 1
ATOM 3787 C CA . GLU A 1 467 ? 2.185 -8.740 10.214 1.00 93.75 467 GLU A CA 1
ATOM 3788 C C . GLU A 1 467 ? 1.594 -9.804 9.267 1.00 93.75 467 GLU A C 1
ATOM 3790 O O . GLU A 1 467 ? 1.167 -10.876 9.696 1.00 93.75 467 GLU A O 1
ATOM 3795 N N . ASN A 1 468 ? 1.527 -9.488 7.969 1.00 90.81 468 ASN A N 1
ATOM 3796 C CA . ASN A 1 468 ? 0.761 -10.226 6.958 1.00 90.81 468 ASN A CA 1
ATOM 3797 C C . ASN A 1 468 ? 1.015 -11.742 6.955 1.00 90.81 468 ASN A C 1
ATOM 3799 O O . ASN A 1 468 ? 0.068 -12.530 7.081 1.00 90.81 468 ASN A O 1
ATOM 3803 N N . LEU A 1 469 ? 2.282 -12.155 6.856 1.00 89.69 469 LEU A N 1
ATOM 3804 C CA . LEU A 1 469 ? 2.661 -13.568 6.837 1.00 89.69 469 LEU A CA 1
ATOM 3805 C C . LEU A 1 469 ? 2.365 -14.250 8.178 1.00 89.69 469 LEU A C 1
ATOM 3807 O O . LEU A 1 469 ? 1.831 -15.361 8.208 1.00 89.69 469 LEU A O 1
ATOM 3811 N N . GLU A 1 470 ? 2.698 -13.598 9.293 1.00 91.38 470 GLU A N 1
ATOM 3812 C CA . GLU A 1 470 ? 2.471 -14.151 10.628 1.00 91.38 470 GLU A CA 1
ATOM 3813 C C . GLU A 1 470 ? 0.974 -14.358 10.882 1.00 91.38 470 GLU A C 1
ATOM 3815 O O . GLU A 1 470 ? 0.561 -15.448 11.290 1.00 91.38 470 GLU A O 1
ATOM 3820 N N . ASN A 1 471 ? 0.149 -13.358 10.572 1.00 93.69 471 ASN A N 1
ATOM 3821 C CA . ASN A 1 471 ? -1.294 -13.414 10.774 1.00 93.69 471 ASN A CA 1
ATOM 3822 C C . ASN A 1 471 ? -1.959 -14.414 9.830 1.00 93.69 471 ASN A C 1
ATOM 3824 O O . ASN A 1 471 ? -2.870 -15.130 10.255 1.00 93.69 471 ASN A O 1
ATOM 3828 N N . ARG A 1 472 ? -1.461 -14.565 8.595 1.00 93.31 472 ARG A N 1
ATOM 3829 C CA . ARG A 1 472 ? -1.890 -15.642 7.693 1.00 93.31 472 ARG A CA 1
ATOM 3830 C C . ARG A 1 472 ? -1.643 -17.018 8.298 1.00 93.31 472 ARG A C 1
ATOM 3832 O O . ARG A 1 472 ? -2.561 -17.837 8.329 1.00 93.31 472 ARG A O 1
ATOM 3839 N N . LEU A 1 473 ? -0.424 -17.272 8.778 1.00 91.69 473 LEU A N 1
ATOM 3840 C CA . LEU A 1 473 ? -0.035 -18.567 9.344 1.00 91.69 473 LEU A CA 1
ATOM 3841 C C . LEU A 1 473 ? -0.764 -18.866 10.661 1.00 91.69 473 LEU A C 1
ATOM 3843 O O . LEU A 1 473 ? -1.107 -20.018 10.922 1.00 91.69 473 LEU A O 1
ATOM 3847 N N . LYS A 1 474 ? -1.031 -17.836 11.471 1.00 92.38 474 LYS A N 1
ATOM 3848 C CA . LYS A 1 474 ? -1.725 -17.946 12.764 1.00 92.38 474 LYS A CA 1
ATOM 3849 C C . LYS A 1 474 ? -3.251 -17.823 12.675 1.00 92.38 474 LYS A C 1
ATOM 3851 O O . LYS A 1 474 ? -3.900 -17.890 13.712 1.00 92.38 474 LYS A O 1
ATOM 3856 N N . GLN A 1 475 ? -3.813 -17.656 11.475 1.00 92.00 475 GLN A N 1
ATOM 3857 C CA . GLN A 1 475 ? -5.251 -17.454 11.240 1.00 92.00 475 GLN A CA 1
ATOM 3858 C C . GLN A 1 475 ? -5.857 -16.290 12.052 1.00 92.00 475 GLN A C 1
ATOM 3860 O O . GLN A 1 475 ? -6.970 -16.391 12.562 1.00 92.00 475 GLN A O 1
ATOM 3865 N N . LYS A 1 476 ? -5.115 -15.186 12.176 1.00 94.19 476 LYS A N 1
ATOM 3866 C CA . LYS A 1 476 ? -5.558 -13.949 12.842 1.00 94.19 476 LYS A CA 1
ATOM 3867 C C . LYS A 1 476 ? -6.217 -12.975 11.863 1.00 94.19 476 LYS A C 1
ATOM 3869 O O . LYS A 1 476 ? -6.307 -13.276 10.670 1.00 94.19 476 LYS A O 1
ATOM 3874 N N . GLY A 1 477 ? -6.663 -11.814 12.352 1.00 95.25 477 GLY A N 1
ATOM 3875 C CA . GLY A 1 477 ? -7.188 -10.748 11.504 1.00 95.25 477 GLY A CA 1
ATOM 3876 C C . GLY A 1 477 ? -6.128 -10.180 10.566 1.00 95.25 477 GLY A C 1
ATOM 3877 O O . GLY A 1 477 ? -4.948 -10.083 10.908 1.00 95.25 477 GLY A O 1
ATOM 3878 N N . ARG A 1 478 ? -6.550 -9.878 9.337 1.00 96.38 478 ARG A N 1
ATOM 3879 C CA . ARG A 1 478 ? -5.693 -9.442 8.217 1.00 96.38 478 ARG A CA 1
ATOM 3880 C C . ARG A 1 478 ? -6.280 -8.280 7.423 1.00 96.38 478 ARG A C 1
ATOM 3882 O O . ARG A 1 478 ? -5.578 -7.630 6.659 1.00 96.38 478 ARG A O 1
ATOM 3889 N N . ALA A 1 479 ? -7.574 -8.042 7.588 1.00 97.88 479 ALA A N 1
ATOM 3890 C CA . ALA A 1 479 ? -8.290 -6.949 6.961 1.00 97.88 479 ALA A CA 1
ATOM 3891 C C . ALA A 1 479 ? -9.516 -6.578 7.804 1.00 97.88 479 ALA A C 1
ATOM 3893 O O . ALA A 1 479 ? -9.913 -7.301 8.726 1.00 97.88 479 ALA A O 1
ATOM 3894 N N . ALA A 1 480 ? -10.133 -5.453 7.461 1.00 98.19 480 ALA A N 1
ATOM 3895 C CA . ALA A 1 480 ? -11.424 -5.040 7.979 1.00 98.19 480 ALA A CA 1
ATOM 3896 C C . ALA A 1 480 ? -12.501 -5.170 6.893 1.00 98.19 480 ALA A C 1
ATOM 3898 O O . ALA A 1 480 ? -12.279 -4.861 5.724 1.00 98.19 480 ALA A O 1
ATOM 3899 N N . LEU A 1 481 ? -13.696 -5.596 7.284 1.00 98.25 481 LEU A N 1
ATOM 3900 C CA . LEU A 1 481 ? -14.879 -5.623 6.433 1.00 98.25 481 LEU A CA 1
ATOM 3901 C C . LEU A 1 481 ? -15.919 -4.666 7.002 1.00 98.25 481 LEU A C 1
ATOM 3903 O O . LEU A 1 481 ? -16.454 -4.899 8.084 1.00 98.25 481 LEU A O 1
ATOM 3907 N N . ILE A 1 482 ? -16.239 -3.614 6.258 1.00 97.75 482 ILE A N 1
ATOM 3908 C CA . ILE A 1 482 ? -17.390 -2.761 6.538 1.00 97.75 482 ILE A CA 1
ATOM 3909 C C . ILE A 1 482 ? -18.595 -3.399 5.857 1.00 97.75 482 ILE A C 1
ATOM 3911 O O . ILE A 1 482 ? -18.627 -3.482 4.633 1.00 97.75 482 ILE A O 1
ATOM 3915 N N . GLU A 1 483 ? -19.586 -3.841 6.621 1.00 96.00 483 GLU A N 1
ATOM 3916 C CA . GLU A 1 483 ? -20.835 -4.390 6.091 1.00 96.00 483 GLU A CA 1
ATOM 3917 C C . GLU A 1 483 ? -22.009 -3.727 6.807 1.00 96.00 483 GLU A C 1
ATOM 3919 O O . GLU A 1 483 ? -22.111 -3.779 8.033 1.00 96.00 483 GLU A O 1
ATOM 3924 N N . ASN A 1 484 ? -22.871 -3.050 6.041 1.00 88.25 484 ASN A N 1
ATOM 3925 C CA . ASN A 1 484 ? -24.021 -2.297 6.561 1.00 88.25 484 ASN A CA 1
ATOM 3926 C C . ASN A 1 484 ? -23.666 -1.310 7.700 1.00 88.25 484 ASN A C 1
ATOM 3928 O O . ASN A 1 484 ? -24.434 -1.123 8.641 1.00 88.25 484 ASN A O 1
ATOM 3932 N N . GLY A 1 485 ? -22.486 -0.681 7.625 1.00 86.25 485 GLY A N 1
ATOM 3933 C CA . GLY A 1 485 ? -22.000 0.311 8.597 1.00 86.25 485 GLY A CA 1
ATOM 3934 C C . GLY A 1 485 ? -21.246 -0.264 9.806 1.00 86.25 485 GLY A C 1
ATOM 3935 O O . GLY A 1 485 ? -20.567 0.489 10.517 1.00 86.25 485 GLY A O 1
ATOM 3936 N N . THR A 1 486 ? -21.290 -1.580 10.013 1.00 93.31 486 THR A N 1
ATOM 3937 C CA . THR A 1 486 ? -20.522 -2.279 11.051 1.00 93.31 486 THR A CA 1
ATOM 3938 C C . THR A 1 486 ? -19.167 -2.714 10.507 1.00 93.31 486 THR A C 1
ATOM 3940 O O . THR A 1 486 ? -19.074 -3.170 9.370 1.00 93.31 486 THR A O 1
ATOM 3943 N N . VAL A 1 487 ? -18.116 -2.576 11.317 1.00 96.38 487 VAL A N 1
ATOM 3944 C CA . VAL A 1 487 ? -16.765 -3.037 10.972 1.00 96.38 487 VAL A CA 1
ATOM 3945 C C . VAL A 1 487 ? -16.519 -4.387 11.628 1.00 96.38 487 VAL A C 1
ATOM 3947 O O . VAL A 1 487 ? -16.693 -4.530 12.835 1.00 96.38 487 VAL A O 1
ATOM 3950 N N . TYR A 1 488 ? -16.101 -5.357 10.828 1.00 97.19 488 TYR A N 1
ATOM 3951 C CA . TYR A 1 488 ? -15.722 -6.696 11.257 1.00 97.19 488 TYR A CA 1
ATOM 3952 C C . TYR A 1 488 ? -14.239 -6.923 10.990 1.00 97.19 488 TYR A C 1
ATOM 3954 O O . TYR A 1 488 ? -13.722 -6.484 9.963 1.00 97.19 488 TYR A O 1
ATOM 3962 N N . VAL A 1 489 ? -13.577 -7.656 11.879 1.00 97.75 489 VAL A N 1
ATOM 3963 C CA . VAL A 1 489 ? -12.244 -8.203 11.615 1.00 97.75 489 VAL A CA 1
ATOM 3964 C C . VAL A 1 489 ? -12.402 -9.437 10.731 1.00 97.75 489 VAL A C 1
ATOM 3966 O O . VAL A 1 489 ? -13.244 -10.298 10.999 1.00 97.75 489 VAL A O 1
ATOM 3969 N N . VAL A 1 490 ? -11.612 -9.521 9.663 1.00 96.69 490 VAL A N 1
ATOM 3970 C CA . VAL A 1 490 ? -11.602 -10.672 8.754 1.00 96.69 490 VAL A CA 1
ATOM 3971 C C . VAL A 1 490 ? -10.216 -11.302 8.702 1.00 96.69 490 VAL A C 1
ATOM 3973 O O . VAL A 1 490 ? -9.196 -10.612 8.676 1.00 96.69 490 VAL A O 1
ATOM 3976 N N . GLY A 1 491 ? -10.191 -12.631 8.715 1.00 95.81 491 GLY A N 1
ATOM 3977 C CA . GLY A 1 491 ? -8.986 -13.443 8.592 1.00 95.81 491 GLY A CA 1
ATOM 3978 C C . GLY A 1 491 ? -8.865 -14.044 7.196 1.00 95.81 491 GLY A C 1
ATOM 3979 O O . GLY A 1 491 ? -9.300 -13.466 6.199 1.00 95.81 491 GLY A O 1
ATOM 3980 N N . ASN A 1 492 ? -8.295 -15.247 7.121 1.00 92.81 492 ASN A N 1
ATOM 3981 C CA . ASN A 1 492 ? -8.090 -15.937 5.846 1.00 92.81 492 ASN A CA 1
ATOM 3982 C C . ASN A 1 492 ? -9.403 -16.291 5.131 1.00 92.81 492 ASN A C 1
ATOM 3984 O O . ASN A 1 492 ? -9.444 -16.207 3.914 1.00 92.81 492 ASN A O 1
ATOM 3988 N N . ASN A 1 493 ? -10.453 -16.677 5.866 1.00 91.69 493 ASN A N 1
ATOM 3989 C CA . ASN A 1 493 ? -11.662 -17.297 5.302 1.00 91.69 493 ASN A CA 1
ATOM 3990 C C . ASN A 1 493 ? -12.960 -16.587 5.733 1.00 91.69 493 ASN A C 1
ATOM 3992 O O . ASN A 1 493 ? -13.959 -17.244 6.026 1.00 91.69 493 ASN A O 1
ATOM 3996 N N . GLY A 1 494 ? -12.946 -15.256 5.829 1.00 93.19 494 GLY A N 1
ATOM 3997 C CA . GLY A 1 494 ? -14.101 -14.473 6.269 1.00 93.19 494 GLY A CA 1
ATOM 3998 C C . GLY A 1 494 ? -13.934 -13.849 7.651 1.00 93.19 494 GLY A C 1
ATOM 3999 O O . GLY A 1 494 ? -12.823 -13.660 8.152 1.00 93.19 494 GLY A O 1
ATOM 4000 N N . LYS A 1 495 ? -15.072 -13.493 8.254 1.00 94.50 495 LYS A N 1
ATOM 4001 C CA . LYS A 1 495 ? -15.142 -12.842 9.567 1.00 94.50 495 LYS A CA 1
ATOM 4002 C C . LYS A 1 495 ? -14.564 -13.745 10.650 1.00 94.50 495 LYS A C 1
ATOM 4004 O O . LYS A 1 495 ? -14.852 -14.939 10.676 1.00 94.50 495 LYS A O 1
ATOM 4009 N N . ILE A 1 496 ? -13.792 -13.150 11.549 1.00 88.88 496 ILE A N 1
ATOM 4010 C CA . ILE A 1 496 ? -13.364 -13.805 12.780 1.00 88.88 496 ILE A CA 1
ATOM 4011 C C . ILE A 1 496 ? -14.452 -13.538 13.818 1.00 88.88 496 ILE A C 1
ATOM 4013 O O . ILE A 1 496 ? -14.801 -12.384 14.074 1.00 88.88 496 ILE A O 1
ATOM 4017 N N . GLU A 1 497 ? -15.044 -14.604 14.354 1.00 68.38 497 GLU A N 1
ATOM 4018 C CA . GLU A 1 497 ? -15.921 -14.496 15.518 1.00 68.38 497 GLU A CA 1
ATOM 4019 C C . GLU A 1 497 ? -15.043 -14.198 16.738 1.00 68.38 497 GLU A C 1
ATOM 4021 O O . GLU A 1 497 ? -14.133 -14.970 17.044 1.00 68.38 497 GLU A O 1
ATOM 4026 N N . ASN A 1 498 ? -15.290 -13.054 17.379 1.00 51.75 498 ASN A N 1
ATOM 4027 C CA . ASN A 1 498 ? -14.674 -12.688 18.655 1.00 51.75 498 ASN A CA 1
ATOM 4028 C C . ASN A 1 498 ? -15.460 -13.265 19.828 1.00 51.75 498 ASN A C 1
ATOM 4030 O O . ASN A 1 498 ? -16.712 -13.182 19.781 1.00 51.75 498 ASN A O 1
#